Protein AF-0000000078880459 (afdb_homodimer)

Radius of gyration: 34.48 Å; Cα contacts (8 Å, |Δi|>4): 1157; chains: 2; bounding box: 78×96×58 Å

Sequence (588 aa):
GLKKITGKNYVERAILKAIKNDIAIYAIHTALDNHQQGVNKIFCNALGLMNTKILIPKENFIKKLITYTVPENASTLRNALFEAGAGKIGNYEECSFNSNGIGTYKGNEDSNPTVGTKFELTETKEVKIEVTFEKYLEPKILKSLFKNHIYEEVAYEIYSLNNKHQNIGLGMIGEFETPMNETEFLAFVKNKMQCGGIRHSALLNKNIKKVAVLGGSGSYAIKNALQAGADAFLTADLKYHQFYEAENRLLLADIGHFESERYTKNYIVDYLKEKITNFAVVLSEENTNPVQYFGLKKITGKNYVERAILKAIKNDIAIYAIHTALDNHQQGVNKIFCNALGLMNTKILIPKENFIKKLITYTVPENASTLRNALFEAGAGKIGNYEECSFNSNGIGTYKGNEDSNPTVGTKFELTETKEVKIEVTFEKYLEPKILKSLFKNHIYEEVAYEIYSLNNKHQNIGLGMIGEFETPMNETEFLAFVKNKMQCGGIRHSALLNKNIKKVAVLGGSGSYAIKNALQAGADAFLTADLKYHQFYEAENRLLLADIGHFESERYTKNYIVDYLKEKITNFAVVLSEENTNPVQYF

Foldseek 3Di:
DDPDQPPPDPVSVVVVVCVVVVHDDDDDDPVQQWFLCHQQVLLCVLLPFPPKWALFFDWLFKKKKKWKAAPVQVVVLLVLLQVLPWADDVPDGSHKDKDKDKDWDAAAPPDDFPDDDHRDIDIGIMMMIMIMGTPVSVVSSVVSNCVRGPGPDIDMDMGRDGDTDTRTDHWMKGFDPDWDAPVVVVVSLCVSLVFPDKDKADGLRDIFTMEIEGAEDDLVCLVSCLVVQGQEYEYADDDDCSNCVNVSSYMYMHRDRCSSRVCSQVVVQVVCCVVPVPDDDDDDPDDPPPDDDD/DDPDQPPPDPVSVVVVVCVVVVHDDDDDDPVQQWFLCHQQVLLCVLLPFPPKWALFFDWLFKKKKKWKAAPVQVVVLLVLLQVLAWADDVPDGSHKDKDKDKDWDAAAPPDDFPDDDHRDIDIGIMMMIMIMGTPVSVVSSVVSNCVRGPGPDIDMDMGRDGDTDTRTDHWMKGFDPDWDAPVVVVVSLCVSLVFPDKDKADGLRDIFTMEIEGAEDDLVCLVSCLVVQGQEYEYADDDDCSNCVNVSSYMYMHRDRCSSRVCSQVVVQVVCCVVPVPDDDDDDPDDPPPDDDD

Structure (mmCIF, N/CA/C/O backbone):
data_AF-0000000078880459-model_v1
#
loop_
_entity.id
_entity.type
_entity.pdbx_description
1 polymer 'Nif3-like dinuclear metal center hexameric protein'
#
loop_
_atom_site.group_PDB
_atom_site.id
_atom_site.type_symbol
_atom_site.label_atom_id
_atom_site.label_alt_id
_atom_site.label_comp_id
_atom_site.label_asym_id
_atom_site.label_entity_id
_atom_site.label_seq_id
_atom_site.pdbx_PDB_ins_code
_atom_site.Cartn_x
_atom_site.Cartn_y
_atom_site.Cartn_z
_atom_site.occupancy
_atom_site.B_iso_or_equiv
_atom_site.auth_seq_id
_atom_site.auth_comp_id
_atom_site.auth_asym_id
_atom_site.auth_atom_id
_atom_site.pdbx_PDB_model_num
ATOM 1 N N . GLY A 1 1 ? 12.617 -13.648 6.203 1 67.5 1 GLY A N 1
ATOM 2 C CA . GLY A 1 1 ? 12.688 -14.117 7.578 1 67.5 1 GLY A CA 1
ATOM 3 C C . GLY A 1 1 ? 12.961 -13 8.57 1 67.5 1 GLY A C 1
ATOM 4 O O . GLY A 1 1 ? 13.242 -11.867 8.172 1 67.5 1 GLY A O 1
ATOM 5 N N . LEU A 1 2 ? 12.625 -13.328 9.93 1 78.75 2 LEU A N 1
ATOM 6 C CA . LEU A 1 2 ? 12.922 -12.383 11 1 78.75 2 LEU A CA 1
ATOM 7 C C . LEU A 1 2 ? 14.422 -12.344 11.289 1 78.75 2 LEU A C 1
ATOM 9 O O . LEU A 1 2 ? 15.047 -13.383 11.5 1 78.75 2 LEU A O 1
ATOM 13 N N . LYS A 1 3 ? 15.086 -11.219 11.273 1 77.75 3 LYS A N 1
ATOM 14 C CA . LYS A 1 3 ? 16.516 -11.055 11.5 1 77.75 3 LYS A CA 1
ATOM 15 C C . LYS A 1 3 ? 16.828 -10.836 12.977 1 77.75 3 LYS A C 1
ATOM 17 O O . LYS A 1 3 ? 17.938 -11.109 13.438 1 77.75 3 LYS A O 1
ATOM 22 N N . LYS A 1 4 ? 15.898 -10.266 13.688 1 82.38 4 LYS A N 1
ATOM 23 C CA . LYS A 1 4 ? 16.031 -9.984 15.117 1 82.38 4 LYS A CA 1
ATOM 24 C C . LYS A 1 4 ? 14.766 -10.391 15.867 1 82.38 4 LYS A C 1
ATOM 26 O O . LYS A 1 4 ? 13.648 -10.25 15.352 1 82.38 4 LYS A O 1
ATOM 31 N N . ILE A 1 5 ? 14.961 -11.039 16.969 1 89.25 5 ILE A N 1
ATOM 32 C CA . ILE A 1 5 ? 13.859 -11.422 17.844 1 89.25 5 ILE A CA 1
ATOM 33 C C . ILE A 1 5 ? 14.047 -10.773 19.219 1 89.25 5 ILE A C 1
ATOM 35 O O . ILE A 1 5 ? 14.688 -11.352 20.094 1 89.25 5 ILE A O 1
ATOM 39 N N . THR A 1 6 ? 13.516 -9.609 19.484 1 89.69 6 THR A N 1
ATOM 40 C CA . THR A 1 6 ? 13.695 -8.836 20.703 1 89.69 6 THR A CA 1
ATOM 41 C C . THR A 1 6 ? 12.383 -8.727 21.469 1 89.69 6 THR A C 1
ATOM 43 O O . THR A 1 6 ? 12.367 -8.297 22.625 1 89.69 6 THR A O 1
ATOM 46 N N . GLY A 1 7 ? 11.406 -9.086 20.875 1 88.69 7 GLY A N 1
ATOM 47 C CA . GLY A 1 7 ? 10.086 -8.953 21.469 1 88.69 7 GLY A CA 1
ATOM 48 C C . GLY A 1 7 ? 9.453 -7.594 21.219 1 88.69 7 GLY A C 1
ATOM 49 O O . GLY A 1 7 ? 8.438 -7.254 21.828 1 88.69 7 GLY A O 1
ATOM 50 N N . LYS A 1 8 ? 9.945 -6.887 20.344 1 87 8 LYS A N 1
ATOM 51 C CA . LYS A 1 8 ? 9.531 -5.508 20.109 1 87 8 LYS A CA 1
ATOM 52 C C . LYS A 1 8 ? 8.117 -5.449 19.531 1 87 8 LYS A C 1
ATOM 54 O O . LYS A 1 8 ? 7.387 -4.48 19.766 1 87 8 LYS A O 1
ATOM 59 N N . ASN A 1 9 ? 7.758 -6.453 18.781 1 84.5 9 ASN A N 1
ATOM 60 C CA . ASN A 1 9 ? 6.418 -6.484 18.203 1 84.5 9 ASN A CA 1
ATOM 61 C C . ASN A 1 9 ? 5.73 -7.82 18.453 1 84.5 9 ASN A C 1
ATOM 63 O O . ASN A 1 9 ? 6.348 -8.75 18.984 1 84.5 9 ASN A O 1
ATOM 67 N N . TYR A 1 10 ? 4.465 -7.773 18.078 1 85.44 10 TYR A N 1
ATOM 68 C CA . TYR A 1 10 ? 3.631 -8.922 18.438 1 85.44 10 TYR A CA 1
ATOM 69 C C . TYR A 1 10 ? 4.137 -10.188 17.75 1 85.44 10 TYR A C 1
ATOM 71 O O . TYR A 1 10 ? 4.039 -11.281 18.328 1 85.44 10 TYR A O 1
ATOM 79 N N . VAL A 1 11 ? 4.707 -10.094 16.578 1 87.69 11 VAL A N 1
ATOM 80 C CA . VAL A 1 11 ? 5.199 -11.266 15.859 1 87.69 11 VAL A CA 1
ATOM 81 C C . VAL A 1 11 ? 6.395 -11.859 16.609 1 87.69 11 VAL A C 1
ATOM 83 O O . VAL A 1 11 ? 6.438 -13.062 16.875 1 87.69 11 VAL A O 1
ATOM 86 N N . GLU A 1 12 ? 7.301 -10.961 16.953 1 91.31 12 GLU A N 1
ATOM 87 C CA . GLU A 1 12 ? 8.477 -11.398 17.688 1 91.31 12 GLU A CA 1
ATOM 88 C C . GLU A 1 12 ? 8.086 -12.023 19.031 1 91.31 12 GLU A C 1
ATOM 90 O O . GLU A 1 12 ? 8.664 -13.039 19.438 1 91.31 12 GLU A O 1
ATOM 95 N N . ARG A 1 13 ? 7.184 -11.477 19.641 1 92.81 13 ARG A N 1
ATOM 96 C CA . ARG A 1 13 ? 6.75 -12.008 20.938 1 92.81 13 ARG A CA 1
ATOM 97 C C . ARG A 1 13 ? 6.117 -13.383 20.781 1 92.81 13 ARG A C 1
ATOM 99 O O . ARG A 1 13 ? 6.32 -14.266 21.625 1 92.81 13 ARG A O 1
ATOM 106 N N . ALA A 1 14 ? 5.355 -13.5 19.719 1 90.94 14 ALA A N 1
ATOM 107 C CA . ALA A 1 14 ? 4.777 -14.812 19.438 1 90.94 14 ALA A CA 1
ATOM 108 C C . ALA A 1 14 ? 5.871 -15.852 19.219 1 90.94 14 ALA A C 1
ATOM 110 O O . ALA A 1 14 ? 5.789 -16.969 19.719 1 90.94 14 ALA A O 1
ATOM 111 N N . ILE A 1 15 ? 6.875 -15.484 18.516 1 92.5 15 ILE A N 1
ATOM 112 C CA . ILE A 1 15 ? 7.973 -16.391 18.203 1 92.5 15 ILE A CA 1
ATOM 113 C C . ILE A 1 15 ? 8.758 -16.734 19.469 1 92.5 15 ILE A C 1
ATOM 115 O O . ILE A 1 15 ? 9.117 -17.891 19.688 1 92.5 15 ILE A O 1
ATOM 119 N N . LEU A 1 16 ? 8.953 -15.758 20.297 1 94.06 16 LEU A N 1
ATOM 120 C CA . LEU A 1 16 ? 9.633 -15.977 21.578 1 94.06 16 LEU A CA 1
ATOM 121 C C . LEU A 1 16 ? 8.867 -16.984 22.422 1 94.06 16 LEU A C 1
ATOM 123 O O . LEU A 1 16 ? 9.469 -17.891 23.016 1 94.06 16 LEU A O 1
ATOM 127 N N . LYS A 1 17 ? 7.574 -16.766 22.438 1 95.88 17 LYS A N 1
ATOM 128 C CA . LYS A 1 17 ? 6.742 -17.688 23.203 1 95.88 17 LYS A CA 1
ATOM 129 C C . LYS A 1 17 ? 6.863 -19.109 22.641 1 95.88 17 LYS A C 1
ATOM 131 O O . LYS A 1 17 ? 6.934 -20.078 23.422 1 95.88 17 LYS A O 1
ATOM 136 N N . ALA A 1 18 ? 6.875 -19.234 21.359 1 94.81 18 ALA A N 1
ATOM 137 C CA . ALA A 1 18 ? 7.008 -20.547 20.734 1 94.81 18 ALA A CA 1
ATOM 138 C C . ALA A 1 18 ? 8.344 -21.188 21.078 1 94.81 18 ALA A C 1
ATOM 140 O O . ALA A 1 18 ? 8.398 -22.359 21.453 1 94.81 18 ALA A O 1
ATOM 141 N N . ILE A 1 19 ? 9.359 -20.453 21.047 1 94 19 ILE A N 1
ATOM 142 C CA . ILE A 1 19 ? 10.703 -20.938 21.328 1 94 19 ILE A CA 1
ATOM 143 C C . ILE A 1 19 ? 10.781 -21.406 22.781 1 94 19 ILE A C 1
ATOM 145 O O . ILE A 1 19 ? 11.273 -22.5 23.062 1 94 19 ILE A O 1
ATOM 149 N N . LYS A 1 20 ? 10.234 -20.688 23.625 1 96.31 20 LYS A N 1
ATOM 150 C CA . LYS A 1 20 ? 10.273 -21 25.062 1 96.31 20 LYS A CA 1
ATOM 151 C C . LYS A 1 20 ? 9.508 -22.281 25.375 1 96.31 20 LYS A C 1
ATOM 153 O O . LYS A 1 20 ? 9.797 -22.953 26.359 1 96.31 20 LYS A O 1
ATOM 158 N N . ASN A 1 21 ? 8.617 -22.562 24.562 1 97.25 21 ASN A N 1
ATOM 159 C CA . ASN A 1 21 ? 7.777 -23.734 24.812 1 97.25 21 ASN A CA 1
ATOM 160 C C . ASN A 1 21 ? 8.109 -24.875 23.859 1 97.25 21 ASN A C 1
ATOM 162 O O . ASN A 1 21 ? 7.32 -25.812 23.703 1 97.25 21 ASN A O 1
ATOM 166 N N . ASP A 1 22 ? 9.148 -24.766 23.094 1 96.5 22 ASP A N 1
ATOM 167 C CA . ASP A 1 22 ? 9.648 -25.797 22.188 1 96.5 22 ASP A CA 1
ATOM 168 C C . ASP A 1 22 ? 8.625 -26.125 21.109 1 96.5 22 ASP A C 1
ATOM 170 O O . ASP A 1 22 ? 8.367 -27.281 20.828 1 96.5 22 ASP A O 1
ATOM 174 N N . ILE A 1 23 ? 8.055 -25.031 20.672 1 94.25 23 ILE A N 1
ATOM 175 C CA . ILE A 1 23 ? 7.082 -25.172 19.594 1 94.25 23 ILE A CA 1
ATOM 176 C C . ILE A 1 23 ? 7.711 -24.719 18.281 1 94.25 23 ILE A C 1
ATOM 178 O O . ILE A 1 23 ? 8.258 -23.625 18.172 1 94.25 23 ILE A O 1
ATOM 182 N N . ALA A 1 24 ? 7.652 -25.641 17.266 1 93.06 24 ALA A N 1
ATOM 183 C CA . ALA A 1 24 ? 8.117 -25.297 15.922 1 93.06 24 ALA A CA 1
ATOM 184 C C . ALA A 1 24 ? 7.004 -24.625 15.117 1 93.06 24 ALA A C 1
ATOM 186 O O . ALA A 1 24 ? 5.852 -25.062 15.156 1 93.06 24 ALA A O 1
ATOM 187 N N . ILE A 1 25 ? 7.383 -23.531 14.516 1 91.81 25 ILE A N 1
ATOM 188 C CA . ILE A 1 25 ? 6.422 -22.812 13.688 1 91.81 25 ILE A CA 1
ATOM 189 C C . ILE A 1 25 ? 6.844 -22.891 12.227 1 91.81 25 ILE A C 1
ATOM 191 O O . ILE A 1 25 ? 7.996 -22.609 11.883 1 91.81 25 ILE A O 1
ATOM 195 N N . TYR A 1 26 ? 5.922 -23.359 11.383 1 89.19 26 TYR A N 1
ATOM 196 C CA . TYR A 1 26 ? 6.113 -23.391 9.938 1 89.19 26 TYR A CA 1
ATOM 197 C C . TYR A 1 26 ? 5.152 -22.438 9.242 1 89.19 26 TYR A C 1
ATOM 199 O O . TYR A 1 26 ? 3.934 -22.594 9.328 1 89.19 26 TYR A O 1
ATOM 207 N N . ALA A 1 27 ? 5.75 -21.406 8.625 1 87.19 27 ALA A N 1
ATOM 208 C CA . ALA A 1 27 ? 4.945 -20.438 7.895 1 87.19 27 ALA A CA 1
ATOM 209 C C . ALA A 1 27 ? 5.004 -20.703 6.391 1 87.19 27 ALA A C 1
ATOM 211 O O . ALA A 1 27 ? 6.09 -20.766 5.809 1 87.19 27 ALA A O 1
ATOM 212 N N . ILE A 1 28 ? 3.898 -20.891 5.68 1 84.62 28 ILE A N 1
ATOM 213 C CA . ILE A 1 28 ? 3.84 -21.172 4.25 1 84.62 28 ILE A CA 1
ATOM 214 C C . ILE A 1 28 ? 2.916 -20.172 3.566 1 84.62 28 ILE A C 1
ATOM 216 O O . ILE A 1 28 ? 1.705 -20.375 3.486 1 84.62 28 ILE A O 1
ATOM 220 N N . HIS A 1 29 ? 3.328 -19.047 3.203 1 82.94 29 HIS A N 1
ATOM 221 C CA . HIS A 1 29 ? 2.443 -18.031 2.625 1 82.94 29 HIS A CA 1
ATOM 222 C C . HIS A 1 29 ? 2.684 -17.891 1.127 1 82.94 29 HIS A C 1
ATOM 224 O O . HIS A 1 29 ? 1.942 -18.438 0.316 1 82.94 29 HIS A O 1
ATOM 230 N N . THR A 1 30 ? 3.797 -17.391 0.832 1 79.88 30 THR A N 1
ATOM 231 C CA . THR A 1 30 ? 4.105 -17.109 -0.562 1 79.88 30 THR A CA 1
ATOM 232 C C . THR A 1 30 ? 4.164 -18.391 -1.386 1 79.88 30 THR A C 1
ATOM 234 O O . THR A 1 30 ? 3.674 -18.422 -2.516 1 79.88 30 THR A O 1
ATOM 237 N N . ALA A 1 31 ? 4.703 -19.438 -0.82 1 83.69 31 ALA A N 1
ATOM 238 C CA . ALA A 1 31 ? 4.82 -20.703 -1.521 1 83.69 31 ALA A CA 1
ATOM 239 C C . ALA A 1 31 ? 3.449 -21.297 -1.822 1 83.69 31 ALA A C 1
ATOM 241 O O . ALA A 1 31 ? 3.197 -21.766 -2.936 1 83.69 31 ALA A O 1
ATOM 242 N N . LEU A 1 32 ? 2.584 -21.234 -0.862 1 90.06 32 LEU A N 1
ATOM 243 C CA . LEU A 1 32 ? 1.245 -21.781 -1.027 1 90.06 32 LEU A CA 1
ATOM 244 C C . LEU A 1 32 ? 0.425 -20.938 -2 1 90.06 32 LEU A C 1
ATOM 246 O O . LEU A 1 32 ? -0.408 -21.469 -2.738 1 90.06 32 LEU A O 1
ATOM 250 N N . ASP A 1 33 ? 0.699 -19.672 -2.027 1 91.88 33 ASP A N 1
ATOM 251 C CA . ASP A 1 33 ? 0.008 -18.766 -2.93 1 91.88 33 ASP A CA 1
ATOM 252 C C . ASP A 1 33 ? 0.321 -19.078 -4.387 1 91.88 33 ASP A C 1
ATOM 254 O O . ASP A 1 33 ? -0.502 -18.844 -5.273 1 91.88 33 ASP A O 1
ATOM 258 N N . ASN A 1 34 ? 1.45 -19.672 -4.574 1 91.19 34 ASN A N 1
ATOM 259 C CA . ASN A 1 34 ? 1.925 -19.906 -5.938 1 91.19 34 ASN A CA 1
ATOM 260 C C . ASN A 1 34 ? 1.608 -21.312 -6.414 1 91.19 34 ASN A C 1
ATOM 262 O O . ASN A 1 34 ? 1.691 -21.609 -7.609 1 91.19 34 ASN A O 1
ATOM 266 N N . HIS A 1 35 ? 1.291 -22.141 -5.555 1 90 35 HIS A N 1
ATOM 267 C CA . HIS A 1 35 ? 1.087 -23.547 -5.879 1 90 35 HIS A CA 1
ATOM 268 C C . HIS A 1 35 ? -0.227 -23.75 -6.621 1 90 35 HIS A C 1
ATOM 270 O O . HIS A 1 35 ? -1.24 -23.125 -6.289 1 90 35 HIS A O 1
ATOM 276 N N . GLN A 1 36 ? -0.252 -24.703 -7.531 1 90.06 36 GLN A N 1
ATOM 277 C CA . GLN A 1 36 ? -1.414 -24.953 -8.383 1 90.06 36 GLN A CA 1
ATOM 278 C C . GLN A 1 36 ? -2.604 -25.438 -7.559 1 90.06 36 GLN A C 1
ATOM 280 O O . GLN A 1 36 ? -3.756 -25.219 -7.934 1 90.06 36 GLN A O 1
ATOM 285 N N . GLN A 1 37 ? -2.293 -26.062 -6.5 1 92.06 37 GLN A N 1
ATOM 286 C CA . GLN A 1 37 ? -3.354 -26.547 -5.621 1 92.06 37 GLN A CA 1
ATOM 287 C C . GLN A 1 37 ? -3.441 -25.703 -4.348 1 92.06 37 GLN A C 1
ATOM 289 O O . GLN A 1 37 ? -4.004 -26.156 -3.346 1 92.06 37 GLN A O 1
ATOM 294 N N . GLY A 1 38 ? -2.877 -24.531 -4.387 1 94.12 38 GLY A N 1
ATOM 295 C CA . GLY A 1 38 ? -2.748 -23.719 -3.191 1 94.12 38 GLY A CA 1
ATOM 296 C C . GLY A 1 38 ? -3.938 -22.812 -2.957 1 94.12 38 GLY A C 1
ATOM 297 O O . GLY A 1 38 ? -5.082 -23.188 -3.209 1 94.12 38 GLY A O 1
ATOM 298 N N . VAL A 1 39 ? -3.738 -21.672 -2.406 1 95.56 39 VAL A N 1
ATOM 299 C CA . VAL A 1 39 ? -4.727 -20.734 -1.888 1 95.56 39 VAL A CA 1
ATOM 300 C C . VAL A 1 39 ? -5.762 -20.422 -2.967 1 95.56 39 VAL A C 1
ATOM 302 O O . VAL A 1 39 ? -6.965 -20.484 -2.721 1 95.56 39 VAL A O 1
ATOM 305 N N . ASN A 1 40 ? -5.301 -20.172 -4.129 1 97.5 40 ASN A N 1
ATOM 306 C CA . ASN A 1 40 ? -6.203 -19.672 -5.16 1 97.5 40 ASN A CA 1
ATOM 307 C C . ASN A 1 40 ? -7.012 -20.797 -5.789 1 97.5 40 ASN A C 1
ATOM 309 O O . ASN A 1 40 ? -8.148 -20.594 -6.207 1 97.5 40 ASN A O 1
ATOM 313 N N . LYS A 1 41 ? -6.445 -22.016 -5.887 1 96.75 41 LYS A N 1
ATOM 314 C CA . LYS A 1 41 ? -7.25 -23.172 -6.301 1 96.75 41 LYS A CA 1
ATOM 315 C C . LYS A 1 41 ? -8.359 -23.453 -5.289 1 96.75 41 LYS A C 1
ATOM 317 O O . LYS A 1 41 ? -9.5 -23.703 -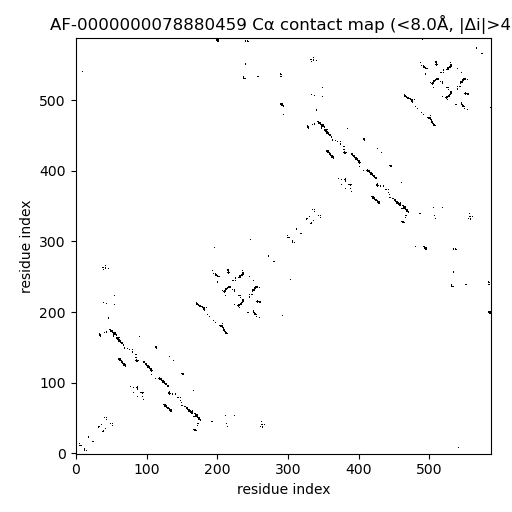5.672 1 96.75 41 LYS A O 1
ATOM 322 N N . ILE A 1 42 ? -8.008 -23.422 -4.055 1 96.88 42 ILE A N 1
ATOM 323 C CA . ILE A 1 42 ? -8.977 -23.609 -2.984 1 96.88 42 ILE A CA 1
ATOM 324 C C . ILE A 1 42 ? -10.086 -22.578 -3.094 1 96.88 42 ILE A C 1
ATOM 326 O O . ILE A 1 42 ? -11.266 -22.891 -2.947 1 96.88 42 ILE A O 1
ATOM 330 N N . PHE A 1 43 ? -9.719 -21.328 -3.328 1 97.81 43 PHE A N 1
ATOM 331 C CA . PHE A 1 43 ? -10.641 -20.219 -3.555 1 97.81 43 PHE A CA 1
ATOM 332 C C . PHE A 1 43 ? -11.586 -20.531 -4.707 1 97.81 43 PHE A C 1
ATOM 334 O O . PHE A 1 43 ? -12.812 -20.453 -4.555 1 97.81 43 PHE A O 1
ATOM 341 N N . CYS A 1 44 ? -11.086 -20.969 -5.809 1 98.31 44 CYS A N 1
ATOM 342 C CA . CYS A 1 44 ? -11.875 -21.312 -6.984 1 98.31 44 CYS A CA 1
ATOM 343 C C . CYS A 1 44 ? -12.828 -22.469 -6.68 1 98.31 44 CYS A C 1
ATOM 345 O O . CYS A 1 44 ? -14 -22.422 -7.055 1 98.31 44 CYS A O 1
ATOM 347 N N . ASN A 1 45 ? -12.273 -23.453 -6.02 1 97.31 45 ASN A N 1
ATOM 348 C CA . ASN A 1 45 ? -13.094 -24.609 -5.68 1 97.31 45 ASN A CA 1
ATOM 349 C C . ASN A 1 45 ? -14.273 -24.219 -4.801 1 97.31 45 ASN A C 1
ATOM 351 O O . ASN A 1 45 ? -15.391 -24.703 -5 1 97.31 45 ASN A O 1
ATOM 355 N N . ALA A 1 46 ? -14.016 -23.406 -3.857 1 97.19 46 ALA A N 1
ATOM 356 C CA . ALA A 1 46 ? -15.07 -22.953 -2.961 1 97.19 46 ALA A CA 1
ATOM 357 C C . ALA A 1 46 ? -16.203 -22.281 -3.742 1 97.19 46 ALA A C 1
ATOM 359 O O . ALA A 1 46 ? -17.375 -22.406 -3.385 1 97.19 46 ALA A O 1
ATOM 360 N N . LEU A 1 47 ? -15.867 -21.625 -4.789 1 98.12 47 LEU A N 1
ATOM 361 C CA . LEU A 1 47 ? -16.844 -20.906 -5.59 1 98.12 47 LEU A CA 1
ATOM 362 C C . LEU A 1 47 ? -17.453 -21.812 -6.656 1 98.12 47 LEU A C 1
ATOM 364 O O . LEU A 1 47 ? -18.422 -21.438 -7.316 1 98.12 47 LEU A O 1
ATOM 368 N N . GLY A 1 48 ? -16.859 -22.906 -6.875 1 97.88 48 GLY A N 1
ATOM 369 C CA . GLY A 1 48 ? -17.359 -23.828 -7.883 1 97.88 48 GLY A CA 1
ATOM 370 C C . GLY A 1 48 ? -16.906 -23.484 -9.289 1 97.88 48 GLY A C 1
ATOM 371 O O . GLY A 1 48 ? -17.594 -23.781 -10.258 1 97.88 48 GLY A O 1
ATOM 372 N N . LEU A 1 49 ? -15.828 -22.828 -9.367 1 98.44 49 LEU A N 1
ATOM 373 C CA . LEU A 1 49 ? -15.312 -22.469 -10.68 1 98.44 49 LEU A CA 1
ATOM 374 C C . LEU A 1 49 ? -14.688 -23.656 -11.383 1 98.44 49 LEU A C 1
ATOM 376 O O . LEU A 1 49 ? -14.016 -24.484 -10.742 1 98.44 49 LEU A O 1
ATOM 380 N N . MET A 1 50 ? -14.82 -23.688 -12.688 1 98.12 50 MET A N 1
ATOM 381 C CA . MET A 1 50 ? -14.289 -24.766 -13.516 1 98.12 50 MET A CA 1
ATOM 382 C C . MET A 1 50 ? -13.203 -24.25 -14.453 1 98.12 50 MET A C 1
ATOM 384 O O . MET A 1 50 ? -13.047 -23.047 -14.609 1 98.12 50 MET A O 1
ATOM 388 N N . ASN A 1 51 ? -12.398 -25.281 -15.016 1 97.12 51 ASN A N 1
ATOM 389 C CA . ASN A 1 51 ? -11.367 -24.953 -15.992 1 97.12 51 ASN A CA 1
ATOM 390 C C . ASN A 1 51 ? -10.414 -23.875 -15.477 1 97.12 51 ASN A C 1
ATOM 392 O O . ASN A 1 51 ? -10.172 -22.875 -16.156 1 97.12 51 ASN A O 1
ATOM 396 N N . THR A 1 52 ? -9.938 -24.125 -14.367 1 97.69 52 THR A N 1
ATOM 397 C CA . THR A 1 52 ? -9.133 -23.109 -13.711 1 97.69 52 THR A CA 1
ATOM 398 C C . THR A 1 52 ? -7.707 -23.109 -14.25 1 97.69 52 THR A C 1
ATOM 400 O O . THR A 1 52 ? -7.195 -24.156 -14.656 1 97.69 52 THR A O 1
ATOM 403 N N . LYS A 1 53 ? -7.129 -21.953 -14.32 1 96.12 53 LYS A N 1
ATOM 404 C CA . LYS A 1 53 ? -5.742 -21.75 -14.734 1 96.12 53 LYS A CA 1
ATOM 405 C C . LYS A 1 53 ? -5.07 -20.656 -13.914 1 96.12 53 LYS A C 1
ATOM 407 O O . LYS A 1 53 ? -5.742 -19.766 -13.383 1 96.12 53 LYS A O 1
ATOM 412 N N . ILE A 1 54 ? -3.799 -20.766 -13.883 1 96.56 54 ILE A N 1
ATOM 413 C CA . ILE A 1 54 ? -3.027 -19.75 -13.172 1 96.56 54 ILE A CA 1
ATOM 414 C C . ILE A 1 54 ? -3.207 -18.391 -13.859 1 96.56 54 ILE A C 1
ATOM 416 O O . ILE A 1 54 ? -3.182 -18.297 -15.094 1 96.56 54 ILE A O 1
ATOM 420 N N . LEU A 1 55 ? -3.379 -17.328 -13.102 1 97.56 55 LEU A N 1
ATOM 421 C CA . LEU A 1 55 ? -3.621 -15.992 -13.648 1 97.56 55 LEU A CA 1
ATOM 422 C C . LEU A 1 55 ? -2.309 -15.312 -14.023 1 97.56 55 LEU A C 1
ATOM 424 O O . LEU A 1 55 ? -2.209 -14.695 -15.086 1 97.56 55 LEU A O 1
ATOM 428 N N . ILE A 1 56 ? -1.362 -15.383 -13.102 1 96.06 56 ILE A N 1
ATOM 429 C CA . ILE A 1 56 ? -0.041 -14.805 -13.32 1 96.06 56 ILE A CA 1
ATOM 430 C C . ILE A 1 56 ? 1.025 -15.891 -13.203 1 96.06 56 ILE A C 1
ATOM 432 O O . ILE A 1 56 ? 1.577 -16.109 -12.117 1 96.06 56 ILE A O 1
ATOM 436 N N . PRO A 1 57 ? 1.354 -16.5 -14.281 1 93.06 57 PRO A N 1
ATOM 437 C CA . PRO A 1 57 ? 2.396 -17.516 -14.219 1 93.06 57 PRO A CA 1
ATOM 438 C C . PRO A 1 57 ? 3.748 -16.969 -13.781 1 93.06 57 PRO A C 1
ATOM 440 O O . PRO A 1 57 ? 4.105 -15.844 -14.148 1 93.06 57 PRO A O 1
ATOM 443 N N . LYS A 1 58 ? 4.402 -17.688 -12.992 1 89.75 58 LYS A N 1
ATOM 444 C CA . LYS A 1 58 ? 5.715 -17.266 -12.508 1 89.75 58 LYS A CA 1
ATOM 445 C C . LYS A 1 58 ? 6.738 -17.266 -13.641 1 89.75 58 LYS A C 1
ATOM 447 O O . LYS A 1 58 ? 6.758 -18.188 -14.469 1 89.75 58 LYS A O 1
ATOM 452 N N . GLU A 1 59 ? 7.582 -16.266 -13.602 1 87.25 59 GLU A N 1
ATOM 453 C CA . GLU A 1 59 ? 8.648 -16.156 -14.602 1 87.25 59 GLU A CA 1
ATOM 454 C C . GLU A 1 59 ? 10 -16.516 -13.992 1 87.25 59 GLU A C 1
ATOM 456 O O . GLU A 1 59 ? 10.172 -16.484 -12.773 1 87.25 59 GLU A O 1
ATOM 461 N N . ASN A 1 60 ? 10.906 -16.922 -14.875 1 86 60 ASN A N 1
ATOM 462 C CA . ASN A 1 60 ? 12.289 -17.188 -14.492 1 86 60 ASN A CA 1
ATOM 463 C C . ASN A 1 60 ? 12.375 -18.266 -13.422 1 86 60 ASN A C 1
ATOM 465 O O . ASN A 1 60 ? 13.164 -18.141 -12.477 1 86 60 ASN A O 1
ATOM 469 N N . PHE A 1 61 ? 11.531 -19.188 -13.625 1 87.88 61 PHE A N 1
ATOM 470 C CA . PHE A 1 61 ? 11.445 -20.25 -12.633 1 87.88 61 PHE A CA 1
ATOM 471 C C . PHE A 1 61 ? 12.148 -21.516 -13.133 1 87.88 61 PHE A C 1
ATOM 473 O O . PHE A 1 61 ? 12.484 -22.391 -12.336 1 87.88 61 PHE A O 1
ATOM 480 N N . ILE A 1 62 ? 12.414 -21.547 -14.406 1 88.19 62 ILE A N 1
ATOM 481 C CA . ILE A 1 62 ? 13.023 -22.719 -15.023 1 88.19 62 ILE A CA 1
ATOM 482 C C . ILE A 1 62 ? 14.422 -22.375 -15.523 1 88.19 62 ILE A C 1
ATOM 484 O O . ILE A 1 62 ? 14.633 -21.312 -16.109 1 88.19 62 ILE A O 1
ATOM 488 N N . LYS A 1 63 ? 15.32 -23.234 -15.211 1 93.38 63 LYS A N 1
ATOM 489 C CA . LYS A 1 63 ? 16.688 -23.094 -15.703 1 93.38 63 LYS A CA 1
ATOM 490 C C . LYS A 1 63 ? 17.078 -24.281 -16.578 1 93.38 63 LYS A C 1
ATOM 492 O O . LYS A 1 63 ? 16.391 -25.312 -16.578 1 93.38 63 LYS A O 1
ATOM 497 N N . LYS A 1 64 ? 18.094 -23.984 -17.406 1 95.69 64 LYS A N 1
ATOM 498 C CA . LYS A 1 64 ? 18.625 -25.016 -18.281 1 95.69 64 LYS A CA 1
ATOM 499 C C . LYS A 1 64 ? 20.109 -25.25 -18.016 1 95.69 64 LYS A C 1
ATOM 501 O O . LYS A 1 64 ? 20.875 -24.297 -17.891 1 95.69 64 LYS A O 1
ATOM 506 N N . LEU A 1 65 ? 20.469 -26.469 -17.844 1 97 65 LEU A N 1
ATOM 507 C CA . LEU A 1 65 ? 21.859 -26.906 -17.734 1 97 65 LEU A CA 1
ATOM 508 C C . LEU A 1 65 ? 22.344 -27.547 -19.016 1 97 65 LEU A C 1
ATOM 510 O O . LEU A 1 65 ? 21.656 -28.406 -19.578 1 97 65 LEU A O 1
ATOM 514 N N . ILE A 1 66 ? 23.5 -27.031 -19.484 1 97 66 ILE A N 1
ATOM 515 C CA . ILE A 1 66 ? 24.219 -27.672 -20.594 1 97 66 ILE A CA 1
ATOM 516 C C . ILE A 1 66 ? 25.594 -28.141 -20.109 1 97 66 ILE A C 1
ATOM 518 O O . ILE A 1 66 ? 26.297 -27.391 -19.438 1 97 66 ILE A O 1
ATOM 522 N N . THR A 1 67 ? 25.906 -29.359 -20.406 1 96.94 67 THR A N 1
ATOM 523 C CA . THR A 1 67 ? 27.219 -29.891 -20.078 1 96.94 67 THR A CA 1
ATOM 524 C C . THR A 1 67 ? 27.688 -30.891 -21.141 1 96.94 67 THR A C 1
ATOM 526 O O . THR A 1 67 ? 26.922 -31.219 -22.062 1 96.94 67 THR A O 1
ATOM 529 N N . TYR A 1 68 ? 28.984 -31.234 -21.047 1 95.38 68 TYR A N 1
ATOM 530 C CA . TYR A 1 68 ? 29.641 -32.094 -22.047 1 95.38 68 TYR A CA 1
ATOM 531 C C . TYR A 1 68 ? 30.406 -33.219 -21.375 1 95.38 68 TYR A C 1
ATOM 533 O O . TYR A 1 68 ? 31.094 -33 -20.375 1 95.38 68 TYR A O 1
ATOM 541 N N . THR A 1 69 ? 30.25 -34.375 -21.922 1 94.94 69 THR A N 1
ATOM 542 C CA . THR A 1 69 ? 31 -35.531 -21.375 1 94.94 69 THR A CA 1
ATOM 543 C C . THR A 1 69 ? 31.312 -36.531 -22.484 1 94.94 69 THR A C 1
ATOM 545 O O . THR A 1 69 ? 31 -36.281 -23.656 1 94.94 69 THR A O 1
ATOM 548 N N . VAL A 1 70 ? 32 -37.625 -22.125 1 93.12 70 VAL A N 1
ATOM 549 C CA . VAL A 1 70 ? 32.312 -38.688 -23.078 1 93.12 70 VAL A CA 1
ATOM 550 C C . VAL A 1 70 ? 31.141 -39.656 -23.188 1 93.12 70 VAL A C 1
ATOM 552 O O . VAL A 1 70 ? 30.359 -39.812 -22.234 1 93.12 70 VAL A O 1
ATOM 555 N N . PRO A 1 71 ? 31 -40.312 -24.328 1 94.88 71 PRO A N 1
ATOM 556 C CA . PRO A 1 71 ? 29.875 -41.25 -24.531 1 94.88 71 PRO A CA 1
ATOM 557 C C . PRO A 1 71 ? 29.75 -42.281 -23.422 1 94.88 71 PRO A C 1
ATOM 559 O O . PRO A 1 71 ? 28.641 -42.625 -23.016 1 94.88 71 PRO A O 1
ATOM 562 N N . GLU A 1 72 ? 30.859 -42.75 -22.844 1 93.75 72 GLU A N 1
ATOM 563 C CA . GLU A 1 72 ? 30.859 -43.812 -21.828 1 93.75 72 GLU A CA 1
ATOM 564 C C . GLU A 1 72 ? 30.266 -43.312 -20.516 1 93.75 72 GLU A C 1
ATOM 566 O O . GLU A 1 72 ? 29.781 -44.094 -19.719 1 93.75 72 GLU A O 1
ATOM 571 N N . ASN A 1 73 ? 30.25 -42.031 -20.375 1 94.88 73 ASN A N 1
ATOM 572 C CA . ASN A 1 73 ? 29.812 -41.438 -19.109 1 94.88 73 ASN A CA 1
ATOM 573 C C . ASN A 1 73 ? 28.438 -40.781 -19.266 1 94.88 73 ASN A C 1
ATOM 575 O O . ASN A 1 73 ? 27.844 -40.375 -18.266 1 94.88 73 ASN A O 1
ATOM 579 N N . ALA A 1 74 ? 27.938 -40.656 -20.359 1 96.25 74 ALA A N 1
ATOM 580 C CA . ALA A 1 74 ? 26.75 -39.844 -20.656 1 96.25 74 ALA A CA 1
ATOM 581 C C . ALA A 1 74 ? 25.531 -40.375 -19.922 1 96.25 74 ALA A C 1
ATOM 583 O O . ALA A 1 74 ? 24.812 -39.625 -19.266 1 96.25 74 ALA A O 1
ATOM 584 N N . SER A 1 75 ? 25.312 -41.656 -19.984 1 96.62 75 SER A N 1
ATOM 585 C CA . SER A 1 75 ? 24.141 -42.25 -19.359 1 96.62 75 SER A CA 1
ATOM 586 C C . SER A 1 75 ? 24.188 -42.125 -17.844 1 96.62 75 SER A C 1
ATOM 588 O O . SER A 1 75 ? 23.188 -41.75 -17.219 1 96.62 75 SER A O 1
ATOM 590 N N . THR A 1 76 ? 25.297 -42.406 -17.297 1 96.56 76 THR A N 1
ATOM 591 C CA . THR A 1 76 ? 25.484 -42.281 -15.844 1 96.56 76 THR A CA 1
ATOM 592 C C . THR A 1 76 ? 25.25 -40.844 -15.375 1 96.56 76 THR A C 1
ATOM 594 O O . THR A 1 76 ? 24.562 -40.625 -14.383 1 96.56 76 THR A O 1
ATOM 597 N N . LEU A 1 77 ? 25.766 -40 -16.094 1 96.94 77 LEU A N 1
ATOM 598 C CA . LEU A 1 77 ? 25.656 -38.594 -15.734 1 96.94 77 LEU A CA 1
ATOM 599 C C . LEU A 1 77 ? 24.219 -38.094 -15.859 1 96.94 77 LEU A C 1
ATOM 601 O O . LEU A 1 77 ? 23.688 -37.438 -14.953 1 96.94 77 LEU A O 1
ATOM 605 N N . ARG A 1 78 ? 23.609 -38.406 -16.922 1 96.69 78 ARG A N 1
ATOM 606 C CA . ARG A 1 78 ? 22.219 -38.031 -17.156 1 96.69 78 ARG A CA 1
ATOM 607 C C . ARG A 1 78 ? 21.312 -38.562 -16.047 1 96.69 78 ARG A C 1
ATOM 609 O O . ARG A 1 78 ? 20.469 -37.812 -15.523 1 96.69 78 ARG A O 1
ATOM 616 N N . ASN A 1 79 ? 21.484 -39.781 -15.711 1 96.94 79 ASN A N 1
ATOM 617 C CA . ASN A 1 79 ? 20.672 -40.406 -14.672 1 96.94 79 ASN A CA 1
ATOM 618 C C . ASN A 1 79 ? 20.891 -39.75 -13.32 1 96.94 79 ASN A C 1
ATOM 620 O O . ASN A 1 79 ? 19.953 -39.594 -12.539 1 96.94 79 ASN A O 1
ATOM 624 N N . ALA A 1 80 ? 22.047 -39.438 -13.094 1 97.19 80 ALA A N 1
ATOM 625 C CA . ALA A 1 80 ? 22.359 -38.75 -11.844 1 97.19 80 ALA A CA 1
ATOM 626 C C . ALA A 1 80 ? 21.672 -37.375 -11.773 1 97.19 80 ALA A C 1
ATOM 628 O O . ALA A 1 80 ? 21.172 -37 -10.711 1 97.19 80 ALA A O 1
ATOM 629 N N . LEU A 1 81 ? 21.625 -36.719 -12.852 1 97.44 81 LEU A N 1
ATOM 630 C CA . LEU A 1 81 ? 20.953 -35.406 -12.914 1 97.44 81 LEU A CA 1
ATOM 631 C C . LEU A 1 81 ? 19.453 -35.594 -12.719 1 97.44 81 LEU A C 1
ATOM 633 O O . LEU A 1 81 ? 18.828 -34.781 -12.031 1 97.44 81 LEU A O 1
ATOM 637 N N . PHE A 1 82 ? 18.906 -36.625 -13.289 1 96.75 82 PHE A N 1
ATOM 638 C CA . PHE A 1 82 ? 17.484 -36.906 -13.117 1 96.75 82 PHE A CA 1
ATOM 639 C C . PHE A 1 82 ? 17.172 -37.219 -11.656 1 96.75 82 PHE A C 1
ATOM 641 O O . PHE A 1 82 ? 16.172 -36.719 -1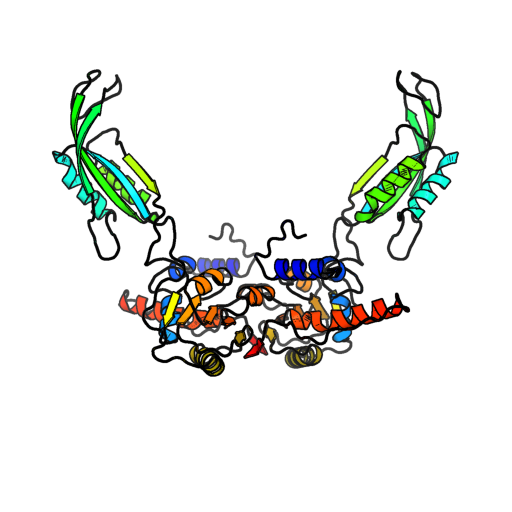1.117 1 96.75 82 PHE A O 1
ATOM 648 N N . GLU A 1 83 ? 18.031 -37.906 -11.047 1 95.75 83 GLU A N 1
ATOM 649 C CA . GLU A 1 83 ? 17.844 -38.25 -9.641 1 95.75 83 GLU A CA 1
ATOM 650 C C . GLU A 1 83 ? 17.906 -37.031 -8.758 1 95.75 83 GLU A C 1
ATOM 652 O O . GLU A 1 83 ? 17.219 -36.938 -7.738 1 95.75 83 GLU A O 1
ATOM 657 N N . ALA A 1 84 ? 18.641 -36.156 -9.273 1 95.75 84 ALA A N 1
ATOM 658 C CA . ALA A 1 84 ? 18.781 -34.906 -8.523 1 95.75 84 ALA A CA 1
ATOM 659 C C . ALA A 1 84 ? 17.578 -34 -8.758 1 95.75 84 ALA A C 1
ATOM 661 O O . ALA A 1 84 ? 17.438 -32.969 -8.086 1 95.75 84 ALA A O 1
ATOM 662 N N . GLY A 1 85 ? 16.75 -34.312 -9.703 1 94.69 85 GLY A N 1
ATOM 663 C CA . GLY A 1 85 ? 15.508 -33.594 -9.883 1 94.69 85 GLY A CA 1
ATOM 664 C C . GLY A 1 85 ? 15.414 -32.906 -11.234 1 94.69 85 GLY A C 1
ATOM 665 O O . GLY A 1 85 ? 14.406 -32.281 -11.547 1 94.69 85 GLY A O 1
ATOM 666 N N . ALA A 1 86 ? 16.391 -33 -12.055 1 95.62 86 ALA A N 1
ATOM 667 C CA . ALA A 1 86 ? 16.344 -32.375 -13.383 1 95.62 86 ALA A CA 1
ATOM 668 C C . ALA A 1 86 ? 15.477 -33.188 -14.328 1 95.62 86 ALA A C 1
ATOM 670 O O . ALA A 1 86 ? 15.242 -34.375 -14.109 1 95.62 86 ALA A O 1
ATOM 671 N N . GLY A 1 87 ? 15 -32.5 -15.305 1 93.88 87 GLY A N 1
ATOM 672 C CA . GLY A 1 87 ? 14.32 -33.188 -16.391 1 93.88 87 GLY A CA 1
ATOM 673 C C . GLY A 1 87 ? 12.828 -33.312 -16.172 1 93.88 87 GLY A C 1
ATOM 674 O O . GLY A 1 87 ? 12.164 -34.094 -16.891 1 93.88 87 GLY A O 1
ATOM 675 N N . LYS A 1 88 ? 12.344 -32.688 -15.148 1 86 88 LYS A N 1
ATOM 676 C CA . LYS A 1 88 ? 10.898 -32.719 -14.945 1 86 88 LYS A CA 1
ATOM 677 C C . LYS A 1 88 ? 10.227 -31.531 -15.648 1 86 88 LYS A C 1
ATOM 679 O O . LYS A 1 88 ? 10.57 -30.375 -15.391 1 86 88 LYS A O 1
ATOM 684 N N . ILE A 1 89 ? 9.328 -31.766 -16.594 1 76.38 89 ILE A N 1
ATOM 685 C CA . ILE A 1 89 ? 8.578 -30.75 -17.328 1 76.38 89 ILE A CA 1
ATOM 686 C C . ILE A 1 89 ? 7.094 -31.125 -17.359 1 76.38 89 ILE A C 1
ATOM 688 O O . ILE A 1 89 ? 6.703 -32.094 -18.016 1 76.38 89 ILE A O 1
ATOM 692 N N . GLY A 1 90 ? 6.273 -30.328 -16.641 1 71.69 90 GLY A N 1
ATOM 693 C CA . GLY A 1 90 ? 4.863 -30.672 -16.594 1 71.69 90 GLY A CA 1
ATOM 694 C C . GLY A 1 90 ? 4.605 -32.062 -16.047 1 71.69 90 GLY A C 1
ATOM 695 O O . GLY A 1 90 ? 5.023 -32.406 -14.938 1 71.69 90 GLY A O 1
ATOM 696 N N . ASN A 1 91 ? 4.059 -32.906 -17 1 73.94 91 ASN A N 1
ATOM 697 C CA . ASN A 1 91 ? 3.695 -34.281 -16.594 1 73.94 91 ASN A CA 1
ATOM 698 C C . ASN A 1 91 ? 4.762 -35.281 -17 1 73.94 91 ASN A C 1
ATOM 700 O O . ASN A 1 91 ? 4.559 -36.5 -16.875 1 73.94 91 ASN A O 1
ATOM 704 N N . TYR A 1 92 ? 5.836 -34.719 -17.453 1 82.25 92 TYR A N 1
ATOM 705 C CA . TYR A 1 92 ? 6.879 -35.625 -17.953 1 82.25 92 TYR A CA 1
ATOM 706 C C . TYR A 1 92 ? 8.109 -35.562 -17.062 1 82.25 92 TYR A C 1
ATOM 708 O O . TYR A 1 92 ? 8.383 -34.562 -16.422 1 82.25 92 TYR A O 1
ATOM 716 N N . GLU A 1 93 ? 8.727 -36.719 -16.984 1 90.06 93 GLU A N 1
ATOM 717 C CA . GLU A 1 93 ? 9.969 -36.812 -16.219 1 90.06 93 GLU A CA 1
ATOM 718 C C . GLU A 1 93 ? 11.109 -37.344 -17.094 1 90.06 93 GLU A C 1
ATOM 720 O O . GLU A 1 93 ? 10.875 -37.812 -18.203 1 90.06 93 GLU A O 1
ATOM 725 N N . GLU A 1 94 ? 12.273 -37.156 -16.609 1 93.44 94 GLU A N 1
ATOM 726 C CA . GLU A 1 94 ? 13.5 -37.625 -17.25 1 93.44 94 GLU A CA 1
ATOM 727 C C . GLU A 1 94 ? 13.617 -37.094 -18.672 1 93.44 94 GLU A C 1
ATOM 729 O O . GLU A 1 94 ? 13.93 -37.844 -19.609 1 93.44 94 GLU A O 1
ATOM 734 N N . CYS A 1 95 ? 13.305 -35.906 -18.812 1 92.5 95 CYS A N 1
ATOM 735 C CA . CYS A 1 95 ? 13.438 -35.219 -20.094 1 92.5 95 CYS A CA 1
ATOM 736 C C . CYS A 1 95 ? 14.82 -34.625 -20.25 1 92.5 95 CYS A C 1
ATOM 738 O O . CYS A 1 95 ? 15.289 -33.906 -19.375 1 92.5 95 CYS A O 1
ATOM 740 N N . SER A 1 96 ? 15.508 -35 -21.297 1 95.62 96 SER A N 1
ATOM 741 C CA . SER A 1 96 ? 16.797 -34.406 -21.672 1 95.62 96 SER A CA 1
ATOM 742 C C . SER A 1 96 ? 17 -34.438 -23.188 1 95.62 96 SER A C 1
ATOM 744 O O . SER A 1 96 ? 16.297 -35.188 -23.891 1 95.62 96 SER A O 1
ATOM 746 N N . PHE A 1 97 ? 17.812 -33.5 -23.656 1 96.06 97 PHE A N 1
ATOM 747 C CA . PHE A 1 97 ? 18.25 -33.531 -25.047 1 96.06 97 PHE A CA 1
ATOM 748 C C . PHE A 1 97 ? 19.75 -33.844 -25.125 1 96.06 97 PHE A C 1
ATOM 750 O O . PHE A 1 97 ? 20.547 -33.219 -24.422 1 96.06 97 PHE A O 1
ATOM 757 N N . ASN A 1 98 ? 20.047 -34.812 -25.922 1 96.06 98 ASN A N 1
ATOM 758 C CA . ASN A 1 98 ? 21.438 -35.25 -26.078 1 96.06 98 ASN A CA 1
ATOM 759 C C . ASN A 1 98 ? 21.891 -35.156 -27.516 1 96.06 98 ASN A C 1
ATOM 761 O O . ASN A 1 98 ? 21.188 -35.625 -28.438 1 96.06 98 ASN A O 1
ATOM 765 N N . SER A 1 99 ? 23.016 -34.562 -27.734 1 96.62 99 SER A N 1
ATOM 766 C CA . SER A 1 99 ? 23.594 -34.5 -29.062 1 96.62 99 SER A CA 1
ATOM 767 C C . SER A 1 99 ? 25.047 -34.969 -29.062 1 96.62 99 SER A C 1
ATOM 769 O O . SER A 1 99 ? 25.781 -34.688 -28.109 1 96.62 99 SER A O 1
ATOM 771 N N . ASN A 1 100 ? 25.391 -35.688 -30.188 1 96.06 100 ASN A N 1
ATOM 772 C CA . ASN A 1 100 ? 26.781 -36.094 -30.359 1 96.06 100 ASN A CA 1
ATOM 773 C C . ASN A 1 100 ? 27.609 -35 -31.031 1 96.06 100 ASN A C 1
ATOM 775 O O . ASN A 1 100 ? 27.109 -34.281 -31.891 1 96.06 100 ASN A O 1
ATOM 779 N N . GLY A 1 101 ? 28.812 -34.844 -30.5 1 94.44 101 GLY A N 1
ATOM 780 C CA . GLY A 1 101 ? 29.734 -33.875 -31.094 1 94.44 101 GLY A CA 1
ATOM 781 C C . GLY A 1 101 ? 31.188 -34.188 -30.781 1 94.44 101 GLY A C 1
ATOM 782 O O . GLY A 1 101 ? 31.516 -35.281 -30.281 1 94.44 101 GLY A O 1
ATOM 783 N N . ILE A 1 102 ? 32.094 -33.312 -31.312 1 93.06 102 ILE A N 1
ATOM 784 C CA . ILE A 1 102 ? 33.531 -33.406 -31.078 1 93.06 102 ILE A CA 1
ATOM 785 C C . ILE A 1 102 ? 34 -32.25 -30.234 1 93.06 102 ILE A C 1
ATOM 787 O O . ILE A 1 102 ? 33.75 -31.078 -30.578 1 93.06 102 ILE A O 1
ATOM 791 N N . GLY A 1 103 ? 34.5 -32.5 -29.109 1 89.69 103 GLY A N 1
ATOM 792 C CA . GLY A 1 103 ? 35.125 -31.5 -28.281 1 89.69 103 GLY A CA 1
ATOM 793 C C . GLY A 1 103 ? 36.625 -31.391 -28.516 1 89.69 103 GLY A C 1
ATOM 794 O O . GLY A 1 103 ? 37.281 -32.375 -28.891 1 89.69 103 GLY A O 1
ATOM 795 N N . THR A 1 104 ? 37.188 -30.156 -28.406 1 86.81 104 THR A N 1
ATOM 796 C CA . THR A 1 104 ? 38.594 -29.938 -28.547 1 86.81 104 THR A CA 1
ATOM 797 C C . THR A 1 104 ? 39.156 -29.25 -27.297 1 86.81 104 THR A C 1
ATOM 799 O O . THR A 1 104 ? 38.5 -28.438 -26.672 1 86.81 104 THR A O 1
ATOM 802 N N . TYR A 1 105 ? 40.25 -29.75 -26.953 1 82.69 105 TYR A N 1
ATOM 803 C CA . TYR A 1 105 ? 40.938 -29.062 -25.859 1 82.69 105 TYR A CA 1
ATOM 804 C C . TYR A 1 105 ? 42.469 -29.234 -25.984 1 82.69 105 TYR A C 1
ATOM 806 O O . TYR A 1 105 ? 42.938 -30.125 -26.688 1 82.69 105 TYR A O 1
ATOM 814 N N . LYS A 1 106 ? 43.156 -28.25 -25.406 1 83 106 LYS A N 1
ATOM 815 C CA . LYS A 1 106 ? 44.594 -28.312 -25.219 1 83 106 LYS A CA 1
ATOM 816 C C . LYS A 1 106 ? 44.969 -28.062 -23.766 1 83 106 LYS A C 1
ATOM 818 O O . LYS A 1 106 ? 44.812 -26.953 -23.25 1 83 106 LYS A O 1
ATOM 823 N N . GLY A 1 107 ? 45.406 -29.125 -23.125 1 76.12 107 GLY A N 1
ATOM 824 C CA . GLY A 1 107 ? 45.781 -29 -21.719 1 76.12 107 GLY A CA 1
ATOM 825 C C . GLY A 1 107 ? 47.062 -28.25 -21.516 1 76.12 107 GLY A C 1
ATOM 826 O O . GLY A 1 107 ? 47.906 -28.141 -22.438 1 76.12 107 GLY A O 1
ATOM 827 N N . ASN A 1 108 ? 47.094 -27.641 -20.438 1 81.94 108 ASN A N 1
ATOM 828 C CA . ASN A 1 108 ? 48.344 -26.984 -20.062 1 81.94 108 ASN A CA 1
ATOM 829 C C . ASN A 1 108 ? 49.125 -27.797 -19.031 1 81.94 108 ASN A C 1
ATOM 831 O O . ASN A 1 108 ? 48.875 -28.984 -18.859 1 81.94 108 ASN A O 1
ATOM 835 N N . GLU A 1 109 ? 50.188 -27.172 -18.406 1 80.69 109 GLU A N 1
ATOM 836 C CA . GLU A 1 109 ? 51.062 -27.859 -17.469 1 80.69 109 GLU A CA 1
ATOM 837 C C . GLU A 1 109 ? 50.312 -28.359 -16.25 1 80.69 109 GLU A C 1
ATOM 839 O O . GLU A 1 109 ? 50.688 -29.375 -15.648 1 80.69 109 GLU A O 1
ATOM 844 N N . ASP A 1 110 ? 49.188 -27.797 -15.922 1 81.94 110 ASP A N 1
ATOM 845 C CA . ASP A 1 110 ? 48.438 -28.125 -14.703 1 81.94 110 ASP A CA 1
ATOM 846 C C . ASP A 1 110 ? 47.281 -29.062 -15.008 1 81.94 110 ASP A C 1
ATOM 848 O O . ASP A 1 110 ? 46.562 -29.469 -14.094 1 81.94 110 ASP A O 1
ATOM 852 N N . SER A 1 111 ? 47.281 -29.344 -16.312 1 75.88 111 SER A N 1
ATOM 853 C CA . SER A 1 111 ? 46.125 -30.141 -16.703 1 75.88 111 SER A CA 1
ATOM 854 C C . SER A 1 111 ? 46.375 -31.625 -16.5 1 75.88 111 SER A C 1
ATOM 856 O O . SER A 1 111 ? 47.5 -32.094 -16.609 1 75.88 111 SER A O 1
ATOM 858 N N . ASN A 1 112 ? 45.438 -32.406 -16.078 1 77.31 112 ASN A N 1
ATOM 859 C CA . ASN A 1 112 ? 45.438 -33.875 -16.047 1 77.31 112 ASN A CA 1
ATOM 860 C C . ASN A 1 112 ? 44.25 -34.438 -16.844 1 77.31 112 ASN A C 1
ATOM 862 O O . ASN A 1 112 ? 43.281 -34.875 -16.25 1 77.31 112 ASN A O 1
ATOM 866 N N . PRO A 1 113 ? 44.438 -34.344 -18.156 1 75.75 113 PRO A N 1
ATOM 867 C CA . PRO A 1 113 ? 43.281 -34.688 -19 1 75.75 113 PRO A CA 1
ATOM 868 C C . PRO A 1 113 ? 42.906 -36.188 -18.891 1 75.75 113 PRO A C 1
ATOM 870 O O . PRO A 1 113 ? 43.781 -37.031 -18.797 1 75.75 113 PRO A O 1
ATOM 873 N N . THR A 1 114 ? 41.688 -36.469 -18.828 1 73.38 114 THR A N 1
ATOM 874 C CA . THR A 1 114 ? 41.156 -37.812 -18.812 1 73.38 114 THR A CA 1
ATOM 875 C C . THR A 1 114 ? 41.344 -38.5 -20.172 1 73.38 114 THR A C 1
ATOM 877 O O . THR A 1 114 ? 41.625 -39.688 -20.25 1 73.38 114 THR A O 1
ATOM 880 N N . VAL A 1 115 ? 41.156 -37.719 -21.188 1 72.88 115 VAL A N 1
ATOM 881 C CA . VAL A 1 115 ? 41.375 -38.188 -22.547 1 72.88 115 VAL A CA 1
ATOM 882 C C . VAL A 1 115 ? 42.438 -37.312 -23.219 1 72.88 115 VAL A C 1
ATOM 884 O O . VAL A 1 115 ? 42.344 -36.062 -23.156 1 72.88 115 VAL A O 1
ATOM 887 N N . GLY A 1 116 ? 43.438 -37.875 -23.797 1 72.81 116 GLY A N 1
ATOM 888 C CA . GLY A 1 116 ? 44.469 -37.156 -24.516 1 72.81 116 GLY A CA 1
ATOM 889 C C . GLY A 1 116 ? 45.688 -36.875 -23.656 1 72.81 116 GLY A C 1
ATOM 890 O O . GLY A 1 116 ? 45.875 -37.469 -22.594 1 72.81 116 GLY A O 1
ATOM 891 N N . THR A 1 117 ? 46.656 -36.125 -24.297 1 77.38 117 THR A N 1
ATOM 892 C CA . THR A 1 117 ? 47.906 -35.844 -23.641 1 77.38 117 THR A CA 1
ATOM 893 C C . THR A 1 117 ? 48.094 -34.344 -23.406 1 77.38 117 THR A C 1
ATOM 895 O O . THR A 1 117 ? 47.625 -33.531 -24.203 1 77.38 117 THR A O 1
ATOM 898 N N . LYS A 1 118 ? 48.844 -34 -22.344 1 78.19 118 LYS A N 1
ATOM 899 C CA . LYS A 1 118 ? 49.156 -32.625 -22.062 1 78.19 118 LYS A CA 1
ATOM 900 C C . LYS A 1 118 ? 49.844 -31.953 -23.25 1 78.19 118 LYS A C 1
ATOM 902 O O . LYS A 1 118 ? 50.656 -32.562 -23.938 1 78.19 118 LYS A O 1
ATOM 907 N N . PHE A 1 119 ? 49.438 -30.641 -23.469 1 79.88 119 PHE A N 1
ATOM 908 C CA . PHE A 1 119 ? 50.062 -29.734 -24.422 1 79.88 119 PHE A CA 1
ATOM 909 C C . PHE A 1 119 ? 49.719 -30.141 -25.859 1 79.88 119 PHE A C 1
ATOM 911 O O . PHE A 1 119 ? 50.344 -29.656 -26.797 1 79.88 119 PHE A O 1
ATOM 918 N N . GLU A 1 120 ? 48.906 -31.078 -26.094 1 81.94 120 GLU A N 1
ATOM 919 C CA . GLU A 1 120 ? 48.5 -31.484 -27.438 1 81.94 120 GLU A CA 1
ATOM 920 C C . GLU A 1 120 ? 47 -31.203 -27.641 1 81.94 120 GLU A C 1
ATOM 922 O O . GLU A 1 120 ? 46.188 -31.438 -26.75 1 81.94 120 GLU A O 1
ATOM 927 N N . LEU A 1 121 ? 46.781 -30.703 -28.859 1 85.75 121 LEU A N 1
ATOM 928 C CA . LEU A 1 121 ? 45.375 -30.531 -29.219 1 85.75 121 LEU A CA 1
ATOM 929 C C . LEU A 1 121 ? 44.688 -31.875 -29.375 1 85.75 121 LEU A C 1
ATOM 931 O O . LEU A 1 121 ? 45.125 -32.75 -30.125 1 85.75 121 LEU A O 1
ATOM 935 N N . THR A 1 122 ? 43.719 -32.062 -28.547 1 84.94 122 THR A N 1
ATOM 936 C CA . THR A 1 122 ? 43 -33.344 -28.547 1 84.94 122 THR A CA 1
ATOM 937 C C . THR A 1 122 ? 41.562 -33.156 -29 1 84.94 122 THR A C 1
ATOM 939 O O . THR A 1 122 ? 40.906 -32.219 -28.609 1 84.94 122 THR A O 1
ATOM 942 N N . GLU A 1 123 ? 41.219 -34.031 -30 1 89.44 123 GLU A N 1
ATOM 943 C CA . GLU A 1 123 ? 39.812 -34.125 -30.391 1 89.44 123 GLU A CA 1
ATOM 944 C C . GLU A 1 123 ? 39.188 -35.375 -29.797 1 89.44 123 GLU A C 1
ATOM 946 O O . GLU A 1 123 ? 39.75 -36.469 -29.828 1 89.44 123 GLU A O 1
ATOM 951 N N . THR A 1 124 ? 38.094 -35.125 -29.156 1 88.06 124 THR A N 1
ATOM 952 C CA . THR A 1 124 ? 37.406 -36.25 -28.516 1 88.06 124 THR A CA 1
ATOM 953 C C . THR A 1 124 ? 35.906 -36.25 -28.797 1 88.06 124 THR A C 1
ATOM 955 O O . THR A 1 124 ? 35.312 -35.156 -28.859 1 88.06 124 THR A O 1
ATOM 958 N N . LYS A 1 125 ? 35.344 -37.438 -29.047 1 92.69 125 LYS A N 1
ATOM 959 C CA . LYS A 1 125 ? 33.875 -37.562 -29.156 1 92.69 125 LYS A CA 1
ATOM 960 C C . LYS A 1 125 ? 33.219 -37.25 -27.828 1 92.69 125 LYS A C 1
ATOM 962 O O . LYS A 1 125 ? 33.594 -37.75 -26.781 1 92.69 125 LYS A O 1
ATOM 967 N N . GLU A 1 126 ? 32.25 -36.344 -27.922 1 94.56 126 GLU A N 1
ATOM 968 C CA . GLU A 1 126 ? 31.516 -35.969 -26.703 1 94.56 126 GLU A CA 1
ATOM 969 C C . GLU A 1 126 ? 30.016 -35.969 -26.922 1 94.56 126 GLU A C 1
ATOM 971 O O . GLU A 1 126 ? 29.547 -36 -28.062 1 94.56 126 GLU A O 1
ATOM 976 N N . VAL A 1 127 ? 29.375 -36.125 -25.812 1 96.5 127 VAL A N 1
ATOM 977 C CA . VAL A 1 127 ? 27.938 -35.969 -25.766 1 96.5 127 VAL A CA 1
ATOM 978 C C . VAL A 1 127 ? 27.562 -34.688 -25.031 1 96.5 127 VAL A C 1
ATOM 980 O O . VAL A 1 127 ? 28.031 -34.438 -23.922 1 96.5 127 VAL A O 1
ATOM 983 N N . LYS A 1 128 ? 26.797 -33.844 -25.719 1 96.62 128 LYS A N 1
ATOM 984 C CA . LYS A 1 128 ? 26.203 -32.656 -25.078 1 96.62 128 LYS A CA 1
ATOM 985 C C . LYS A 1 128 ? 24.875 -32.969 -24.422 1 96.62 128 LYS A C 1
ATOM 987 O O . LYS A 1 128 ? 23.953 -33.438 -25.094 1 96.62 128 LYS A O 1
ATOM 992 N N . ILE A 1 129 ? 24.797 -32.781 -23.188 1 97.31 129 ILE A N 1
ATOM 993 C CA . ILE A 1 129 ? 23.578 -33.062 -22.438 1 97.31 129 ILE A CA 1
ATOM 994 C C . ILE A 1 129 ? 22.906 -31.734 -22.047 1 97.31 129 ILE A C 1
ATOM 996 O O . ILE A 1 129 ? 23.547 -30.844 -21.5 1 97.31 129 ILE A O 1
ATOM 1000 N N . GLU A 1 130 ? 21.609 -31.641 -22.406 1 97.44 130 GLU A N 1
ATOM 1001 C CA . GLU A 1 130 ? 20.797 -30.484 -22.062 1 97.44 130 GLU A CA 1
ATOM 1002 C C . GLU A 1 130 ? 19.594 -30.906 -21.219 1 97.44 130 GLU A C 1
ATOM 1004 O O . GLU A 1 130 ? 18.812 -31.766 -21.609 1 97.44 130 GLU A O 1
ATOM 1009 N N . VAL A 1 131 ? 19.453 -30.312 -20.062 1 96.56 131 VAL A N 1
ATOM 1010 C CA . VAL A 1 131 ? 18.344 -30.641 -19.188 1 96.56 131 VAL A CA 1
ATOM 1011 C C . VAL A 1 131 ? 17.797 -29.359 -18.547 1 96.56 131 VAL A C 1
ATOM 1013 O O . VAL A 1 131 ? 18.547 -28.406 -18.344 1 96.56 131 VAL A O 1
ATOM 1016 N N . THR A 1 132 ? 16.453 -29.406 -18.234 1 94.06 132 THR A N 1
ATOM 1017 C CA . THR A 1 132 ? 15.828 -28.281 -17.531 1 94.06 132 THR A CA 1
ATOM 1018 C C . THR A 1 132 ? 15.469 -28.672 -16.109 1 94.06 132 THR A C 1
ATOM 1020 O O . THR A 1 132 ? 15.352 -29.859 -15.789 1 94.06 132 THR A O 1
ATOM 1023 N N . PHE A 1 133 ? 15.461 -27.672 -15.273 1 92.5 133 PHE A N 1
ATOM 1024 C CA . PHE A 1 133 ? 15.094 -27.906 -13.883 1 92.5 133 PHE A CA 1
ATOM 1025 C C . PHE A 1 133 ? 14.547 -26.641 -13.242 1 92.5 133 PHE A C 1
ATOM 1027 O O . PHE A 1 133 ? 14.703 -25.547 -13.789 1 92.5 133 PHE A O 1
ATOM 1034 N N . GLU A 1 134 ? 13.844 -26.812 -12.164 1 89.06 134 GLU A N 1
ATOM 1035 C CA . GLU A 1 134 ? 13.367 -25.672 -11.398 1 89.06 134 GLU A CA 1
ATOM 1036 C C . GLU A 1 134 ? 14.516 -25 -10.648 1 89.06 134 GLU A C 1
ATOM 1038 O O . GLU A 1 134 ? 15.391 -25.672 -10.102 1 89.06 134 GLU A O 1
ATOM 1043 N N . LYS A 1 135 ? 14.445 -23.734 -10.562 1 90.62 135 LYS A N 1
ATOM 1044 C CA . LYS A 1 135 ? 15.555 -22.891 -10.109 1 90.62 135 LYS A CA 1
ATOM 1045 C C . LYS A 1 135 ? 16.047 -23.312 -8.727 1 90.62 135 LYS A C 1
ATOM 1047 O O . LYS A 1 135 ? 17.25 -23.312 -8.461 1 90.62 135 LYS A O 1
ATOM 1052 N N . TYR A 1 136 ? 15.164 -23.688 -7.879 1 88.25 136 TYR A N 1
ATOM 1053 C CA . TYR A 1 136 ? 15.547 -23.969 -6.5 1 88.25 136 TYR A CA 1
ATOM 1054 C C . TYR A 1 136 ? 16.391 -25.234 -6.422 1 88.25 136 TYR A C 1
ATOM 1056 O O . TYR A 1 136 ? 17.062 -25.469 -5.418 1 88.25 136 TYR A O 1
ATOM 1064 N N . LEU A 1 137 ? 16.516 -26.031 -7.43 1 93.75 137 LEU A N 1
ATOM 1065 C CA . LEU A 1 137 ? 17.219 -27.312 -7.438 1 93.75 137 LEU A CA 1
ATOM 1066 C C . LEU A 1 137 ? 18.672 -27.141 -7.879 1 93.75 137 LEU A C 1
ATOM 1068 O O . LEU A 1 137 ? 19.453 -28.094 -7.848 1 93.75 137 LEU A O 1
ATOM 1072 N N . GLU A 1 138 ? 19.031 -25.969 -8.25 1 94.56 138 GLU A N 1
ATOM 1073 C CA . GLU A 1 138 ? 20.312 -25.719 -8.891 1 94.56 138 GLU A CA 1
ATOM 1074 C C . GLU A 1 138 ? 21.469 -26.219 -8.023 1 94.56 138 GLU A C 1
ATOM 1076 O O . GLU A 1 138 ? 22.344 -26.938 -8.508 1 94.56 138 GLU A O 1
ATOM 1081 N N . PRO A 1 139 ? 21.469 -25.922 -6.785 1 96.06 139 PRO A N 1
ATOM 1082 C CA . PRO A 1 139 ? 22.594 -26.406 -5.984 1 96.06 139 PRO A CA 1
ATOM 1083 C C . PRO A 1 139 ? 22.688 -27.938 -5.977 1 96.06 139 PRO A C 1
ATOM 1085 O O . PRO A 1 139 ? 23.781 -28.5 -6.105 1 96.06 139 PRO A O 1
ATOM 1088 N N . LYS A 1 140 ? 21.578 -28.547 -5.785 1 96.44 140 LYS A N 1
ATOM 1089 C CA . LYS A 1 140 ? 21.531 -30 -5.766 1 96.44 140 LYS A CA 1
ATOM 1090 C C . LYS A 1 140 ? 21.969 -30.578 -7.109 1 96.44 140 LYS A C 1
ATOM 1092 O O . LYS A 1 140 ? 22.703 -31.562 -7.152 1 96.44 140 LYS A O 1
ATOM 1097 N N . ILE A 1 141 ? 21.562 -30 -8.148 1 96.62 141 ILE A N 1
ATOM 1098 C CA . ILE A 1 141 ? 21.859 -30.469 -9.5 1 96.62 141 ILE A CA 1
ATOM 1099 C C . ILE A 1 141 ? 23.344 -30.281 -9.789 1 96.62 141 ILE A C 1
ATOM 1101 O O . ILE A 1 141 ? 24 -31.188 -10.328 1 96.62 141 ILE A O 1
ATOM 1105 N N . LEU A 1 142 ? 23.859 -29.156 -9.383 1 96.88 142 LEU A N 1
ATOM 1106 C CA . LEU A 1 142 ? 25.281 -28.891 -9.609 1 96.88 142 LEU A CA 1
ATOM 1107 C C . LEU A 1 142 ? 26.141 -29.844 -8.781 1 96.88 142 LEU A C 1
ATOM 1109 O O . LEU A 1 142 ? 27.172 -30.344 -9.266 1 96.88 142 LEU A O 1
ATOM 1113 N N . LYS A 1 143 ? 25.766 -30.016 -7.598 1 97.25 143 LYS A N 1
ATOM 1114 C CA . LYS A 1 143 ? 26.484 -30.984 -6.773 1 97.25 143 LYS A CA 1
ATOM 1115 C C . LYS A 1 143 ? 26.516 -32.344 -7.449 1 97.25 143 LYS A C 1
ATOM 1117 O O . LYS A 1 143 ? 27.562 -33 -7.488 1 97.25 143 LYS A O 1
ATOM 1122 N N . SER A 1 144 ? 25.391 -32.812 -7.926 1 97.44 144 SER A N 1
ATOM 1123 C CA . SER A 1 144 ? 25.312 -34.094 -8.625 1 97.44 144 SER A CA 1
ATOM 1124 C C . SER A 1 144 ? 26.172 -34.094 -9.883 1 97.44 144 SER A C 1
ATOM 1126 O O . SER A 1 144 ? 26.828 -35.094 -10.188 1 97.44 144 SER A O 1
ATOM 1128 N N . LEU A 1 145 ? 26.156 -33 -10.602 1 97.12 145 LEU A N 1
ATOM 1129 C CA . LEU A 1 145 ? 26.969 -32.875 -11.812 1 97.12 145 LEU A CA 1
ATOM 1130 C C . LEU A 1 145 ? 28.438 -33.094 -11.516 1 97.12 145 LEU A C 1
ATOM 1132 O O . LEU A 1 145 ? 29.094 -33.906 -12.172 1 97.12 145 LEU A O 1
ATOM 1136 N N . PHE A 1 146 ? 28.891 -32.438 -10.547 1 95.94 146 PHE A N 1
ATOM 1137 C CA . PHE A 1 146 ? 30.328 -32.469 -10.25 1 95.94 146 PHE A CA 1
ATOM 1138 C C . PHE A 1 146 ? 30.734 -33.812 -9.672 1 95.94 146 PHE A C 1
ATOM 1140 O O . PHE A 1 146 ? 31.844 -34.281 -9.914 1 95.94 146 PHE A O 1
ATOM 1147 N N . LYS A 1 147 ? 29.938 -34.344 -8.945 1 96.25 147 LYS A N 1
ATOM 1148 C CA . LYS A 1 147 ? 30.219 -35.625 -8.32 1 96.25 147 LYS A CA 1
ATOM 1149 C C . LYS A 1 147 ? 30.281 -36.719 -9.359 1 96.25 147 LYS A C 1
ATOM 1151 O O . LYS A 1 147 ? 31.062 -37.688 -9.219 1 96.25 147 LYS A O 1
ATOM 1156 N N . ASN A 1 148 ? 29.516 -36.656 -10.398 1 95.94 148 ASN A N 1
ATOM 1157 C CA . ASN A 1 148 ? 29.344 -37.812 -11.289 1 95.94 148 ASN A CA 1
ATOM 1158 C C . ASN A 1 148 ? 30 -37.562 -12.648 1 95.94 148 ASN A C 1
ATOM 1160 O O . ASN A 1 148 ? 29.984 -38.438 -13.508 1 95.94 148 ASN A O 1
ATOM 1164 N N . HIS A 1 149 ? 30.516 -36.375 -12.781 1 94.06 149 HIS A N 1
ATOM 1165 C CA . HIS A 1 149 ? 31.188 -36.062 -14.039 1 94.06 149 HIS A CA 1
ATOM 1166 C C . HIS A 1 149 ? 32.594 -36.656 -14.094 1 94.06 149 HIS A C 1
ATOM 1168 O O . HIS A 1 149 ? 33.312 -36.656 -13.102 1 94.06 149 HIS A O 1
ATOM 1174 N N . ILE A 1 150 ? 33.062 -37.062 -15.219 1 89.75 150 ILE A N 1
ATOM 1175 C CA . ILE A 1 150 ? 34.312 -37.781 -15.352 1 89.75 150 ILE A CA 1
ATOM 1176 C C . ILE A 1 150 ? 35.469 -36.812 -15.469 1 89.75 150 ILE A C 1
ATOM 1178 O O . ILE A 1 150 ? 36.594 -37.125 -15.125 1 89.75 150 ILE A O 1
ATOM 1182 N N . TYR A 1 151 ? 35.125 -35.625 -16.031 1 85.75 151 TYR A N 1
ATOM 1183 C CA . TYR A 1 151 ? 36.188 -34.625 -16.219 1 85.75 151 TYR A CA 1
ATOM 1184 C C . TYR A 1 151 ? 36.594 -34 -14.898 1 85.75 151 TYR A C 1
ATOM 1186 O O . TYR A 1 151 ? 35.75 -33.781 -14.016 1 85.75 151 TYR A O 1
ATOM 1194 N N . GLU A 1 152 ? 37.781 -33.625 -14.805 1 81.62 152 GLU A N 1
ATOM 1195 C CA . GLU A 1 152 ? 38.312 -32.875 -13.656 1 81.62 152 GLU A CA 1
ATOM 1196 C C . GLU A 1 152 ? 37.75 -31.469 -13.625 1 81.62 152 GLU A C 1
ATOM 1198 O O . GLU A 1 152 ? 37.25 -31.016 -12.594 1 81.62 152 GLU A O 1
ATOM 1203 N N . GLU A 1 153 ? 37.969 -30.781 -14.664 1 84.31 153 GLU A N 1
ATOM 1204 C CA . GLU A 1 153 ? 37.344 -29.484 -14.852 1 84.31 153 GLU A CA 1
ATOM 1205 C C . GLU A 1 153 ? 36.094 -29.578 -15.711 1 84.31 153 GLU A C 1
ATOM 1207 O O . GLU A 1 153 ? 36.188 -29.781 -16.922 1 84.31 153 GLU A O 1
ATOM 1212 N N . VAL A 1 154 ? 35.031 -29.406 -15.086 1 89.94 154 VAL A N 1
ATOM 1213 C CA . VAL A 1 154 ? 33.75 -29.625 -15.742 1 89.94 154 VAL A CA 1
ATOM 1214 C C . VAL A 1 154 ? 33.312 -28.359 -16.453 1 89.94 154 VAL A C 1
ATOM 1216 O O . VAL A 1 154 ? 33.188 -27.297 -15.828 1 89.94 154 VAL A O 1
ATOM 1219 N N . ALA A 1 155 ? 33.156 -28.5 -17.719 1 90.31 155 ALA A N 1
ATOM 1220 C CA . ALA A 1 155 ? 32.531 -27.422 -18.484 1 90.31 155 ALA A CA 1
ATOM 1221 C C . ALA A 1 155 ? 31.016 -27.516 -18.406 1 90.31 155 ALA A C 1
ATOM 1223 O O . ALA A 1 155 ? 30.438 -28.547 -18.719 1 90.31 155 ALA A O 1
ATOM 1224 N N . TYR A 1 156 ? 30.359 -26.453 -17.984 1 95.38 156 TYR A N 1
ATOM 1225 C CA . TYR A 1 156 ? 28.906 -26.422 -17.938 1 95.38 156 TYR A CA 1
ATOM 1226 C C . TYR A 1 156 ? 28.391 -25 -18.078 1 95.38 156 TYR A C 1
ATOM 1228 O O . TYR A 1 156 ? 29.141 -24.031 -17.875 1 95.38 156 TYR A O 1
ATOM 1236 N N . GLU A 1 157 ? 27.156 -24.891 -18.531 1 95.62 157 GLU A N 1
ATOM 1237 C CA . GLU A 1 157 ? 26.438 -23.641 -18.703 1 95.62 157 GLU A CA 1
ATOM 1238 C C . GLU A 1 157 ? 25.062 -23.688 -18.031 1 95.62 157 GLU A C 1
ATOM 1240 O O . GLU A 1 157 ? 24.344 -24.688 -18.141 1 95.62 157 GLU A O 1
ATOM 1245 N N . ILE A 1 158 ? 24.797 -22.641 -17.297 1 95.56 158 ILE A N 1
ATOM 1246 C CA . ILE A 1 158 ? 23.469 -22.5 -16.734 1 95.56 158 ILE A CA 1
ATOM 1247 C C . ILE A 1 158 ? 22.766 -21.297 -17.344 1 95.56 158 ILE A C 1
ATOM 1249 O O . ILE A 1 158 ? 23.297 -20.172 -17.297 1 95.56 158 ILE A O 1
ATOM 1253 N N . TYR A 1 159 ? 21.594 -21.594 -17.922 1 93.5 159 TYR A N 1
ATOM 1254 C CA . TYR A 1 159 ? 20.781 -20.547 -18.516 1 93.5 159 TYR A CA 1
ATOM 1255 C C . TYR A 1 159 ? 19.5 -20.328 -17.703 1 93.5 159 TYR A C 1
ATOM 1257 O O . TYR A 1 159 ? 18.859 -21.297 -17.281 1 93.5 159 TYR A O 1
ATOM 1265 N N . SER A 1 160 ? 19.172 -19.141 -17.453 1 91.38 160 SER A N 1
ATOM 1266 C CA . SER A 1 160 ? 17.828 -18.812 -16.984 1 91.38 160 SER A CA 1
ATOM 1267 C C . SER A 1 160 ? 16.844 -18.672 -18.141 1 91.38 160 SER A C 1
ATOM 1269 O O . SER A 1 160 ? 17.047 -17.828 -19.031 1 91.38 160 SER A O 1
ATOM 1271 N N . LEU A 1 161 ? 15.844 -19.516 -18.109 1 88.94 161 LEU A N 1
ATOM 1272 C CA . LEU A 1 161 ? 14.867 -19.438 -19.188 1 88.94 161 LEU A CA 1
ATOM 1273 C C . LEU A 1 161 ? 13.773 -18.422 -18.875 1 88.94 161 LEU A C 1
ATOM 1275 O O . LEU A 1 161 ? 13.352 -18.297 -17.719 1 88.94 161 LEU A O 1
ATOM 1279 N N . ASN A 1 162 ? 13.297 -17.734 -19.875 1 81.38 162 ASN A N 1
ATOM 1280 C CA . ASN A 1 162 ? 12.266 -16.719 -19.719 1 81.38 162 ASN A CA 1
ATOM 1281 C C . ASN A 1 162 ? 10.867 -17.312 -19.875 1 81.38 162 ASN A C 1
ATOM 1283 O O . ASN A 1 162 ? 9.883 -16.578 -19.938 1 81.38 162 ASN A O 1
ATOM 1287 N N . ASN A 1 163 ? 10.852 -18.609 -19.891 1 81.06 163 ASN A N 1
ATOM 1288 C CA . ASN A 1 163 ? 9.562 -19.266 -20.047 1 81.06 163 ASN A CA 1
ATOM 1289 C C . ASN A 1 163 ? 8.664 -19.031 -18.828 1 81.06 163 ASN A C 1
ATOM 1291 O O . ASN A 1 163 ? 9.156 -18.828 -17.719 1 81.06 163 ASN A O 1
ATOM 1295 N N . LYS A 1 164 ? 7.355 -18.984 -19.141 1 81.75 164 LYS A N 1
ATOM 1296 C CA . LYS A 1 164 ? 6.367 -18.953 -18.062 1 81.75 164 LYS A CA 1
ATOM 1297 C C . LYS A 1 164 ? 6.023 -20.359 -17.578 1 81.75 164 LYS A C 1
ATOM 1299 O O . LYS A 1 164 ? 5.941 -21.297 -18.391 1 81.75 164 LYS A O 1
ATOM 1304 N N . HIS A 1 165 ? 6.016 -20.453 -16.266 1 80.44 165 HIS A N 1
ATOM 1305 C CA . HIS A 1 165 ? 5.602 -21.734 -15.703 1 80.44 165 HIS A CA 1
ATOM 1306 C C . HIS A 1 165 ? 4.082 -21.844 -15.617 1 80.44 165 HIS A C 1
ATOM 1308 O O . HIS A 1 165 ? 3.436 -21.047 -14.938 1 80.44 165 HIS A O 1
ATOM 1314 N N . GLN A 1 166 ? 3.461 -22.797 -16.188 1 79.62 166 GLN A N 1
ATOM 1315 C CA . GLN A 1 166 ? 2.01 -22.875 -16.312 1 79.62 166 GLN A CA 1
ATOM 1316 C C . GLN A 1 166 ? 1.366 -23.328 -15.008 1 79.62 166 GLN A C 1
ATOM 1318 O O . GLN A 1 166 ? 0.184 -23.062 -14.773 1 79.62 166 GLN A O 1
ATOM 1323 N N . ASN A 1 167 ? 2.113 -23.953 -14.203 1 84.94 167 ASN A N 1
ATOM 1324 C CA . ASN A 1 167 ? 1.507 -24.562 -13.023 1 84.94 167 ASN A CA 1
ATOM 1325 C C . ASN A 1 167 ? 1.936 -23.844 -11.742 1 84.94 167 ASN A C 1
ATOM 1327 O O . ASN A 1 167 ? 1.562 -24.25 -10.641 1 84.94 167 ASN A O 1
ATOM 1331 N N . ILE A 1 168 ? 2.658 -22.875 -11.891 1 88.75 168 ILE A N 1
ATOM 1332 C CA . ILE A 1 168 ? 3.133 -22.109 -10.742 1 88.75 168 ILE A CA 1
ATOM 1333 C C . ILE A 1 168 ? 2.91 -20.625 -10.984 1 88.75 168 ILE A C 1
ATOM 1335 O O . ILE A 1 168 ? 3.252 -20.094 -12.047 1 88.75 168 ILE A O 1
ATOM 1339 N N . GLY A 1 169 ? 2.291 -20 -10.086 1 93.62 169 GLY A N 1
ATOM 1340 C CA . GLY A 1 169 ? 2.059 -18.562 -10.219 1 93.62 169 GLY A CA 1
ATOM 1341 C C . GLY A 1 169 ? 0.999 -18.047 -9.266 1 93.62 169 GLY A C 1
ATOM 1342 O O . GLY A 1 169 ? 0.558 -18.766 -8.367 1 93.62 169 GLY A O 1
ATOM 1343 N N . LEU A 1 170 ? 0.64 -16.828 -9.5 1 95.88 170 LEU A N 1
ATOM 1344 C CA . LEU A 1 170 ? -0.264 -16.156 -8.578 1 95.88 170 LEU A CA 1
ATOM 1345 C C . LEU A 1 170 ? -1.659 -16.031 -9.18 1 95.88 170 LEU A C 1
ATOM 1347 O O . LEU A 1 170 ? -1.804 -15.852 -10.391 1 95.88 170 LEU A O 1
ATOM 1351 N N . GLY A 1 171 ? -2.607 -16.094 -8.25 1 97.56 171 GLY A N 1
ATOM 1352 C CA . GLY A 1 171 ? -3.982 -15.945 -8.695 1 97.56 171 GLY A CA 1
ATOM 1353 C C . GLY A 1 171 ? -4.449 -17.078 -9.594 1 97.56 171 GLY A C 1
ATOM 1354 O O . GLY A 1 171 ? -3.668 -17.969 -9.93 1 97.56 171 GLY A O 1
ATOM 1355 N N . MET A 1 172 ? -5.715 -17.047 -9.883 1 98.25 172 MET A N 1
ATOM 1356 C CA . MET A 1 172 ? -6.332 -18.047 -10.742 1 98.25 172 MET A CA 1
ATOM 1357 C C . MET A 1 172 ? -7.582 -17.484 -11.422 1 98.25 172 MET A C 1
ATOM 1359 O O . MET A 1 172 ? -8.172 -16.516 -10.938 1 98.25 172 MET A O 1
ATOM 1363 N N . ILE A 1 173 ? -7.859 -18.031 -12.523 1 98.56 173 ILE A N 1
ATOM 1364 C CA . ILE A 1 173 ? -9.078 -17.672 -13.242 1 98.56 173 ILE A CA 1
ATOM 1365 C C . ILE A 1 173 ? -9.859 -18.922 -13.602 1 98.56 173 ILE A C 1
ATOM 1367 O O . ILE A 1 173 ? -9.266 -19.953 -13.922 1 98.56 173 ILE A O 1
ATOM 1371 N N . GLY A 1 174 ? -11.117 -18.875 -13.484 1 98.62 174 GLY A N 1
ATOM 1372 C CA . GLY A 1 174 ? -12.031 -19.953 -13.836 1 98.62 174 GLY A CA 1
ATOM 1373 C C . GLY A 1 174 ? -13.383 -19.453 -14.312 1 98.62 174 GLY A C 1
ATOM 1374 O O . GLY A 1 174 ? -13.594 -18.25 -14.469 1 98.62 174 GLY A O 1
ATOM 1375 N N . GLU A 1 175 ? -14.227 -20.469 -14.586 1 98.62 175 GLU A N 1
ATOM 1376 C CA . GLU A 1 175 ? -15.523 -20.078 -15.125 1 98.62 175 GLU A CA 1
ATOM 1377 C C . GLU A 1 175 ? -16.656 -20.828 -14.445 1 98.62 175 GLU A C 1
ATOM 1379 O O . GLU A 1 175 ? -16.5 -22 -14.086 1 98.62 175 GLU A O 1
ATOM 1384 N N . PHE A 1 176 ? -17.766 -20.109 -14.305 1 98.31 176 PHE A N 1
ATOM 1385 C CA . PHE A 1 176 ? -19 -20.766 -13.898 1 98.31 176 PHE A CA 1
ATOM 1386 C C . PHE A 1 176 ? -19.609 -21.547 -15.055 1 98.31 176 PHE A C 1
ATOM 1388 O O . PHE A 1 176 ? -19.453 -21.156 -16.219 1 98.31 176 PHE A O 1
ATOM 1395 N N . GLU A 1 177 ? -20.312 -22.594 -14.68 1 97 177 GLU A N 1
ATOM 1396 C CA . GLU A 1 177 ? -21.047 -23.328 -15.703 1 97 177 GLU A CA 1
ATOM 1397 C C . GLU A 1 177 ? -22.125 -22.453 -16.328 1 97 177 GLU A C 1
ATOM 1399 O O . GLU A 1 177 ? -22.297 -22.438 -17.547 1 97 177 GLU A O 1
ATOM 1404 N N . THR A 1 178 ? -22.891 -21.781 -15.508 1 97.44 178 THR A N 1
ATOM 1405 C CA . THR A 1 178 ? -23.938 -20.859 -15.922 1 97.44 178 THR A CA 1
ATOM 1406 C C . THR A 1 178 ? -23.641 -19.453 -15.422 1 97.44 178 THR A C 1
ATOM 1408 O O . THR A 1 178 ? -23.375 -19.25 -14.234 1 97.44 178 THR A O 1
ATOM 1411 N N . PRO A 1 179 ? -23.75 -18.531 -16.328 1 97.75 179 PRO A N 1
ATOM 1412 C CA . PRO A 1 179 ? -23.5 -17.141 -15.914 1 97.75 179 PRO A CA 1
ATOM 1413 C C . PRO A 1 179 ? -24.531 -16.641 -14.898 1 97.75 179 PRO A C 1
ATOM 1415 O O . PRO A 1 179 ? -25.641 -17.156 -14.836 1 97.75 179 PRO A O 1
ATOM 1418 N N . MET A 1 180 ? -24.094 -15.641 -14.109 1 97.06 180 MET A N 1
ATOM 1419 C CA . MET A 1 180 ? -24.938 -14.945 -13.141 1 97.06 180 MET A CA 1
ATOM 1420 C C . MET A 1 180 ? -24.906 -13.438 -13.375 1 97.06 180 MET A C 1
ATOM 1422 O O . MET A 1 180 ? -23.922 -12.906 -13.891 1 97.06 180 MET A O 1
ATOM 1426 N N . ASN A 1 181 ? -26 -12.812 -13.008 1 97.31 181 ASN A N 1
ATOM 1427 C CA . ASN A 1 181 ? -25.891 -11.359 -13.008 1 97.31 181 ASN A CA 1
ATOM 1428 C C . ASN A 1 181 ? -25.031 -10.867 -11.844 1 97.31 181 ASN A C 1
ATOM 1430 O O . ASN A 1 181 ? -24.781 -11.602 -10.891 1 97.31 181 ASN A O 1
ATOM 1434 N N . GLU A 1 182 ? -24.641 -9.648 -11.867 1 97.75 182 GLU A N 1
ATOM 1435 C CA . GLU A 1 182 ? -23.609 -9.117 -10.961 1 97.75 182 GLU A CA 1
ATOM 1436 C C .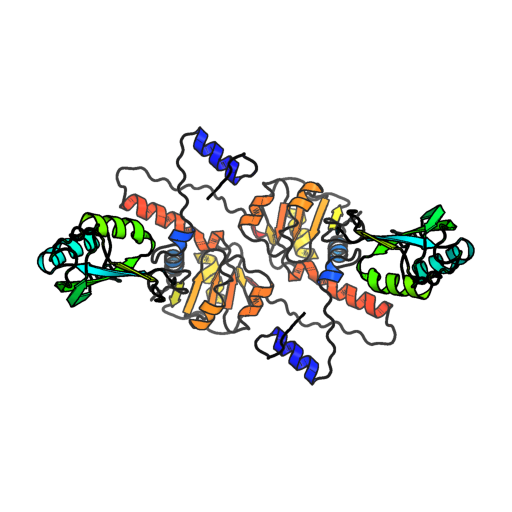 GLU A 1 182 ? -24.109 -9.102 -9.516 1 97.75 182 GLU A C 1
ATOM 1438 O O . GLU A 1 182 ? -23.359 -9.43 -8.594 1 97.75 182 GLU A O 1
ATOM 1443 N N . THR A 1 183 ? -25.359 -8.727 -9.312 1 97.69 183 THR A N 1
ATOM 1444 C CA . THR A 1 183 ? -25.922 -8.664 -7.965 1 97.69 183 THR A CA 1
ATOM 1445 C C . THR A 1 183 ? -26.016 -10.062 -7.352 1 97.69 183 THR A C 1
ATOM 1447 O O . THR A 1 183 ? -25.656 -10.266 -6.195 1 97.69 183 THR A O 1
ATOM 1450 N N . GLU A 1 184 ? -26.516 -10.945 -8.156 1 97.75 184 GLU A N 1
ATOM 1451 C CA . GLU A 1 184 ? -26.578 -12.336 -7.715 1 97.75 184 GLU A CA 1
ATOM 1452 C C . GLU A 1 184 ? -25.188 -12.891 -7.426 1 97.75 184 GLU A C 1
ATOM 1454 O O . GLU A 1 184 ? -25 -13.633 -6.457 1 97.75 184 GLU A O 1
ATOM 1459 N N . PHE A 1 185 ? -24.312 -12.555 -8.266 1 98.25 185 PHE A N 1
ATOM 1460 C CA . PHE A 1 185 ? -22.938 -12.992 -8.117 1 98.25 185 PHE A CA 1
ATOM 1461 C C . PHE A 1 185 ? -22.344 -12.492 -6.797 1 98.25 185 PHE A C 1
ATOM 1463 O O . PHE A 1 185 ? -21.75 -13.273 -6.043 1 98.25 185 PHE A O 1
ATOM 1470 N N . LEU A 1 186 ? -22.453 -11.211 -6.539 1 98.5 186 LEU A N 1
ATOM 1471 C CA . LEU A 1 186 ? -21.938 -10.633 -5.305 1 98.5 186 LEU A CA 1
ATOM 1472 C C . LEU A 1 186 ? -22.594 -11.273 -4.082 1 98.5 186 LEU A C 1
ATOM 1474 O O . LEU A 1 186 ? -21.922 -11.523 -3.078 1 98.5 186 LEU A O 1
ATOM 1478 N N . ALA A 1 187 ? -23.906 -11.523 -4.172 1 98.38 187 ALA A N 1
ATOM 1479 C CA . ALA A 1 187 ? -24.609 -12.195 -3.086 1 98.38 187 ALA A CA 1
ATOM 1480 C C . ALA A 1 187 ? -24.062 -13.609 -2.881 1 98.38 187 ALA A C 1
ATOM 1482 O O . ALA A 1 187 ? -23.859 -14.047 -1.744 1 98.38 187 ALA A O 1
ATOM 1483 N N . PHE A 1 188 ? -23.922 -14.305 -3.965 1 98.38 188 PHE A N 1
ATOM 1484 C CA . PHE A 1 188 ? -23.375 -15.656 -3.938 1 98.38 188 PHE A CA 1
ATOM 1485 C C . PHE A 1 188 ? -22 -15.68 -3.275 1 98.38 188 PHE A C 1
ATOM 1487 O O . PHE A 1 188 ? -21.75 -16.5 -2.387 1 98.38 188 PHE A O 1
ATOM 1494 N N . VAL A 1 189 ? -21.078 -14.781 -3.68 1 98.5 189 VAL A N 1
ATOM 1495 C CA . VAL A 1 189 ? -19.719 -14.695 -3.148 1 98.5 189 VAL A CA 1
ATOM 1496 C C . VAL A 1 189 ? -19.781 -14.367 -1.657 1 98.5 189 VAL A C 1
ATOM 1498 O O . VAL A 1 189 ? -19.062 -14.977 -0.857 1 98.5 189 VAL A O 1
ATOM 1501 N N . LYS A 1 190 ? -20.578 -13.398 -1.315 1 98.25 190 LYS A N 1
ATOM 1502 C CA . LYS A 1 190 ? -20.719 -12.984 0.08 1 98.25 190 LYS A CA 1
ATOM 1503 C C . LYS A 1 190 ? -21.109 -14.164 0.965 1 98.25 190 LYS A C 1
ATOM 1505 O O . LYS A 1 190 ? -20.547 -14.359 2.041 1 98.25 190 LYS A O 1
ATOM 1510 N N . ASN A 1 191 ? -22.031 -14.922 0.521 1 98.06 191 ASN A N 1
ATOM 1511 C CA . ASN A 1 191 ? -22.531 -16.062 1.281 1 98.06 191 ASN A CA 1
ATOM 1512 C C . ASN A 1 191 ? -21.5 -17.188 1.343 1 98.06 191 ASN A C 1
ATOM 1514 O O . ASN A 1 191 ? -21.172 -17.672 2.424 1 98.06 191 ASN A O 1
ATOM 1518 N N . LYS A 1 192 ? -20.984 -17.578 0.234 1 98 192 LYS A N 1
ATOM 1519 C CA . LYS A 1 192 ? -20.062 -18.703 0.146 1 98 192 LYS A CA 1
ATOM 1520 C C . LYS A 1 192 ? -18.781 -18.438 0.926 1 98 192 LYS A C 1
ATOM 1522 O O . LYS A 1 192 ? -18.234 -19.328 1.576 1 98 192 LYS A O 1
ATOM 1527 N N . MET A 1 193 ? -18.328 -17.156 0.812 1 97.56 193 MET A N 1
ATOM 1528 C CA . MET A 1 193 ? -17.062 -16.812 1.447 1 97.56 193 MET A CA 1
ATOM 1529 C C . MET A 1 193 ? -17.297 -16.188 2.816 1 97.56 193 MET A C 1
ATOM 1531 O O . MET A 1 193 ? -16.344 -15.797 3.496 1 97.56 193 MET A O 1
ATOM 1535 N N . GLN A 1 194 ? -18.531 -16.031 3.193 1 95.88 194 GLN A N 1
ATOM 1536 C CA . GLN A 1 194 ? -18.922 -15.508 4.496 1 95.88 194 GLN A CA 1
ATOM 1537 C C . GLN A 1 194 ? -18.312 -14.141 4.742 1 95.88 194 GLN A C 1
ATOM 1539 O O . GLN A 1 194 ? -17.688 -13.914 5.781 1 95.88 194 GLN A O 1
ATOM 1544 N N . CYS A 1 195 ? -18.5 -13.297 3.828 1 95.81 195 CYS A N 1
ATOM 1545 C CA . CYS A 1 195 ? -17.984 -11.945 3.912 1 95.81 195 CYS A CA 1
ATOM 1546 C C . CYS A 1 195 ? -18.859 -11.07 4.805 1 95.81 195 CYS A C 1
ATOM 1548 O O . CYS A 1 195 ? -20.078 -11.125 4.719 1 95.81 195 CYS A O 1
ATOM 1550 N N . GLY A 1 196 ? -18.234 -10.297 5.695 1 92.19 196 GLY A N 1
ATOM 1551 C CA . GLY A 1 196 ? -18.969 -9.305 6.453 1 92.19 196 GLY A CA 1
ATOM 1552 C C . GLY A 1 196 ? -19.469 -8.141 5.605 1 92.19 196 GLY A C 1
ATOM 1553 O O . GLY A 1 196 ? -20.453 -7.5 5.938 1 92.19 196 GLY A O 1
ATOM 1554 N N . GLY A 1 197 ? -18.844 -7.875 4.57 1 94.12 197 GLY A N 1
ATOM 1555 C CA . GLY A 1 197 ? -19.109 -6.84 3.584 1 94.12 197 GLY A CA 1
ATOM 1556 C C . GLY A 1 197 ? -18.203 -6.926 2.367 1 94.12 197 GLY A C 1
ATOM 1557 O O . GLY A 1 197 ? -17.094 -7.449 2.449 1 94.12 197 GLY A O 1
ATOM 1558 N N . ILE A 1 198 ? -18.734 -6.48 1.234 1 97.56 198 ILE A N 1
ATOM 1559 C CA . ILE A 1 198 ? -17.953 -6.457 0.001 1 97.56 198 ILE A CA 1
ATOM 1560 C C . ILE A 1 198 ? -17.891 -5.031 -0.538 1 97.56 198 ILE A C 1
ATOM 1562 O O . ILE A 1 198 ? -18.906 -4.34 -0.616 1 97.56 198 ILE A O 1
ATOM 1566 N N . ARG A 1 199 ? -16.719 -4.539 -0.755 1 97.75 199 ARG A N 1
ATOM 1567 C CA . ARG A 1 199 ? -16.531 -3.332 -1.558 1 97.75 199 ARG A CA 1
ATOM 1568 C C . ARG A 1 199 ? -16.344 -3.678 -3.029 1 97.75 199 ARG A C 1
ATOM 1570 O O . ARG A 1 199 ? -15.57 -4.582 -3.359 1 97.75 199 ARG A O 1
ATOM 1577 N N . HIS A 1 200 ? -17.031 -3.025 -3.879 1 98.12 200 HIS A N 1
ATOM 1578 C CA . HIS A 1 200 ? -16.891 -3.363 -5.293 1 98.12 200 HIS A CA 1
ATOM 1579 C C . HIS A 1 200 ? -16.984 -2.117 -6.168 1 98.12 200 HIS A C 1
ATOM 1581 O O . HIS A 1 200 ? -17.469 -1.072 -5.719 1 98.12 200 HIS A O 1
ATOM 1587 N N . SER A 1 201 ? -16.406 -2.217 -7.359 1 97.56 201 SER A N 1
ATOM 1588 C CA . SER A 1 201 ? -16.516 -1.138 -8.336 1 97.56 201 SER A CA 1
ATOM 1589 C C . SER A 1 201 ? -17.938 -1.043 -8.891 1 97.56 201 SER A C 1
ATOM 1591 O O . SER A 1 201 ? -18.812 -1.842 -8.539 1 97.56 201 SER A O 1
ATOM 1593 N N . ALA A 1 202 ? -18.156 -0.053 -9.719 1 95.56 202 ALA A N 1
ATOM 1594 C CA . ALA A 1 202 ? -19.469 0.144 -10.32 1 95.56 202 ALA A CA 1
ATOM 1595 C C . ALA A 1 202 ? -19.922 -1.1 -11.078 1 95.56 202 ALA A C 1
ATOM 1597 O O . ALA A 1 202 ? -19.125 -1.748 -11.75 1 95.56 202 ALA A O 1
ATOM 1598 N N . LEU A 1 203 ? -21.234 -1.396 -10.93 1 96.44 203 LEU A N 1
ATOM 1599 C CA . LEU A 1 203 ? -21.812 -2.494 -11.703 1 96.44 203 LEU A CA 1
ATOM 1600 C C . LEU A 1 203 ? -21.797 -2.17 -13.195 1 96.44 203 LEU A C 1
ATOM 1602 O O . LEU A 1 203 ? -21.984 -1.017 -13.586 1 96.44 203 LEU A O 1
ATOM 1606 N N . LEU A 1 204 ? -21.594 -3.18 -13.945 1 96.25 204 LEU A N 1
ATOM 1607 C CA . LEU A 1 204 ? -21.422 -3 -15.383 1 96.25 204 LEU A CA 1
ATOM 1608 C C . LEU A 1 204 ? -22.672 -3.461 -16.141 1 96.25 204 LEU A C 1
ATOM 1610 O O . LEU A 1 204 ? -22.781 -3.25 -17.344 1 96.25 204 LEU A O 1
ATOM 1614 N N . ASN A 1 205 ? -23.578 -4.012 -15.469 1 95.31 205 ASN A N 1
ATOM 1615 C CA . ASN A 1 205 ? -24.781 -4.559 -16.062 1 95.31 205 ASN A CA 1
ATOM 1616 C C . ASN A 1 205 ? -24.469 -5.664 -17.078 1 95.31 205 ASN A C 1
ATOM 1618 O O . ASN A 1 205 ? -25.016 -5.688 -18.172 1 95.31 205 ASN A O 1
ATOM 1622 N N . LYS A 1 206 ? -23.484 -6.48 -16.812 1 94.88 206 LYS A N 1
ATOM 1623 C CA . LYS A 1 206 ? -23.078 -7.648 -17.594 1 94.88 206 LYS A CA 1
ATOM 1624 C C . LYS A 1 206 ? -23.141 -8.922 -16.75 1 94.88 206 LYS A C 1
ATOM 1626 O O . LYS A 1 206 ? -23.031 -8.859 -15.523 1 94.88 206 LYS A O 1
ATOM 1631 N N . ASN A 1 207 ? -23.266 -9.961 -17.484 1 97.19 207 ASN A N 1
ATOM 1632 C CA . ASN A 1 207 ? -23.234 -11.242 -16.797 1 97.19 207 ASN A CA 1
ATOM 1633 C C . ASN A 1 207 ? -21.812 -11.633 -16.406 1 97.19 207 ASN A C 1
ATOM 1635 O O . ASN A 1 207 ? -20.859 -11.289 -17.109 1 97.19 207 ASN A O 1
ATOM 1639 N N . ILE A 1 208 ? -21.734 -12.375 -15.312 1 98.5 208 ILE A N 1
ATOM 1640 C CA . ILE A 1 208 ? -20.453 -12.859 -14.805 1 98.5 208 ILE A CA 1
ATOM 1641 C C . ILE A 1 208 ? -20.312 -14.344 -15.109 1 98.5 208 ILE A C 1
ATOM 1643 O O . ILE A 1 208 ? -21.109 -15.164 -14.656 1 98.5 208 ILE A O 1
ATOM 1647 N N . LYS A 1 209 ? -19.359 -14.688 -15.867 1 98.56 209 LYS A N 1
ATOM 1648 C CA . LYS A 1 209 ? -19.062 -16.078 -16.156 1 98.56 209 LYS A CA 1
ATOM 1649 C C . LYS A 1 209 ? -17.609 -16.406 -15.812 1 98.56 209 LYS A C 1
ATOM 1651 O O . LYS A 1 209 ? -17.328 -17.375 -15.086 1 98.56 209 LYS A O 1
ATOM 1656 N N . LYS A 1 210 ? -16.734 -15.633 -16.312 1 98.62 210 LYS A N 1
ATOM 1657 C CA . LYS A 1 210 ? -15.297 -15.797 -16.062 1 98.62 210 LYS A CA 1
ATOM 1658 C C . LYS A 1 210 ? -14.859 -14.961 -14.859 1 98.62 210 LYS A C 1
ATOM 1660 O O . LYS A 1 210 ? -15.023 -13.734 -14.852 1 98.62 210 LYS A O 1
ATOM 1665 N N . VAL A 1 211 ? -14.25 -15.633 -13.891 1 98.88 211 VAL A N 1
ATOM 1666 C CA . VAL A 1 211 ? -13.914 -14.945 -12.656 1 98.88 211 VAL A CA 1
ATOM 1667 C C . VAL A 1 211 ? -12.445 -15.188 -12.312 1 98.88 211 VAL A C 1
ATOM 1669 O O . VAL A 1 211 ? -11.992 -16.328 -12.273 1 98.88 211 VAL A O 1
ATOM 1672 N N . ALA A 1 212 ? -11.711 -14.102 -12.125 1 98.88 212 ALA A N 1
ATOM 1673 C CA . ALA A 1 212 ? -10.352 -14.18 -11.594 1 98.88 212 ALA A CA 1
ATOM 1674 C C . ALA A 1 212 ? -10.336 -13.977 -10.078 1 98.88 212 ALA A C 1
ATOM 1676 O O . ALA A 1 212 ? -11.133 -13.195 -9.547 1 98.88 212 ALA A O 1
ATOM 1677 N N . VAL A 1 213 ? -9.453 -14.719 -9.438 1 98.81 213 VAL A N 1
ATOM 1678 C CA . VAL A 1 213 ? -9.352 -14.586 -7.988 1 98.81 213 VAL A CA 1
ATOM 1679 C C . VAL A 1 213 ? -7.887 -14.477 -7.582 1 98.81 213 VAL A C 1
ATOM 1681 O O . VAL A 1 213 ? -7.004 -15.016 -8.25 1 98.81 213 VAL A O 1
ATOM 1684 N N . LEU A 1 214 ? -7.594 -13.766 -6.598 1 98.44 214 LEU A N 1
ATOM 1685 C CA . LEU A 1 214 ? -6.312 -13.734 -5.902 1 98.44 214 LEU A CA 1
ATOM 1686 C C . LEU A 1 214 ? -6.512 -13.5 -4.41 1 98.44 214 LEU A C 1
ATOM 1688 O O . LEU A 1 214 ? -6.887 -12.398 -3.996 1 98.44 214 LEU A O 1
ATOM 1692 N N . GLY A 1 215 ? -6.285 -14.57 -3.639 1 97.31 215 GLY A N 1
ATOM 1693 C CA . GLY A 1 215 ? -6.422 -14.461 -2.195 1 97.31 215 GLY A CA 1
ATOM 1694 C C . GLY A 1 215 ? -5.445 -13.484 -1.572 1 97.31 215 GLY A C 1
ATOM 1695 O O . GLY A 1 215 ? -4.262 -13.477 -1.912 1 97.31 215 GLY A O 1
ATOM 1696 N N . GLY A 1 216 ? -5.961 -12.68 -0.605 1 95.94 216 GLY A N 1
ATOM 1697 C CA . GLY A 1 216 ? -5.125 -11.672 0.023 1 95.94 216 GLY A CA 1
ATOM 1698 C C . GLY A 1 216 ? -5.031 -10.391 -0.784 1 95.94 216 GLY A C 1
ATOM 1699 O O . GLY A 1 216 ? -5.992 -9.992 -1.446 1 95.94 216 GLY A O 1
ATOM 1700 N N . SER A 1 217 ? -3.949 -9.695 -0.637 1 96.56 217 SER A N 1
ATOM 1701 C CA . SER A 1 217 ? -3.748 -8.414 -1.306 1 96.56 217 SER A CA 1
ATOM 1702 C C . SER A 1 217 ? -3.361 -8.609 -2.768 1 96.56 217 SER A C 1
ATOM 1704 O O . SER A 1 217 ? -2.191 -8.852 -3.078 1 96.56 217 SER A O 1
ATOM 1706 N N . GLY A 1 218 ? -4.301 -8.391 -3.643 1 97.06 218 GLY A N 1
ATOM 1707 C CA . GLY A 1 218 ? -4.031 -8.742 -5.027 1 97.06 218 GLY A CA 1
ATOM 1708 C C . GLY A 1 218 ? -4.25 -7.594 -5.992 1 97.06 218 GLY A C 1
ATOM 1709 O O . GLY A 1 218 ? -4.523 -7.812 -7.172 1 97.06 218 GLY A O 1
ATOM 1710 N N . SER A 1 219 ? -4.074 -6.34 -5.555 1 97.25 219 SER A N 1
ATOM 1711 C CA . SER A 1 219 ? -4.367 -5.199 -6.414 1 97.25 219 SER A CA 1
ATOM 1712 C C . SER A 1 219 ? -3.473 -5.195 -7.652 1 97.25 219 SER A C 1
ATOM 1714 O O . SER A 1 219 ? -3.877 -4.715 -8.711 1 97.25 219 SER A O 1
ATOM 1716 N N . TYR A 1 220 ? -2.295 -5.699 -7.555 1 95.62 220 TYR A N 1
ATOM 1717 C CA . TYR A 1 220 ? -1.328 -5.68 -8.648 1 95.62 220 TYR A CA 1
ATOM 1718 C C . TYR A 1 220 ? -1.776 -6.582 -9.789 1 95.62 220 TYR A C 1
ATOM 1720 O O . TYR A 1 220 ? -1.233 -6.512 -10.898 1 95.62 220 TYR A O 1
ATOM 1728 N N . ALA A 1 221 ? -2.768 -7.445 -9.578 1 97.81 221 ALA A N 1
ATOM 1729 C CA . ALA A 1 221 ? -3.191 -8.422 -10.578 1 97.81 221 ALA A CA 1
ATOM 1730 C C . ALA A 1 221 ? -4.398 -7.922 -11.359 1 97.81 221 ALA A C 1
ATOM 1732 O O . ALA A 1 221 ? -4.969 -8.656 -12.172 1 97.81 221 ALA A O 1
ATOM 1733 N N . ILE A 1 222 ? -4.809 -6.715 -11.188 1 98 222 ILE A N 1
ATOM 1734 C CA . ILE A 1 222 ? -5.98 -6.172 -11.859 1 98 222 ILE A CA 1
ATOM 1735 C C . ILE A 1 222 ? -5.773 -6.211 -13.375 1 98 222 ILE A C 1
ATOM 1737 O O . ILE A 1 222 ? -6.648 -6.672 -14.109 1 98 222 ILE A O 1
ATOM 1741 N N . LYS A 1 223 ? -4.633 -5.766 -13.781 1 96.62 223 LYS A N 1
ATOM 1742 C CA . LYS A 1 223 ? -4.34 -5.766 -15.211 1 96.62 223 LYS A CA 1
ATOM 1743 C C . LYS A 1 223 ? -4.34 -7.184 -15.773 1 96.62 223 LYS A C 1
ATOM 1745 O O . LYS A 1 223 ? -4.82 -7.414 -16.891 1 96.62 223 LYS A O 1
ATOM 1750 N N . ASN A 1 224 ? -3.77 -8.102 -15.039 1 97.5 224 ASN A N 1
ATOM 1751 C CA . ASN A 1 224 ? -3.746 -9.5 -15.461 1 97.5 224 ASN A CA 1
ATOM 1752 C C . ASN A 1 224 ? -5.156 -10.062 -15.617 1 97.5 224 ASN A C 1
ATOM 1754 O O . ASN A 1 224 ? -5.438 -10.797 -16.562 1 97.5 224 ASN A O 1
ATOM 1758 N N . ALA A 1 225 ? -6.023 -9.727 -14.672 1 98.5 225 ALA A N 1
ATOM 1759 C CA . ALA A 1 225 ? -7.414 -10.164 -14.742 1 98.5 225 ALA A CA 1
ATOM 1760 C C . ALA A 1 225 ? -8.102 -9.617 -15.992 1 98.5 225 ALA A C 1
ATOM 1762 O O . ALA A 1 225 ? -8.828 -10.336 -16.672 1 98.5 225 ALA A O 1
ATOM 1763 N N . LEU A 1 226 ? -7.832 -8.383 -16.281 1 97.38 226 LEU A N 1
ATOM 1764 C CA . LEU A 1 226 ? -8.375 -7.742 -17.469 1 97.38 226 LEU A CA 1
ATOM 1765 C C . LEU A 1 226 ? -7.891 -8.445 -18.734 1 97.38 226 LEU A C 1
ATOM 1767 O O . LEU A 1 226 ? -8.695 -8.773 -19.609 1 97.38 226 LEU A O 1
ATOM 1771 N N . GLN A 1 227 ? -6.633 -8.625 -18.797 1 96.94 227 GLN A N 1
ATOM 1772 C CA . GLN A 1 227 ? -6.012 -9.242 -19.969 1 96.94 227 GLN A CA 1
ATOM 1773 C C . GLN A 1 227 ? -6.516 -10.664 -20.172 1 96.94 227 GLN A C 1
ATOM 1775 O O . GLN A 1 227 ? -6.609 -11.133 -21.312 1 96.94 227 GLN A O 1
ATOM 1780 N N . ALA A 1 228 ? -6.867 -11.328 -19.141 1 97.25 228 ALA A N 1
ATOM 1781 C CA . ALA A 1 228 ? -7.336 -12.711 -19.203 1 97.25 228 ALA A CA 1
ATOM 1782 C C . ALA A 1 228 ? -8.812 -12.773 -19.578 1 97.25 228 ALA A C 1
ATOM 1784 O O . ALA A 1 228 ? -9.367 -13.859 -19.75 1 97.25 228 ALA A O 1
ATOM 1785 N N . GLY A 1 229 ? -9.438 -11.625 -19.672 1 97.38 229 GLY A N 1
ATOM 1786 C CA . GLY A 1 229 ? -10.82 -11.555 -20.109 1 97.38 229 GLY A CA 1
ATOM 1787 C C . GLY A 1 229 ? -11.812 -11.859 -19 1 97.38 229 GLY A C 1
ATOM 1788 O O . GLY A 1 229 ? -12.922 -12.32 -19.266 1 97.38 229 GLY A O 1
ATOM 1789 N N . ALA A 1 230 ? -11.445 -11.648 -17.781 1 98.5 230 ALA A N 1
ATOM 1790 C CA . ALA A 1 230 ? -12.344 -11.906 -16.656 1 98.5 230 ALA A CA 1
ATOM 1791 C C . ALA A 1 230 ? -13.5 -10.914 -16.641 1 98.5 230 ALA A C 1
ATOM 1793 O O . ALA A 1 230 ? -13.344 -9.758 -17.047 1 98.5 230 ALA A O 1
ATOM 1794 N N . ASP A 1 231 ? -14.648 -11.391 -16.125 1 98.69 231 ASP A N 1
ATOM 1795 C CA . ASP A 1 231 ? -15.805 -10.523 -15.898 1 98.69 231 ASP A CA 1
ATOM 1796 C C . ASP A 1 231 ? -15.734 -9.875 -14.523 1 98.69 231 ASP A C 1
ATOM 1798 O O . ASP A 1 231 ? -16.266 -8.781 -14.32 1 98.69 231 ASP A O 1
ATOM 1802 N N . ALA A 1 232 ? -15.141 -10.547 -13.641 1 98.75 232 ALA A N 1
ATOM 1803 C CA . ALA A 1 232 ? -14.969 -10.062 -12.273 1 98.75 232 ALA A CA 1
ATOM 1804 C C . ALA A 1 232 ? -13.625 -10.5 -11.695 1 98.75 232 ALA A C 1
ATOM 1806 O O . ALA A 1 232 ? -13.078 -11.531 -12.094 1 98.75 232 ALA A O 1
ATOM 1807 N N . PHE A 1 233 ? -13.117 -9.695 -10.82 1 98.88 233 PHE A N 1
ATOM 1808 C CA . PHE A 1 233 ? -11.898 -10 -10.086 1 98.88 233 PHE A CA 1
ATOM 1809 C C . PHE A 1 233 ? -12.125 -9.883 -8.578 1 98.88 233 PHE A C 1
ATOM 1811 O O . PHE A 1 233 ? -12.484 -8.812 -8.086 1 98.88 233 PHE A O 1
ATOM 1818 N N . LEU A 1 234 ? -11.961 -11.055 -7.879 1 98.88 234 LEU A N 1
ATOM 1819 C CA . LEU A 1 234 ? -12.125 -11.109 -6.43 1 98.88 234 LEU A CA 1
ATOM 1820 C C . LEU A 1 234 ? -10.773 -11.086 -5.73 1 98.88 234 LEU A C 1
ATOM 1822 O O . LEU A 1 234 ? -9.906 -11.914 -6.008 1 98.88 234 LEU A O 1
ATOM 1826 N N . THR A 1 235 ? -10.547 -10.188 -4.84 1 98.69 235 THR A N 1
ATOM 1827 C CA . THR A 1 235 ? -9.328 -10.055 -4.047 1 98.69 235 THR A CA 1
ATOM 1828 C C . THR A 1 235 ? -9.586 -9.25 -2.779 1 98.69 235 THR A C 1
ATOM 1830 O O . THR A 1 235 ? -10.719 -9.211 -2.281 1 98.69 235 THR A O 1
ATOM 1833 N N . ALA A 1 236 ? -8.539 -8.812 -2.125 1 98 236 ALA A N 1
ATOM 1834 C CA . ALA A 1 236 ? -8.68 -8.008 -0.912 1 98 236 ALA A CA 1
ATOM 1835 C C . ALA A 1 236 ? -7.652 -6.887 -0.869 1 98 236 ALA A C 1
ATOM 1837 O O . ALA A 1 236 ? -6.762 -6.82 -1.719 1 98 236 ALA A O 1
ATOM 1838 N N . ASP A 1 237 ? -7.852 -5.977 0.057 1 97.75 237 ASP A N 1
ATOM 1839 C CA . ASP A 1 237 ? -6.934 -4.887 0.374 1 97.75 237 ASP A CA 1
ATOM 1840 C C . ASP A 1 237 ? -6.828 -3.902 -0.788 1 97.75 237 ASP A C 1
ATOM 1842 O O . ASP A 1 237 ? -5.75 -3.377 -1.068 1 97.75 237 ASP A O 1
ATOM 1846 N N . LEU A 1 238 ? -7.887 -3.727 -1.491 1 97.69 238 LEU A N 1
ATOM 1847 C CA . LEU A 1 238 ? -7.898 -2.703 -2.529 1 97.69 238 LEU A CA 1
ATOM 1848 C C . LEU A 1 238 ? -7.965 -1.309 -1.917 1 97.69 238 LEU A C 1
ATOM 1850 O O . LEU A 1 238 ? -8.773 -1.057 -1.021 1 97.69 238 LEU A O 1
ATOM 1854 N N . LYS A 1 239 ? -7.102 -0.515 -2.402 1 96.56 239 LYS A N 1
ATOM 1855 C CA . LYS A 1 239 ? -7.18 0.892 -2.02 1 96.56 239 LYS A CA 1
ATOM 1856 C C . LYS A 1 239 ? -8.156 1.65 -2.914 1 96.56 239 LYS A C 1
ATOM 1858 O O . LYS A 1 239 ? -8.523 1.168 -3.988 1 96.56 239 LYS A O 1
ATOM 1863 N N . TYR A 1 240 ? -8.469 2.818 -2.449 1 95.44 240 TYR A N 1
ATOM 1864 C CA . TYR A 1 240 ? -9.492 3.658 -3.064 1 95.44 240 TYR A CA 1
ATOM 1865 C C . TYR A 1 240 ? -9.227 3.836 -4.555 1 95.44 240 TYR A C 1
ATOM 1867 O O . TYR A 1 240 ? -10.094 3.559 -5.383 1 95.44 240 TYR A O 1
ATOM 1875 N N . HIS A 1 241 ? -8.078 4.273 -4.977 1 92.56 241 HIS A N 1
ATOM 1876 C CA . HIS A 1 241 ? -7.758 4.621 -6.355 1 92.56 241 HIS A CA 1
ATOM 1877 C C . HIS A 1 241 ? -7.715 3.377 -7.238 1 92.56 241 HIS A C 1
ATOM 1879 O O . HIS A 1 241 ? -7.906 3.467 -8.453 1 92.56 241 HIS A O 1
ATOM 1885 N N . GLN A 1 242 ? -7.52 2.273 -6.652 1 95.69 242 GLN A N 1
ATOM 1886 C CA . GLN A 1 242 ? -7.383 1.037 -7.418 1 95.69 242 GLN A CA 1
ATOM 1887 C C . GLN A 1 242 ? -8.727 0.6 -7.996 1 95.69 242 GLN A C 1
ATOM 1889 O O . GLN A 1 242 ? -8.773 -0.135 -8.984 1 95.69 242 GLN A O 1
ATOM 1894 N N . PHE A 1 243 ? -9.789 1.082 -7.461 1 96.19 243 PHE A N 1
ATOM 1895 C CA . PHE A 1 243 ? -11.117 0.755 -7.965 1 96.19 243 PHE A CA 1
ATOM 1896 C C . PHE A 1 243 ? -11.367 1.425 -9.312 1 96.19 243 PHE A C 1
ATOM 1898 O O . PHE A 1 243 ? -12.297 1.059 -10.031 1 96.19 243 PHE A O 1
ATOM 1905 N N . TYR A 1 244 ? -10.492 2.396 -9.711 1 92.94 244 TYR A N 1
ATOM 1906 C CA . TYR A 1 244 ? -10.609 3.07 -11 1 92.94 244 TYR A CA 1
ATOM 1907 C C . TYR A 1 244 ? -9.812 2.332 -12.078 1 92.94 244 TYR A C 1
ATOM 1909 O O . TYR A 1 244 ? -10.008 2.564 -13.273 1 92.94 244 TYR A O 1
ATOM 1917 N N . GLU A 1 245 ? -9.031 1.479 -11.695 1 92.62 245 GLU A N 1
ATOM 1918 C CA . GLU A 1 245 ? -8.008 0.967 -12.594 1 92.62 245 GLU A CA 1
ATOM 1919 C C . GLU A 1 245 ? -8.617 0.113 -13.703 1 92.62 245 GLU A C 1
ATOM 1921 O O . GLU A 1 245 ? -8.086 0.045 -14.812 1 92.62 245 GLU A O 1
ATOM 1926 N N . ALA A 1 246 ? -9.719 -0.505 -13.367 1 93.38 246 ALA A N 1
ATOM 1927 C CA . ALA A 1 246 ? -10.32 -1.391 -14.359 1 93.38 246 ALA A CA 1
ATOM 1928 C C . ALA A 1 246 ? -11.078 -0.593 -15.414 1 93.38 246 ALA A C 1
ATOM 1930 O O . ALA A 1 246 ? -11.445 -1.132 -16.469 1 93.38 246 ALA A O 1
ATOM 1931 N N . GLU A 1 247 ? -11.359 0.632 -15.156 1 92.19 247 GLU A N 1
ATOM 1932 C CA . GLU A 1 247 ? -12.016 1.528 -16.094 1 92.19 247 GLU A CA 1
ATOM 1933 C C . GLU A 1 247 ? -13.297 0.906 -16.641 1 92.19 247 GLU A C 1
ATOM 1935 O O . GLU A 1 247 ? -13.516 0.881 -17.859 1 92.19 247 GLU A O 1
ATOM 1940 N N . ASN A 1 248 ? -14.055 0.337 -15.766 1 92.44 248 ASN A N 1
ATOM 1941 C CA . ASN A 1 248 ? -15.375 -0.21 -16.047 1 92.44 248 ASN A CA 1
ATOM 1942 C C . ASN A 1 248 ? -15.305 -1.362 -17.047 1 92.44 248 ASN A C 1
ATOM 1944 O O . ASN A 1 248 ? -16.203 -1.523 -17.875 1 92.44 248 ASN A O 1
ATOM 1948 N N . ARG A 1 249 ? -14.289 -2.127 -17.125 1 96.06 249 ARG A N 1
ATOM 1949 C CA . ARG A 1 249 ? -14.141 -3.283 -18.016 1 96.06 249 ARG A CA 1
ATOM 1950 C C . ARG A 1 249 ? -14.188 -4.582 -17.219 1 96.06 249 ARG A C 1
ATOM 1952 O O . ARG A 1 249 ? -14.312 -5.664 -17.797 1 96.06 249 ARG A O 1
ATOM 1959 N N . LEU A 1 250 ? -14.109 -4.457 -15.961 1 95.5 250 LEU A N 1
ATOM 1960 C CA . LEU A 1 250 ? -14.008 -5.562 -15.008 1 95.5 250 LEU A CA 1
ATOM 1961 C C . LEU A 1 250 ? -14.664 -5.195 -13.68 1 95.5 250 LEU A C 1
ATOM 1963 O O . LEU A 1 250 ? -14.477 -4.086 -13.18 1 95.5 250 LEU A O 1
ATOM 1967 N N . LEU A 1 251 ? -15.539 -6.059 -13.188 1 98.38 251 LEU A N 1
ATOM 1968 C CA . LEU A 1 251 ? -16.047 -5.836 -11.844 1 98.38 251 LEU A CA 1
ATOM 1969 C C . LEU A 1 251 ? -14.984 -6.156 -10.797 1 98.38 251 LEU A C 1
ATOM 1971 O O . LEU A 1 251 ? -14.562 -7.309 -10.672 1 98.38 251 LEU A O 1
ATOM 1975 N N . LEU A 1 252 ? -14.531 -5.172 -10.109 1 98.62 252 LEU A N 1
ATOM 1976 C CA . LEU A 1 252 ? -13.594 -5.371 -9.016 1 98.62 252 LEU A CA 1
ATOM 1977 C C . LEU A 1 252 ? -14.328 -5.562 -7.695 1 98.62 252 LEU A C 1
ATOM 1979 O O . LEU A 1 252 ? -15.266 -4.816 -7.387 1 98.62 252 LEU A 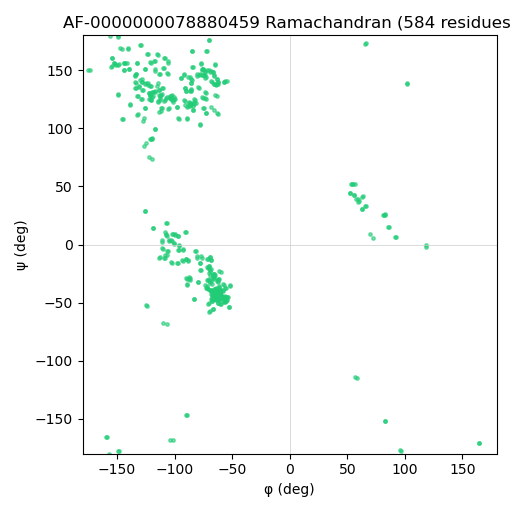O 1
ATOM 1983 N N . ALA A 1 253 ? -13.93 -6.539 -6.91 1 98.75 253 ALA A N 1
ATOM 1984 C CA . ALA A 1 253 ? -14.57 -6.77 -5.613 1 98.75 253 ALA A CA 1
ATOM 1985 C C . ALA A 1 253 ? -13.531 -7.105 -4.547 1 98.75 253 ALA A C 1
ATOM 1987 O O . ALA A 1 253 ? -12.758 -8.055 -4.699 1 98.75 253 ALA A O 1
ATOM 1988 N N . ASP A 1 254 ? -13.469 -6.316 -3.525 1 98.62 254 ASP A N 1
ATOM 1989 C CA . ASP A 1 254 ? -12.719 -6.59 -2.301 1 98.62 254 ASP A CA 1
ATOM 1990 C C . ASP A 1 254 ? -13.586 -7.344 -1.289 1 98.62 254 ASP A C 1
ATOM 1992 O O . ASP A 1 254 ? -14.484 -6.762 -0.678 1 98.62 254 ASP A O 1
ATOM 1996 N N . ILE A 1 255 ? -13.289 -8.594 -1.095 1 98.19 255 ILE A N 1
ATOM 1997 C CA . ILE A 1 255 ? -14.203 -9.414 -0.303 1 98.19 255 ILE A CA 1
ATOM 1998 C C . ILE A 1 255 ? -13.602 -9.656 1.081 1 98.19 255 ILE A C 1
ATOM 2000 O O . ILE A 1 255 ? -14.156 -10.422 1.876 1 98.19 255 ILE A O 1
ATOM 2004 N N . GLY A 1 256 ? -12.438 -9.055 1.347 1 97.38 256 GLY A N 1
ATOM 2005 C CA . GLY A 1 256 ? -11.758 -9.25 2.615 1 97.38 256 GLY A CA 1
ATOM 2006 C C . GLY A 1 256 ? -10.594 -10.219 2.525 1 97.38 256 GLY A C 1
ATOM 2007 O O . GLY A 1 256 ? -10.688 -11.242 1.848 1 97.38 256 GLY A O 1
ATOM 2008 N N . HIS A 1 257 ? -9.539 -9.836 3.201 1 97.38 257 HIS A N 1
ATOM 2009 C CA . HIS A 1 257 ? -8.312 -10.625 3.18 1 97.38 257 HIS A CA 1
ATOM 2010 C C . HIS A 1 257 ? -8.516 -11.977 3.859 1 97.38 257 HIS A C 1
ATOM 2012 O O . HIS A 1 257 ? -8.25 -13.023 3.264 1 97.38 257 HIS A O 1
ATOM 2018 N N . PHE A 1 258 ? -8.938 -11.961 5.039 1 95.88 258 PHE A N 1
ATOM 2019 C CA . PHE A 1 258 ? -9.227 -13.18 5.793 1 95.88 258 PHE A CA 1
ATOM 2020 C C . PHE A 1 258 ? -10.242 -14.047 5.055 1 95.88 258 PHE A C 1
ATOM 2022 O O . PHE A 1 258 ? -10.031 -15.25 4.891 1 95.88 258 PHE A O 1
ATOM 2029 N N . GLU A 1 259 ? -11.305 -13.477 4.559 1 96.56 259 GLU A N 1
ATOM 2030 C CA . GLU A 1 259 ? -12.398 -14.164 3.885 1 96.56 259 GLU A CA 1
ATOM 2031 C C . GLU A 1 259 ? -11.914 -14.859 2.615 1 96.56 259 GLU A C 1
ATOM 2033 O O . GLU A 1 259 ? -12.328 -15.984 2.316 1 96.56 259 GLU A O 1
ATOM 2038 N N . SER A 1 260 ? -11.016 -14.234 1.903 1 97.12 260 SER A N 1
ATOM 2039 C CA . SER A 1 260 ? -10.531 -14.766 0.636 1 97.12 260 SER A CA 1
ATOM 2040 C C . SER A 1 260 ? -9.664 -16 0.853 1 97.12 260 SER A C 1
ATOM 2042 O O . SER A 1 260 ? -9.422 -16.766 -0.081 1 97.12 260 SER A O 1
ATOM 2044 N N . GLU A 1 261 ? -9.164 -16.156 2.115 1 94.75 261 GLU A N 1
ATOM 2045 C CA . GLU A 1 261 ? -8.258 -17.266 2.398 1 94.75 261 GLU A CA 1
ATOM 2046 C C . GLU A 1 261 ? -8.844 -18.203 3.451 1 94.75 261 GLU A C 1
ATOM 2048 O O . GLU A 1 261 ? -8.133 -19.047 4.004 1 94.75 261 GLU A O 1
ATOM 2053 N N . ARG A 1 262 ? -10.094 -18.094 3.732 1 92.88 262 ARG A N 1
ATOM 2054 C CA . ARG A 1 262 ? -10.695 -18.719 4.91 1 92.88 262 ARG A CA 1
ATOM 2055 C C . ARG A 1 262 ? -10.672 -20.234 4.805 1 92.88 262 ARG A C 1
ATOM 2057 O O . ARG A 1 262 ? -10.594 -20.938 5.816 1 92.88 262 ARG A O 1
ATOM 2064 N N . TYR A 1 263 ? -10.68 -20.812 3.621 1 93.88 263 TYR A N 1
ATOM 2065 C CA . TYR A 1 263 ? -10.797 -22.266 3.492 1 93.88 263 TYR A CA 1
ATOM 2066 C C . TYR A 1 263 ? -9.422 -22.906 3.328 1 93.88 263 TYR A C 1
ATOM 2068 O O . TYR A 1 263 ? -9.312 -24.141 3.268 1 93.88 263 TYR A O 1
ATOM 2076 N N . THR A 1 264 ? -8.344 -22.078 3.217 1 92.94 264 THR A N 1
ATOM 2077 C CA . THR A 1 264 ? -6.984 -22.578 3.049 1 92.94 264 THR A CA 1
ATOM 2078 C C . THR A 1 264 ? -6.602 -23.5 4.215 1 92.94 264 THR A C 1
ATOM 2080 O O . THR A 1 264 ? -6.008 -24.547 4.012 1 92.94 264 THR A O 1
ATOM 2083 N N . LYS A 1 265 ? -7.004 -23.125 5.395 1 90.88 265 LYS A N 1
ATOM 2084 C CA . LYS A 1 265 ? -6.637 -23.906 6.574 1 90.88 265 LYS A CA 1
ATOM 2085 C C . LYS A 1 265 ? -7.25 -25.297 6.527 1 90.88 265 LYS A C 1
ATOM 2087 O O . LYS A 1 265 ? -6.613 -26.281 6.934 1 90.88 265 LYS A O 1
ATOM 2092 N N . ASN A 1 266 ? -8.477 -25.406 6.109 1 91.06 266 ASN A N 1
ATOM 2093 C CA . ASN A 1 266 ? -9.141 -26.688 6.012 1 91.06 266 ASN A CA 1
ATOM 2094 C C . ASN A 1 266 ? -8.406 -27.625 5.047 1 91.06 266 ASN A C 1
ATOM 2096 O O . ASN A 1 266 ? -8.234 -28.812 5.336 1 91.06 266 ASN A O 1
ATOM 2100 N N . TYR A 1 267 ? -7.93 -27.078 3.992 1 89.69 267 TYR A N 1
ATOM 2101 C CA . TYR A 1 267 ? -7.238 -27.875 2.98 1 89.69 267 TYR A CA 1
ATOM 2102 C C . TYR A 1 267 ? -5.879 -28.344 3.484 1 89.69 267 TYR A C 1
ATOM 2104 O O . TYR A 1 267 ? -5.449 -29.453 3.193 1 89.69 267 TYR A O 1
ATOM 2112 N N . ILE A 1 268 ? -5.25 -27.453 4.215 1 90.38 268 ILE A N 1
ATOM 2113 C CA . ILE A 1 268 ? -3.957 -27.828 4.781 1 90.38 268 ILE A CA 1
ATOM 2114 C C . ILE A 1 268 ? -4.133 -29 5.734 1 90.38 268 ILE A C 1
ATOM 2116 O O . ILE A 1 268 ? -3.365 -29.969 5.68 1 90.38 268 ILE A O 1
ATOM 2120 N N . VAL A 1 269 ? -5.133 -28.938 6.559 1 92.31 269 VAL A N 1
ATOM 2121 C CA . VAL A 1 269 ? -5.395 -30 7.52 1 92.31 269 VAL A CA 1
ATOM 2122 C C . VAL A 1 269 ? -5.668 -31.312 6.777 1 92.31 269 VAL A C 1
ATOM 2124 O O . VAL A 1 269 ? -5.102 -32.344 7.117 1 92.31 269 VAL A O 1
ATOM 2127 N N . ASP A 1 270 ? -6.5 -31.25 5.785 1 91.25 270 ASP A N 1
ATOM 2128 C CA . ASP A 1 270 ? -6.844 -32.438 5.016 1 91.25 270 ASP A CA 1
ATOM 2129 C C . ASP A 1 270 ? -5.605 -33.031 4.348 1 91.25 270 ASP A C 1
ATOM 2131 O O . ASP A 1 270 ? -5.418 -34.25 4.359 1 91.25 270 ASP A O 1
ATOM 2135 N N . TYR A 1 271 ? -4.812 -32.188 3.83 1 89.88 271 TYR A N 1
ATOM 2136 C CA . TYR A 1 271 ? -3.588 -32.625 3.17 1 89.88 271 TYR A CA 1
ATOM 2137 C C . TYR A 1 271 ? -2.654 -33.312 4.156 1 89.88 271 TYR A C 1
ATOM 2139 O O . TYR A 1 271 ? -2.119 -34.406 3.865 1 89.88 271 TYR A O 1
ATOM 2147 N N . LEU A 1 272 ? -2.461 -32.75 5.273 1 91.06 272 LEU A N 1
ATOM 2148 C CA . LEU A 1 272 ? -1.558 -33.281 6.285 1 91.06 272 LEU A CA 1
ATOM 2149 C C . LEU A 1 272 ? -2.086 -34.594 6.836 1 91.06 272 LEU A C 1
ATOM 2151 O O . LEU A 1 272 ? -1.315 -35.531 7.07 1 91.06 272 LEU A O 1
ATOM 2155 N N . LYS A 1 273 ? -3.379 -34.625 7.047 1 91.94 273 LYS A N 1
ATOM 2156 C CA . LYS A 1 273 ? -3.984 -35.875 7.547 1 91.94 273 LYS A CA 1
ATOM 2157 C C . LYS A 1 273 ? -3.779 -37.031 6.566 1 91.94 273 LYS A C 1
ATOM 2159 O O . LYS A 1 273 ? -3.598 -38.156 6.977 1 91.94 273 LYS A O 1
ATOM 2164 N N . GLU A 1 274 ? -3.828 -36.688 5.352 1 91.62 274 GLU A N 1
ATOM 2165 C CA . GLU A 1 274 ? -3.627 -37.688 4.312 1 91.62 274 GLU A CA 1
ATOM 2166 C C . GLU A 1 274 ? -2.168 -38.125 4.246 1 91.62 274 GLU A C 1
ATOM 2168 O O . GLU A 1 274 ? -1.882 -39.312 4.055 1 91.62 274 GLU A O 1
ATOM 2173 N N . LYS A 1 275 ? -1.298 -37.219 4.445 1 90.88 275 LYS A N 1
ATOM 2174 C CA . LYS A 1 275 ? 0.12 -37.5 4.246 1 90.88 275 LYS A CA 1
ATOM 2175 C C . LYS A 1 275 ? 0.753 -38.031 5.523 1 90.88 275 LYS A C 1
ATOM 2177 O O . LYS A 1 275 ? 1.692 -38.844 5.469 1 90.88 275 LYS A O 1
ATOM 2182 N N . ILE A 1 276 ? 0.258 -37.5 6.633 1 91.38 276 ILE A N 1
ATOM 2183 C CA . ILE A 1 276 ? 0.807 -37.938 7.918 1 91.38 276 ILE A CA 1
ATOM 2184 C C . ILE A 1 276 ? -0.275 -38.625 8.742 1 91.38 276 ILE A C 1
ATOM 2186 O O . ILE A 1 276 ? -0.981 -37.969 9.523 1 91.38 276 ILE A O 1
ATOM 2190 N N . THR A 1 277 ? -0.313 -39.875 8.758 1 89.31 277 THR A N 1
ATOM 2191 C CA . THR A 1 277 ? -1.435 -40.625 9.312 1 89.31 277 THR A CA 1
ATOM 2192 C C . THR A 1 277 ? -1.192 -40.969 10.781 1 89.31 277 THR A C 1
ATOM 2194 O O . THR A 1 277 ? -2.131 -41.281 11.508 1 89.31 277 THR A O 1
ATOM 2197 N N . ASN A 1 278 ? -0.028 -40.844 11.289 1 90.81 278 ASN A N 1
ATOM 2198 C CA . ASN A 1 278 ? 0.291 -41.25 12.648 1 90.81 278 ASN A CA 1
ATOM 2199 C C . ASN A 1 278 ? 0.352 -40.094 13.609 1 90.81 278 ASN A C 1
ATOM 2201 O O . ASN A 1 278 ? 0.863 -40.219 14.727 1 90.81 278 ASN A O 1
ATOM 2205 N N . PHE A 1 279 ? -0.073 -39 13.102 1 88.12 279 PHE A N 1
ATOM 2206 C CA . PHE A 1 279 ? 0.002 -37.812 13.922 1 88.12 279 PHE A CA 1
ATOM 2207 C C . PHE A 1 279 ? -1.36 -37.125 14.031 1 88.12 279 PHE A C 1
ATOM 2209 O O . PHE A 1 279 ? -2.127 -37.125 13.062 1 88.12 279 PHE A O 1
ATOM 2216 N N . ALA A 1 280 ? -1.638 -36.688 15.234 1 90.06 280 ALA A N 1
ATOM 2217 C CA . ALA A 1 280 ? -2.883 -35.938 15.43 1 90.06 280 ALA A CA 1
ATOM 2218 C C . ALA A 1 280 ? -2.768 -34.531 14.875 1 90.06 280 ALA A C 1
ATOM 2220 O O . ALA A 1 280 ? -1.88 -33.75 15.273 1 90.06 280 ALA A O 1
ATOM 2221 N N . VAL A 1 281 ? -3.559 -34.188 13.898 1 92.12 281 VAL A N 1
ATOM 2222 C CA . VAL A 1 281 ? -3.635 -32.844 13.352 1 92.12 281 VAL A CA 1
ATOM 2223 C C . VAL A 1 281 ? -4.887 -32.156 13.867 1 92.12 281 VAL A C 1
ATOM 2225 O O . VAL A 1 281 ? -5.996 -32.688 13.758 1 92.12 281 VAL A O 1
ATOM 2228 N N . VAL A 1 282 ? -4.734 -30.938 14.508 1 90.5 282 VAL A N 1
ATOM 2229 C CA . VAL A 1 282 ? -5.855 -30.203 15.094 1 90.5 282 VAL A CA 1
ATOM 2230 C C . VAL A 1 282 ? -5.984 -28.844 14.422 1 90.5 282 VAL A C 1
ATOM 2232 O O . VAL A 1 282 ? -4.996 -28.125 14.258 1 90.5 282 VAL A O 1
ATOM 2235 N N . LEU A 1 283 ? -7.129 -28.594 13.977 1 90.62 283 LEU A N 1
ATOM 2236 C CA . LEU A 1 283 ? -7.449 -27.281 13.422 1 90.62 283 LEU A CA 1
ATOM 2237 C C . LEU A 1 283 ? -7.879 -26.328 14.523 1 90.62 283 LEU A C 1
ATOM 2239 O O . LEU A 1 283 ? -8.797 -26.625 15.289 1 90.62 283 LEU A O 1
ATOM 2243 N N . SER A 1 284 ? -7.125 -25.203 14.625 1 88.38 284 SER A N 1
ATOM 2244 C CA . SER A 1 284 ? -7.504 -24.203 15.625 1 88.38 284 SER A CA 1
ATOM 2245 C C . SER A 1 284 ? -8.875 -23.625 15.328 1 88.38 284 SER A C 1
ATOM 2247 O O . SER A 1 284 ? -9.203 -23.344 14.172 1 88.38 284 SER A O 1
ATOM 2249 N N . GLU A 1 285 ? -9.672 -23.359 16.344 1 86.62 285 GLU A N 1
ATOM 2250 C CA . GLU A 1 285 ? -11 -22.766 16.203 1 86.62 285 GLU A CA 1
ATOM 2251 C C . GLU A 1 285 ? -10.977 -21.281 16.562 1 86.62 285 GLU A C 1
ATOM 2253 O O . GLU A 1 285 ? -12 -20.594 16.484 1 86.62 285 GLU A O 1
ATOM 2258 N N . GLU A 1 286 ? -9.852 -20.875 16.844 1 84.06 286 GLU A N 1
ATOM 2259 C CA . GLU A 1 286 ? -9.719 -19.484 17.234 1 84.06 286 GLU A CA 1
ATOM 2260 C C . GLU A 1 286 ? -9.82 -18.562 16.031 1 84.06 286 GLU A C 1
ATOM 2262 O O . GLU A 1 286 ? -9.188 -18.797 14.992 1 84.06 286 GLU A O 1
ATOM 2267 N N . ASN A 1 287 ? -10.734 -17.594 16.141 1 83.44 287 ASN A N 1
ATOM 2268 C CA . ASN A 1 287 ? -10.82 -16.578 15.094 1 83.44 287 ASN A CA 1
ATOM 2269 C C . ASN A 1 287 ? -9.812 -15.453 15.312 1 83.44 287 ASN A C 1
ATOM 2271 O O . ASN A 1 287 ? -9.906 -14.711 16.281 1 83.44 287 ASN A O 1
ATOM 2275 N N . THR A 1 288 ? -8.914 -15.336 14.422 1 82.94 288 THR A N 1
ATOM 2276 C CA . THR A 1 288 ? -7.848 -14.352 14.57 1 82.94 288 THR A CA 1
ATOM 2277 C C . THR A 1 288 ? -8.039 -13.188 13.594 1 82.94 288 THR A C 1
ATOM 2279 O O . THR A 1 288 ? -7.137 -12.375 13.406 1 82.94 288 THR A O 1
ATOM 2282 N N . ASN A 1 289 ? -9.258 -13.18 12.914 1 91.12 289 ASN A N 1
ATOM 2283 C CA . ASN A 1 289 ? -9.516 -12.062 12.016 1 91.12 289 ASN A CA 1
ATOM 2284 C C . ASN A 1 289 ? -9.555 -10.734 12.766 1 91.12 289 ASN A C 1
ATOM 2286 O O . ASN A 1 289 ? -10.445 -10.5 13.586 1 91.12 289 ASN A O 1
ATOM 2290 N N . PRO A 1 290 ? -8.602 -9.898 12.523 1 92.81 290 PRO A N 1
ATOM 2291 C CA . PRO A 1 290 ? -8.578 -8.617 13.227 1 92.81 290 PRO A CA 1
ATOM 2292 C C . PRO A 1 290 ? -9.594 -7.621 12.68 1 92.81 290 PRO A C 1
ATOM 2294 O O . PRO A 1 290 ? -9.797 -6.559 13.273 1 92.81 290 PRO A O 1
ATOM 2297 N N . VAL A 1 291 ? -10.172 -7.887 11.594 1 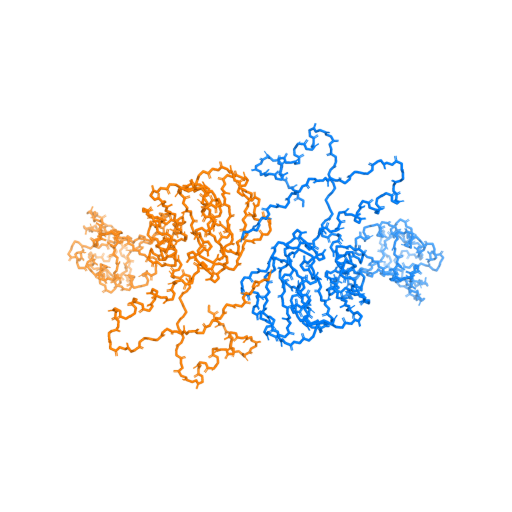95.69 291 VAL A N 1
ATOM 2298 C CA . VAL A 1 291 ? -11.078 -6.953 10.93 1 95.69 291 VAL A CA 1
ATOM 2299 C C . VAL A 1 291 ? -12.523 -7.309 11.266 1 95.69 291 VAL A C 1
ATOM 2301 O O . VAL A 1 291 ? -12.977 -8.43 11.016 1 95.69 291 VAL A O 1
ATOM 2304 N N . GLN A 1 292 ? -13.172 -6.43 11.875 1 95.06 292 GLN A N 1
ATOM 2305 C CA . GLN A 1 292 ? -14.602 -6.512 12.133 1 95.06 292 GLN A CA 1
ATOM 2306 C C . GLN A 1 292 ? -15.383 -5.52 11.273 1 95.06 292 GLN A C 1
ATOM 2308 O O . GLN A 1 292 ? -14.797 -4.598 10.703 1 95.06 292 GLN A O 1
ATOM 2313 N N . TYR A 1 293 ? -16.672 -5.809 11.156 1 94.06 293 TYR A N 1
ATOM 2314 C CA . TYR A 1 293 ? -17.5 -5 10.266 1 94.06 293 TYR A CA 1
ATOM 2315 C C . TYR A 1 293 ? -18.656 -4.352 11.023 1 94.06 293 TYR A C 1
ATOM 2317 O O . TYR A 1 293 ? -19.25 -4.973 11.906 1 94.06 293 TYR A O 1
ATOM 2325 N N . PHE A 1 294 ? -18.844 -3.092 10.703 1 93.56 294 PHE A N 1
ATOM 2326 C CA . PHE A 1 294 ? -19.938 -2.342 11.305 1 93.56 294 PHE A CA 1
ATOM 2327 C C . PHE A 1 294 ? -20.797 -1.683 10.234 1 93.56 294 PHE A C 1
ATOM 2329 O O . PHE A 1 294 ? -20.266 -1.058 9.312 1 93.56 294 PHE A O 1
ATOM 2336 N N . GLY B 1 1 ? 3.65 15.836 -10.406 1 67.44 1 GLY B N 1
ATOM 2337 C CA . GLY B 1 1 ? 2.949 16.203 -11.625 1 67.44 1 GLY B CA 1
ATOM 2338 C C . GLY B 1 1 ? 3.062 15.164 -12.719 1 67.44 1 GLY B C 1
ATOM 2339 O O . GLY B 1 1 ? 3.814 14.195 -12.586 1 67.44 1 GLY B O 1
ATOM 2340 N N . LEU B 1 2 ? 2.07 15.273 -13.758 1 78.75 2 LEU B N 1
ATOM 2341 C CA . LEU B 1 2 ? 2.113 14.391 -14.914 1 78.75 2 LEU B CA 1
ATOM 2342 C C . LEU B 1 2 ? 3.254 14.773 -15.852 1 78.75 2 LEU B C 1
ATOM 2344 O O . LEU B 1 2 ? 3.383 15.945 -16.234 1 78.75 2 LEU B O 1
ATOM 2348 N N . LYS B 1 3 ? 4.148 13.906 -16.219 1 77.75 3 LYS B N 1
ATOM 2349 C CA . LYS B 1 3 ? 5.297 14.156 -17.094 1 77.75 3 LYS B CA 1
ATOM 2350 C C . LYS B 1 3 ? 4.941 13.93 -18.562 1 77.75 3 LYS B C 1
ATOM 2352 O O . LYS B 1 3 ? 5.578 14.492 -19.453 1 77.75 3 LYS B O 1
ATOM 2357 N N . LYS B 1 4 ? 4.016 13.055 -18.828 1 82.38 4 LYS B N 1
ATOM 2358 C CA . LYS B 1 4 ? 3.545 12.719 -20.156 1 82.38 4 LYS B CA 1
ATOM 2359 C C . LYS B 1 4 ? 2.021 12.688 -20.219 1 82.38 4 LYS B C 1
ATOM 2361 O O . LYS B 1 4 ? 1.369 12.25 -19.266 1 82.38 4 LYS B O 1
ATOM 2366 N N . ILE B 1 5 ? 1.492 13.273 -21.234 1 89.19 5 ILE B N 1
ATOM 2367 C CA . ILE B 1 5 ? 0.054 13.25 -21.484 1 89.19 5 ILE B CA 1
ATOM 2368 C C . ILE B 1 5 ? -0.229 12.586 -22.828 1 89.19 5 ILE B C 1
ATOM 2370 O O . ILE B 1 5 ? -0.275 13.25 -23.859 1 89.19 5 ILE B O 1
ATOM 2374 N N . THR B 1 6 ? -0.435 11.289 -22.891 1 89.88 6 THR B N 1
ATOM 2375 C CA . THR B 1 6 ? -0.613 10.5 -24.109 1 89.88 6 THR B CA 1
ATOM 2376 C C . THR B 1 6 ? -2.033 9.953 -24.188 1 89.88 6 THR B C 1
ATOM 2378 O O . THR B 1 6 ? -2.449 9.453 -25.234 1 89.88 6 THR B O 1
ATOM 2381 N N . GLY B 1 7 ? -2.682 10.07 -23.188 1 88.62 7 GLY B N 1
ATOM 2382 C CA . GLY B 1 7 ? -4.023 9.516 -23.109 1 88.62 7 GLY B CA 1
ATOM 2383 C C . GLY B 1 7 ? -4.039 8.055 -22.703 1 88.62 7 GLY B C 1
ATOM 2384 O O . GLY B 1 7 ? -5.074 7.391 -22.797 1 88.62 7 GLY B O 1
ATOM 2385 N N . LYS B 1 8 ? -3.018 7.59 -22.219 1 87.06 8 LYS B N 1
ATOM 2386 C CA . LYS B 1 8 ? -2.855 6.168 -21.922 1 87.06 8 LYS B CA 1
ATOM 2387 C C . LYS B 1 8 ? -3.762 5.742 -20.766 1 87.06 8 LYS B C 1
ATOM 2389 O O . LYS B 1 8 ? -4.18 4.586 -20.688 1 87.06 8 LYS B O 1
ATOM 2394 N N . ASN B 1 9 ? -4.008 6.656 -19.859 1 84.69 9 ASN B N 1
ATOM 2395 C CA . ASN B 1 9 ? -4.879 6.336 -18.734 1 84.69 9 ASN B CA 1
ATOM 2396 C C . ASN B 1 9 ? -5.973 7.387 -18.547 1 84.69 9 ASN B C 1
ATOM 2398 O O . ASN B 1 9 ? -5.973 8.406 -19.234 1 84.69 9 ASN B O 1
ATOM 2402 N N . TYR B 1 10 ? -6.844 6.988 -17.641 1 85.5 10 TYR B N 1
ATOM 2403 C CA . TYR B 1 10 ? -8.047 7.805 -17.484 1 85.5 10 TYR B CA 1
ATOM 2404 C C . TYR B 1 10 ? -7.688 9.219 -17.031 1 85.5 10 TYR B C 1
ATOM 2406 O O . TYR B 1 10 ? -8.352 10.18 -17.422 1 85.5 10 TYR B O 1
ATOM 2414 N N . VAL B 1 11 ? -6.637 9.383 -16.25 1 87.88 11 VAL B N 1
ATOM 2415 C CA . VAL B 1 11 ? -6.246 10.703 -15.766 1 87.88 11 VAL B CA 1
ATOM 2416 C C . VAL B 1 11 ? -5.754 11.562 -16.922 1 87.88 11 VAL B C 1
ATOM 2418 O O . VAL B 1 11 ? -6.195 12.703 -17.094 1 87.88 11 VAL B O 1
ATOM 2421 N N . GLU B 1 12 ? -4.902 10.938 -17.719 1 91.44 12 GLU B N 1
ATOM 2422 C CA . GLU B 1 12 ? -4.383 11.648 -18.875 1 91.44 12 GLU B CA 1
ATOM 2423 C C . GLU B 1 12 ? -5.504 12.031 -19.844 1 91.44 12 GLU B C 1
ATOM 2425 O O . GLU B 1 12 ? -5.508 13.133 -20.406 1 91.44 12 GLU B O 1
ATOM 2430 N N . ARG B 1 13 ? -6.375 11.203 -20.016 1 92.88 13 ARG B N 1
ATOM 2431 C CA . ARG B 1 13 ? -7.484 11.484 -20.922 1 92.88 13 ARG B CA 1
ATOM 2432 C C . ARG B 1 13 ? -8.352 12.625 -20.391 1 92.88 13 ARG B C 1
ATOM 2434 O O . ARG B 1 13 ? -8.82 13.453 -21.172 1 92.88 13 ARG B O 1
ATOM 2441 N N . ALA B 1 14 ? -8.531 12.586 -19.109 1 90.94 14 ALA B N 1
ATOM 2442 C CA . ALA B 1 14 ? -9.273 13.688 -18.5 1 90.94 14 ALA B CA 1
ATOM 2443 C C . ALA B 1 14 ? -8.562 15.016 -18.719 1 90.94 14 ALA B C 1
ATOM 2445 O O . ALA B 1 14 ? -9.195 16.016 -19.047 1 90.94 14 ALA B O 1
ATOM 2446 N N . ILE B 1 15 ? -7.293 15.016 -18.594 1 92.5 15 ILE B N 1
ATOM 2447 C CA . ILE B 1 15 ? -6.496 16.234 -18.734 1 92.5 15 ILE B CA 1
ATOM 2448 C C . ILE B 1 15 ? -6.52 16.688 -20.203 1 92.5 15 ILE B C 1
ATOM 2450 O O . ILE B 1 15 ? -6.652 17.875 -20.484 1 92.5 15 ILE B O 1
ATOM 2454 N N . LEU B 1 16 ? -6.453 15.758 -21.094 1 94.12 16 LEU B N 1
ATOM 2455 C CA . LEU B 1 16 ? -6.535 16.078 -22.516 1 94.12 16 LEU B CA 1
ATOM 2456 C C . LEU B 1 16 ? -7.863 16.75 -22.844 1 94.12 16 LEU B C 1
ATOM 2458 O O . LEU B 1 16 ? -7.895 17.734 -23.578 1 94.12 16 LEU B O 1
ATOM 2462 N N . LYS B 1 17 ? -8.875 16.156 -22.281 1 95.94 17 LYS B N 1
ATOM 2463 C CA . LYS B 1 17 ? -10.195 16.75 -22.5 1 95.94 17 LYS B CA 1
ATOM 2464 C C . LYS B 1 17 ? -10.25 18.172 -21.969 1 95.94 17 LYS B C 1
ATOM 2466 O O . LYS B 1 17 ? -10.828 19.062 -22.594 1 95.94 17 LYS B O 1
ATOM 2471 N N . ALA B 1 18 ? -9.695 18.391 -20.828 1 94.88 18 ALA B N 1
ATOM 2472 C CA . ALA B 1 18 ? -9.672 19.719 -20.234 1 94.88 18 ALA B CA 1
ATOM 2473 C C . ALA B 1 18 ? -8.891 20.703 -21.094 1 94.88 18 ALA B C 1
ATOM 2475 O O . ALA B 1 18 ? -9.359 21.812 -21.359 1 94.88 18 ALA B O 1
ATOM 2476 N N . ILE B 1 19 ? -7.824 20.297 -21.594 1 94.06 19 ILE B N 1
ATOM 2477 C CA . ILE B 1 19 ? -6.973 21.141 -22.438 1 94.06 19 ILE B CA 1
ATOM 2478 C C . ILE B 1 19 ? -7.711 21.516 -23.719 1 94.06 19 ILE B C 1
ATOM 2480 O O . ILE B 1 19 ? -7.746 22.672 -24.109 1 94.06 19 ILE B O 1
ATOM 2484 N N . LYS B 1 20 ? -8.344 20.609 -24.266 1 96.25 20 LYS B N 1
ATOM 2485 C CA . LYS B 1 20 ? -9.047 20.812 -25.531 1 96.25 20 LYS B CA 1
ATOM 2486 C C . LYS B 1 20 ? -10.211 21.781 -25.344 1 96.25 20 LYS B C 1
ATOM 2488 O O . LYS B 1 20 ? -10.625 22.438 -26.312 1 96.25 20 LYS B O 1
ATOM 2493 N N . ASN B 1 21 ? -10.68 21.844 -24.203 1 97.25 21 ASN B N 1
ATOM 2494 C CA . ASN B 1 21 ? -11.844 22.688 -23.953 1 97.25 21 ASN B CA 1
ATOM 2495 C C . ASN B 1 21 ? -11.461 23.953 -23.188 1 97.25 21 ASN B C 1
ATOM 2497 O O . ASN B 1 21 ? -12.328 24.625 -22.609 1 97.25 21 ASN B O 1
ATOM 2501 N N . ASP B 1 22 ? -10.203 24.203 -22.984 1 96.5 22 ASP B N 1
ATOM 2502 C CA . ASP B 1 22 ? -9.672 25.391 -22.344 1 96.5 22 ASP B CA 1
ATOM 2503 C C . ASP B 1 22 ? -10.133 25.484 -20.891 1 96.5 22 ASP B C 1
ATOM 2505 O O . ASP B 1 22 ? -10.562 26.547 -20.438 1 96.5 22 ASP B O 1
ATOM 2509 N N . ILE B 1 23 ? -10.078 24.312 -20.312 1 94.25 23 ILE B N 1
ATOM 2510 C CA . ILE B 1 23 ? -10.438 24.234 -18.906 1 94.25 23 ILE B CA 1
ATOM 2511 C C . ILE B 1 23 ? -9.172 24.094 -18.062 1 94.25 23 ILE B C 1
ATOM 2513 O O . ILE B 1 23 ? -8.336 23.219 -18.312 1 94.25 23 ILE B O 1
ATOM 2517 N N . ALA B 1 24 ? -9.039 25.031 -17.062 1 93 24 ALA B N 1
ATOM 2518 C CA . ALA B 1 24 ? -7.934 24.922 -16.109 1 93 24 ALA B CA 1
ATOM 2519 C C . ALA B 1 24 ? -8.305 24.031 -14.945 1 93 24 ALA B C 1
ATOM 2521 O O . ALA B 1 24 ? -9.414 24.109 -14.406 1 93 24 ALA B O 1
ATOM 2522 N N . ILE B 1 25 ? -7.387 23.141 -14.664 1 91.88 25 ILE B N 1
ATOM 2523 C CA . ILE B 1 25 ? -7.602 22.234 -13.539 1 91.88 25 ILE B CA 1
ATOM 2524 C C . ILE B 1 25 ? -6.598 22.531 -12.43 1 91.88 25 ILE B C 1
ATOM 2526 O O . ILE B 1 25 ? -5.391 22.594 -12.68 1 91.88 25 ILE B O 1
ATOM 2530 N N . TYR B 1 26 ? -7.125 22.797 -11.227 1 89.06 26 TYR B N 1
ATOM 2531 C CA . TYR B 1 26 ? -6.309 22.969 -10.031 1 89.06 26 TYR B CA 1
ATOM 2532 C C . TYR B 1 26 ? -6.516 21.828 -9.047 1 89.06 26 TYR B C 1
ATOM 2534 O O . TYR B 1 26 ? -7.629 21.609 -8.562 1 89.06 26 TYR B O 1
ATOM 2542 N N . ALA B 1 27 ? -5.438 21.078 -8.852 1 87.12 27 ALA B N 1
ATOM 2543 C CA . ALA B 1 27 ? -5.492 19.969 -7.906 1 87.12 27 ALA B CA 1
ATOM 2544 C C . ALA B 1 27 ? -4.832 20.344 -6.582 1 87.12 27 ALA B C 1
ATOM 2546 O O . ALA B 1 27 ? -3.67 20.75 -6.559 1 87.12 27 ALA B O 1
ATOM 2547 N N . ILE B 1 28 ? -5.508 20.266 -5.449 1 84.5 28 ILE B N 1
ATOM 2548 C CA . ILE B 1 28 ? -4.984 20.609 -4.129 1 84.5 28 ILE B CA 1
ATOM 2549 C C . ILE B 1 28 ? -5.152 19.422 -3.184 1 84.5 28 ILE B C 1
ATOM 2551 O O . ILE B 1 28 ? -6.215 19.25 -2.588 1 84.5 28 ILE B O 1
ATOM 2555 N N . HIS B 1 29 ? -4.273 18.531 -3.109 1 82.81 29 HIS B N 1
ATOM 2556 C CA . HIS B 1 29 ? -4.453 17.359 -2.27 1 82.81 29 HIS B CA 1
ATOM 2557 C C . HIS B 1 29 ? -3.518 17.391 -1.066 1 82.81 29 HIS B C 1
ATOM 2559 O O . HIS B 1 29 ? -3.934 17.734 0.04 1 82.81 29 HIS B O 1
ATOM 2565 N N . THR B 1 30 ? -2.311 17.266 -1.355 1 79.94 30 THR B N 1
ATOM 2566 C CA . THR B 1 30 ? -1.324 17.172 -0.285 1 79.94 30 THR B CA 1
ATOM 2567 C C . THR B 1 30 ? -1.275 18.469 0.515 1 79.94 30 THR B C 1
ATOM 2569 O O . THR B 1 30 ? -1.179 18.453 1.744 1 79.94 30 THR B O 1
ATOM 2572 N N . ALA B 1 31 ? -1.393 19.594 -0.144 1 83.56 31 ALA B N 1
ATOM 2573 C CA . ALA B 1 31 ? -1.347 20.891 0.518 1 83.56 31 ALA B CA 1
ATOM 2574 C C . ALA B 1 31 ? -2.535 21.078 1.459 1 83.56 31 ALA B C 1
ATOM 2576 O O . ALA B 1 31 ? -2.373 21.531 2.594 1 83.56 31 ALA B O 1
ATOM 2577 N N . LEU B 1 32 ? -3.686 20.672 1 1 90 32 LEU B N 1
ATOM 2578 C CA . LEU B 1 32 ? -4.895 20.828 1.805 1 90 32 LEU B CA 1
ATOM 2579 C C . LEU B 1 32 ? -4.883 19.844 2.98 1 90 32 LEU B C 1
ATOM 2581 O O . LEU B 1 32 ? -5.395 20.172 4.059 1 90 32 LEU B O 1
ATOM 2585 N N . ASP B 1 33 ? -4.262 18.734 2.779 1 91.88 33 ASP B N 1
ATOM 2586 C CA . ASP B 1 33 ? -4.152 17.719 3.824 1 91.88 33 ASP B CA 1
ATOM 2587 C C . ASP B 1 33 ? -3.316 18.234 4.996 1 91.88 33 ASP B C 1
ATOM 2589 O O . ASP B 1 33 ? -3.527 17.812 6.141 1 91.88 33 ASP B O 1
ATOM 2593 N N . ASN B 1 34 ? -2.459 19.141 4.688 1 91.25 34 ASN B N 1
ATOM 2594 C CA . ASN B 1 34 ? -1.502 19.594 5.691 1 91.25 34 ASN B CA 1
ATOM 2595 C C . ASN B 1 34 ? -1.965 20.875 6.363 1 91.25 34 ASN B C 1
ATOM 2597 O O . ASN B 1 34 ? -1.433 21.266 7.406 1 91.25 34 ASN B O 1
ATOM 2601 N N . HIS B 1 35 ? -2.865 21.5 5.801 1 89.94 35 HIS B N 1
ATOM 2602 C CA . HIS B 1 35 ? -3.303 22.812 6.285 1 89.94 35 HIS B CA 1
ATOM 2603 C C . HIS B 1 35 ? -4.121 22.672 7.562 1 89.94 35 HIS B C 1
ATOM 2605 O O . HIS B 1 35 ? -4.945 21.766 7.688 1 89.94 35 HIS B O 1
ATOM 2611 N N . GLN B 1 36 ? -4.004 23.641 8.461 1 90 36 GLN B N 1
ATOM 2612 C CA . GLN B 1 36 ? -4.656 23.594 9.766 1 90 36 GLN B CA 1
ATOM 2613 C C . GLN B 1 36 ? -6.176 23.656 9.617 1 90 36 GLN B C 1
ATOM 2615 O O . GLN B 1 36 ? -6.902 23.125 10.469 1 90 36 GLN B O 1
ATOM 2620 N N . GLN B 1 37 ? -6.586 24.25 8.578 1 91.94 37 G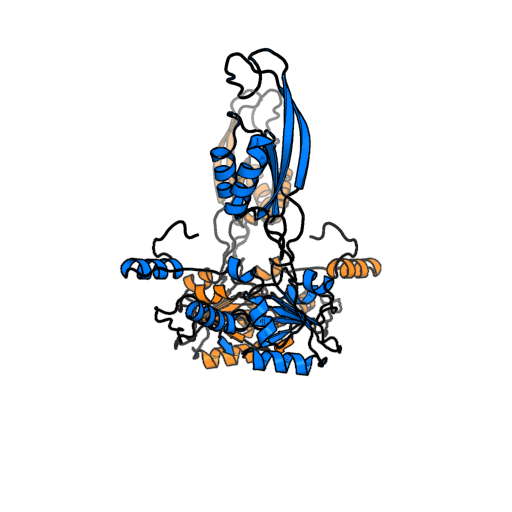LN B N 1
ATOM 2621 C CA . GLN B 1 37 ? -8.023 24.344 8.328 1 91.94 37 GLN B CA 1
ATOM 2622 C C . GLN B 1 37 ? -8.43 23.422 7.176 1 91.94 37 GLN B C 1
ATOM 2624 O O . GLN B 1 37 ? -9.5 23.609 6.582 1 91.94 37 GLN B O 1
ATOM 2629 N N . GLY B 1 38 ? -7.594 22.469 6.875 1 94.12 38 GLY B N 1
ATOM 2630 C CA . GLY B 1 38 ? -7.797 21.656 5.695 1 94.12 38 GLY B CA 1
ATOM 2631 C C . GLY B 1 38 ? -8.633 20.422 5.965 1 94.12 38 GLY B C 1
ATOM 2632 O O . GLY B 1 38 ? -9.594 20.469 6.738 1 94.12 38 GLY B O 1
ATOM 2633 N N . VAL B 1 39 ? -8.383 19.359 5.305 1 95.56 39 VAL B N 1
ATOM 2634 C CA . VAL B 1 39 ? -9.18 18.141 5.227 1 95.56 39 VAL B CA 1
ATOM 2635 C C . VAL B 1 39 ? -9.453 17.609 6.633 1 95.56 39 VAL B C 1
ATOM 2637 O O . VAL B 1 39 ? -10.602 17.297 6.973 1 95.56 39 VAL B O 1
ATOM 2640 N N . ASN B 1 40 ? -8.469 17.578 7.426 1 97.5 40 ASN B N 1
ATOM 2641 C CA . ASN B 1 40 ? -8.609 16.922 8.719 1 97.5 40 ASN B CA 1
ATOM 2642 C C . ASN B 1 40 ? -9.32 17.812 9.734 1 97.5 40 ASN B C 1
ATOM 2644 O O . ASN B 1 40 ? -10.023 17.312 10.609 1 97.5 40 ASN B O 1
ATOM 2648 N N . LYS B 1 41 ? -9.156 19.141 9.656 1 96.69 41 LYS B N 1
ATOM 2649 C CA . LYS B 1 41 ? -9.977 20.031 10.477 1 96.69 41 LYS B CA 1
ATOM 2650 C C . LYS B 1 41 ? -11.453 19.906 10.117 1 96.69 41 LYS B C 1
ATOM 2652 O O . LYS B 1 41 ? -12.312 19.828 11 1 96.69 41 LYS B O 1
ATOM 2657 N N . ILE B 1 42 ? -11.727 19.875 8.852 1 96.88 42 ILE B N 1
ATOM 2658 C CA . ILE B 1 42 ? -13.094 19.688 8.367 1 96.88 42 ILE B CA 1
ATOM 2659 C C . ILE B 1 42 ? -13.656 18.375 8.891 1 96.88 42 ILE B C 1
ATOM 2661 O O . ILE B 1 42 ? -14.812 18.328 9.328 1 96.88 42 ILE B O 1
ATOM 2665 N N . PHE B 1 43 ? -12.883 17.328 8.844 1 97.81 43 PHE B N 1
ATOM 2666 C CA . PHE B 1 43 ? -13.227 16.016 9.391 1 97.81 43 PHE B CA 1
ATOM 2667 C C . PHE B 1 43 ? -13.578 16.109 10.867 1 97.81 43 PHE B C 1
ATOM 2669 O O . PHE B 1 43 ? -14.641 15.664 11.289 1 97.81 43 PHE B O 1
ATOM 2676 N N . CYS B 1 44 ? -12.773 16.766 11.641 1 98.25 44 CYS B N 1
ATOM 2677 C CA . CYS B 1 44 ? -13 16.953 13.07 1 98.25 44 CYS B CA 1
ATOM 2678 C C . CYS B 1 44 ? -14.273 17.734 13.32 1 98.25 44 CYS B C 1
ATOM 2680 O O . CYS B 1 44 ? -15.07 17.375 14.195 1 98.25 44 CYS B O 1
ATOM 2682 N N . ASN B 1 45 ? -14.406 18.797 12.555 1 97.25 45 ASN B N 1
ATOM 2683 C CA . ASN B 1 45 ? -15.594 19.625 12.719 1 97.25 45 ASN B CA 1
ATOM 2684 C C . ASN B 1 45 ? -16.875 18.844 12.453 1 97.25 45 ASN B C 1
ATOM 2686 O O . ASN B 1 45 ? -17.859 18.984 13.18 1 97.25 45 ASN B O 1
ATOM 2690 N N . ALA B 1 46 ? -16.844 18.078 11.438 1 97.12 46 ALA B N 1
ATOM 2691 C CA . ALA B 1 46 ? -18 17.25 11.094 1 97.12 46 ALA B CA 1
ATOM 2692 C C . ALA B 1 46 ? -18.391 16.344 12.258 1 97.12 46 ALA B C 1
ATOM 2694 O O . ALA B 1 46 ? -19.578 16.094 12.484 1 97.12 46 ALA B O 1
ATOM 2695 N N . LEU B 1 47 ? -17.438 15.898 12.984 1 98.06 47 LEU B N 1
ATOM 2696 C CA . LEU B 1 47 ? -17.672 14.977 14.094 1 98.06 47 LEU B CA 1
ATOM 2697 C C . LEU B 1 47 ? -17.953 15.742 15.383 1 98.06 47 LEU B C 1
ATOM 2699 O O . LEU B 1 47 ? -18.359 15.141 16.391 1 98.06 47 LEU B O 1
ATOM 2703 N N . GLY B 1 48 ? -17.688 16.969 15.375 1 97.81 48 GLY B N 1
ATOM 2704 C CA . GLY B 1 48 ? -17.922 17.781 16.562 1 97.81 48 GLY B CA 1
ATOM 2705 C C . GLY B 1 48 ? -16.781 17.688 17.578 1 97.81 48 GLY B C 1
ATOM 2706 O O . GLY B 1 48 ? -17.016 17.844 18.781 1 97.81 48 GLY B O 1
ATOM 2707 N N . LEU B 1 49 ? -15.648 17.406 17.109 1 98.38 49 LEU B N 1
ATOM 2708 C CA . LEU B 1 49 ? -14.508 17.297 18 1 98.38 49 LEU B CA 1
ATOM 2709 C C . LEU B 1 49 ? -14.016 18.672 18.422 1 98.38 49 LEU B C 1
ATOM 2711 O O . LEU B 1 49 ? -13.992 19.609 17.609 1 98.38 49 LEU B O 1
ATOM 2715 N N . MET B 1 50 ? -13.547 18.75 19.641 1 98.12 50 MET B N 1
ATOM 2716 C CA . MET B 1 50 ? -13.047 20 20.219 1 98.12 50 MET B CA 1
ATOM 2717 C C . MET B 1 50 ? -11.555 19.906 20.5 1 98.12 50 MET B C 1
ATOM 2719 O O . MET B 1 50 ? -10.984 18.812 20.484 1 98.12 50 MET B O 1
ATOM 2723 N N . ASN B 1 51 ? -10.922 21.141 20.703 1 97.12 51 ASN B N 1
ATOM 2724 C CA . ASN B 1 51 ? -9.508 21.219 21.078 1 97.12 51 ASN B CA 1
ATOM 2725 C C . ASN B 1 51 ? -8.633 20.438 20.094 1 97.12 51 ASN B C 1
ATOM 2727 O O . ASN B 1 51 ? -7.82 19.609 20.516 1 97.12 51 ASN B O 1
ATOM 2731 N N . THR B 1 52 ? -8.812 20.734 18.922 1 97.69 52 THR B N 1
ATOM 2732 C CA . THR B 1 52 ? -8.141 19.953 17.891 1 97.69 52 THR B CA 1
ATOM 2733 C C . THR B 1 52 ? -6.699 20.406 17.719 1 97.69 52 THR B C 1
ATOM 2735 O O . THR B 1 52 ? -6.391 21.594 17.922 1 97.69 52 THR B O 1
ATOM 2738 N N . LYS B 1 53 ? -5.836 19.484 17.406 1 96.12 53 LYS B N 1
ATOM 2739 C CA . LYS B 1 53 ? -4.426 19.734 17.125 1 96.12 53 LYS B CA 1
ATOM 2740 C C . LYS B 1 53 ? -3.916 18.828 16.016 1 96.12 53 LYS B C 1
ATOM 2742 O O . LYS B 1 53 ? -4.465 17.75 15.789 1 96.12 53 LYS B O 1
ATOM 2747 N N . ILE B 1 54 ? -2.895 19.297 15.414 1 96.56 54 ILE B N 1
ATOM 2748 C CA . ILE B 1 54 ? -2.273 18.5 14.359 1 96.56 54 ILE B CA 1
ATOM 2749 C C . ILE B 1 54 ? -1.712 17.203 14.945 1 96.56 54 ILE B C 1
ATOM 2751 O O . ILE B 1 54 ? -1.102 17.219 16.016 1 96.56 54 ILE B O 1
ATOM 2755 N N . LEU B 1 55 ? -1.889 16.078 14.273 1 97.56 55 LEU B N 1
ATOM 2756 C CA . LEU B 1 55 ? -1.447 14.781 14.766 1 97.56 55 LEU B CA 1
ATOM 2757 C C . LEU B 1 55 ? 0.027 14.555 14.445 1 97.56 55 LEU B C 1
ATOM 2759 O O . LEU B 1 55 ? 0.781 14.07 15.289 1 97.56 55 LEU B O 1
ATOM 2763 N N . ILE B 1 56 ? 0.367 14.836 13.195 1 96.06 56 ILE B N 1
ATOM 2764 C CA . ILE B 1 56 ? 1.744 14.688 12.734 1 96.06 56 ILE B CA 1
ATOM 2765 C C . ILE B 1 56 ? 2.264 16.031 12.227 1 96.06 56 ILE B C 1
ATOM 2767 O O . ILE B 1 56 ? 2.16 16.328 11.031 1 96.06 56 ILE B O 1
ATOM 2771 N N . PRO B 1 57 ? 2.859 16.781 13.07 1 93.06 57 PRO B N 1
ATOM 2772 C CA . PRO B 1 57 ? 3.402 18.062 12.625 1 93.06 57 PRO B CA 1
ATOM 2773 C C . PRO B 1 57 ? 4.496 17.891 11.57 1 93.06 57 PRO B C 1
ATOM 2775 O O . PRO B 1 57 ? 5.297 16.969 11.648 1 93.06 57 PRO B O 1
ATOM 2778 N N . LYS B 1 58 ? 4.465 18.719 10.625 1 89.81 58 LYS B N 1
ATOM 2779 C CA . LYS B 1 58 ? 5.465 18.688 9.562 1 89.81 58 LYS B CA 1
ATOM 2780 C C . LYS B 1 58 ? 6.844 19.062 10.094 1 89.81 58 LYS B C 1
ATOM 2782 O O . LYS B 1 58 ? 6.973 20 10.883 1 89.81 58 LYS B O 1
ATOM 2787 N N . GLU B 1 59 ? 7.82 18.359 9.602 1 87.12 59 GLU B N 1
ATOM 2788 C CA . GLU B 1 59 ? 9.203 18.656 9.977 1 87.12 59 GLU B CA 1
ATOM 2789 C C . GLU B 1 59 ? 9.953 19.359 8.852 1 87.12 59 GLU B C 1
ATOM 2791 O O . GLU B 1 59 ? 9.539 19.297 7.691 1 87.12 59 GLU B O 1
ATOM 2796 N N . ASN B 1 60 ? 11 20.047 9.242 1 85.88 60 ASN B N 1
ATOM 2797 C CA . ASN B 1 60 ? 11.906 20.688 8.289 1 85.88 60 ASN B CA 1
ATOM 2798 C C . ASN B 1 60 ? 11.164 21.656 7.383 1 85.88 60 ASN B C 1
ATOM 2800 O O . ASN B 1 60 ? 11.414 21.703 6.176 1 85.88 60 ASN B O 1
ATOM 2804 N N . PHE B 1 61 ? 10.273 22.312 8.016 1 87.75 61 PHE B N 1
ATOM 2805 C CA . PHE B 1 61 ? 9.43 23.234 7.266 1 87.75 61 PHE B CA 1
ATOM 2806 C C . PHE B 1 61 ? 9.883 24.672 7.477 1 87.75 61 PHE B C 1
ATOM 2808 O O . PHE B 1 61 ? 9.547 25.562 6.684 1 87.75 61 PHE B O 1
ATOM 2815 N N . ILE B 1 62 ? 10.68 24.891 8.492 1 88.12 62 ILE B N 1
ATOM 2816 C CA . ILE B 1 62 ? 11.125 26.234 8.852 1 88.12 62 ILE B CA 1
ATOM 2817 C C . ILE B 1 62 ? 12.633 26.359 8.617 1 88.12 62 ILE B C 1
ATOM 2819 O O . ILE B 1 62 ? 13.391 25.453 8.961 1 88.12 62 ILE B O 1
ATOM 2823 N N . LYS B 1 63 ? 12.977 27.406 7.996 1 93.31 63 LYS B N 1
ATOM 2824 C CA . LYS B 1 63 ? 14.391 27.719 7.793 1 93.31 63 LYS B CA 1
ATOM 2825 C C . LYS B 1 63 ? 14.766 29.031 8.492 1 93.31 63 LYS B C 1
ATOM 2827 O O . LYS B 1 63 ? 13.891 29.812 8.875 1 93.31 63 LYS B O 1
ATOM 2832 N N . LYS B 1 64 ? 16.078 29.109 8.727 1 95.62 64 LYS B N 1
ATOM 2833 C CA . LYS B 1 64 ? 16.625 30.312 9.344 1 95.62 64 LYS B CA 1
ATOM 2834 C C . LYS B 1 64 ? 17.688 30.969 8.453 1 95.62 64 LYS B C 1
ATOM 2836 O O . LYS B 1 64 ? 18.547 30.266 7.91 1 95.62 64 LYS B O 1
ATOM 2841 N N . LEU B 1 65 ? 17.531 32.219 8.227 1 97 65 LEU B N 1
ATOM 2842 C CA . LEU B 1 65 ? 18.516 33.031 7.52 1 97 65 LEU B CA 1
ATOM 2843 C C . LEU B 1 65 ? 19.312 33.906 8.492 1 97 65 LEU B C 1
ATOM 2845 O O . LEU B 1 65 ? 18.75 34.531 9.375 1 97 65 LEU B O 1
ATOM 2849 N N . ILE B 1 66 ? 20.672 33.781 8.336 1 97 66 ILE B N 1
ATOM 2850 C CA . ILE B 1 66 ? 21.578 34.688 9.031 1 97 66 ILE B CA 1
ATOM 2851 C C . ILE B 1 66 ? 22.359 35.5 8.016 1 97 66 ILE B C 1
ATOM 2853 O O . ILE B 1 66 ? 22.875 34.969 7.031 1 97 66 ILE B O 1
ATOM 2857 N N . THR B 1 67 ? 22.406 36.812 8.234 1 96.94 67 THR B N 1
ATOM 2858 C CA . THR B 1 67 ? 23.203 37.656 7.383 1 96.94 67 THR B CA 1
ATOM 2859 C C . THR B 1 67 ? 23.781 38.844 8.188 1 96.94 67 THR B C 1
ATOM 2861 O O . THR B 1 67 ? 23.484 38.969 9.375 1 96.94 67 THR B O 1
ATOM 2864 N N . TYR B 1 68 ? 24.734 39.562 7.527 1 95.44 68 TYR B N 1
ATOM 2865 C CA . TYR B 1 68 ? 25.469 40.625 8.18 1 95.44 68 TYR B CA 1
ATOM 2866 C C . TYR B 1 68 ? 25.469 41.906 7.324 1 95.44 68 TYR B C 1
ATOM 2868 O O . TYR B 1 68 ? 25.656 41.844 6.105 1 95.44 68 TYR B O 1
ATOM 2876 N N . THR B 1 69 ? 25.25 43 7.961 1 95 69 THR B N 1
ATOM 2877 C CA . THR B 1 69 ? 25.281 44.25 7.242 1 95 69 THR B CA 1
ATOM 2878 C C . THR B 1 69 ? 25.75 45.406 8.156 1 95 69 THR B C 1
ATOM 2880 O O . THR B 1 69 ? 26.094 45.156 9.312 1 95 69 THR B O 1
ATOM 2883 N N . VAL B 1 70 ? 25.844 46.625 7.594 1 93.19 70 VAL B N 1
ATOM 2884 C CA . VAL B 1 70 ? 26.234 47.781 8.383 1 93.19 70 VAL B CA 1
ATOM 2885 C C . VAL B 1 70 ? 25.016 48.375 9.086 1 93.19 70 VAL B C 1
ATOM 2887 O O . VAL B 1 70 ? 23.875 48.219 8.617 1 93.19 70 VAL B O 1
ATOM 2890 N N . PRO B 1 71 ? 25.219 49.031 10.211 1 94.88 71 PRO B N 1
ATOM 2891 C CA . PRO B 1 71 ? 24.109 49.594 10.984 1 94.88 71 PRO B CA 1
ATOM 2892 C C . PRO B 1 71 ? 23.188 50.469 10.141 1 94.88 71 PRO B C 1
ATOM 2894 O O . PRO B 1 71 ? 21.969 50.438 10.312 1 94.88 71 PRO B O 1
ATOM 2897 N N . GLU B 1 72 ? 23.703 51.219 9.164 1 93.75 72 GLU B N 1
ATOM 2898 C CA . GLU B 1 72 ? 22.922 52.125 8.344 1 93.75 72 GLU B CA 1
ATOM 2899 C C . GLU B 1 72 ? 21.969 51.375 7.422 1 93.75 72 GLU B C 1
ATOM 2901 O O . GLU B 1 72 ? 20.953 51.938 6.996 1 93.75 72 GLU B O 1
ATOM 2906 N N . ASN B 1 73 ? 22.266 50.156 7.191 1 94.88 73 ASN B N 1
ATOM 2907 C CA . ASN B 1 73 ? 21.484 49.344 6.238 1 94.88 73 ASN B CA 1
ATOM 2908 C C . ASN B 1 73 ? 20.609 48.344 6.941 1 94.88 73 ASN B C 1
ATOM 2910 O O . ASN B 1 73 ? 19.75 47.719 6.312 1 94.88 73 ASN B O 1
ATOM 2914 N N . ALA B 1 74 ? 20.719 48.156 8.141 1 96.19 74 ALA B N 1
ATOM 2915 C CA . ALA B 1 74 ? 20.109 47.062 8.883 1 96.19 74 ALA B CA 1
ATOM 2916 C C . ALA B 1 74 ? 18.594 47.156 8.836 1 96.19 74 ALA B C 1
ATOM 2918 O O . ALA B 1 74 ? 17.922 46.156 8.523 1 96.19 74 ALA B O 1
ATOM 2919 N N . SER B 1 75 ? 18.062 48.312 9.078 1 96.62 75 SER B N 1
ATOM 2920 C CA . SER B 1 75 ? 16.609 48.5 9.117 1 96.62 75 SER B CA 1
ATOM 2921 C C . SER B 1 75 ? 15.992 48.25 7.738 1 96.62 75 SER B C 1
ATOM 2923 O O . SER B 1 75 ? 14.984 47.562 7.613 1 96.62 75 SER B O 1
ATOM 2925 N N . THR B 1 76 ? 16.594 48.812 6.758 1 96.62 76 THR B N 1
ATOM 2926 C CA . THR B 1 76 ? 16.125 48.656 5.387 1 96.62 76 THR B CA 1
ATOM 2927 C C . THR B 1 76 ? 16.141 47.188 4.965 1 96.62 76 THR B C 1
ATOM 2929 O O . THR B 1 76 ? 15.172 46.688 4.379 1 96.62 76 THR B O 1
ATOM 2932 N N . LEU B 1 77 ? 17.156 46.562 5.293 1 97 77 LEU B N 1
ATOM 2933 C CA . LEU B 1 77 ? 17.312 45.156 4.918 1 97 77 LEU B CA 1
ATOM 2934 C C . LEU B 1 77 ? 16.297 44.281 5.652 1 97 77 LEU B C 1
ATOM 2936 O O . LEU B 1 77 ? 15.641 43.438 5.039 1 97 77 LEU B O 1
ATOM 2940 N N . ARG B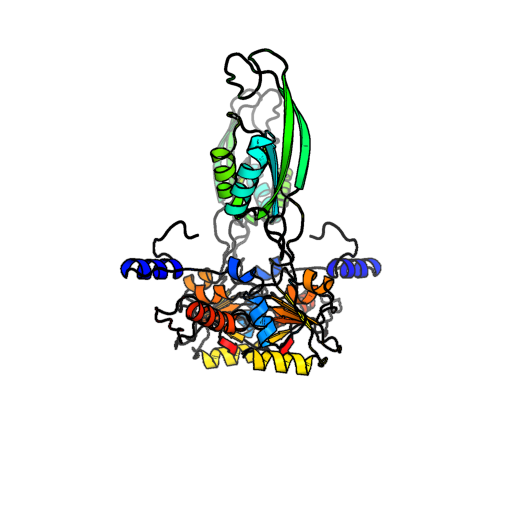 1 78 ? 16.203 44.469 6.902 1 96.69 78 ARG B N 1
ATOM 2941 C CA . ARG B 1 78 ? 15.25 43.719 7.711 1 96.69 78 ARG B CA 1
ATOM 2942 C C . ARG B 1 78 ? 13.828 43.875 7.184 1 96.69 78 ARG B C 1
ATOM 2944 O O . ARG B 1 78 ? 13.109 42.875 7.047 1 96.69 78 ARG B O 1
ATOM 2951 N N . ASN B 1 79 ? 13.453 45.094 6.902 1 96.88 79 ASN B N 1
ATOM 2952 C CA . ASN B 1 79 ? 12.109 45.344 6.406 1 96.88 79 ASN B CA 1
ATOM 2953 C C . ASN B 1 79 ? 11.867 44.688 5.051 1 96.88 79 ASN B C 1
ATOM 2955 O O . ASN B 1 79 ? 10.773 44.188 4.785 1 96.88 79 ASN B O 1
ATOM 2959 N N . ALA B 1 80 ? 12.836 44.719 4.297 1 97.19 80 ALA B N 1
ATOM 2960 C CA . ALA B 1 80 ? 12.727 44.062 2.992 1 97.19 80 ALA B CA 1
ATOM 2961 C C . ALA B 1 80 ? 12.508 42.562 3.145 1 97.19 80 ALA B C 1
ATOM 2963 O O . ALA B 1 80 ? 11.734 41.969 2.398 1 97.19 80 ALA B O 1
ATOM 2964 N N . LEU B 1 81 ? 13.18 41.969 4.078 1 97.44 81 LEU B N 1
ATOM 2965 C CA . LEU B 1 81 ? 13.023 40.562 4.34 1 97.44 81 LEU B CA 1
ATOM 2966 C C . LEU B 1 81 ? 11.633 40.25 4.867 1 97.44 81 LEU B C 1
ATOM 2968 O O . LEU B 1 81 ? 11.023 39.25 4.484 1 97.44 81 LEU B O 1
ATOM 2972 N N . PHE B 1 82 ? 11.117 41.125 5.703 1 96.75 82 PHE B N 1
ATOM 2973 C CA . PHE B 1 82 ? 9.766 40.969 6.223 1 96.75 82 PHE B CA 1
ATOM 2974 C C . PHE B 1 82 ? 8.742 41.031 5.098 1 96.75 82 PHE B C 1
ATOM 2976 O O . PHE B 1 82 ? 7.809 40.219 5.043 1 96.75 82 PHE B O 1
ATOM 2983 N N . GLU B 1 83 ? 8.977 41.906 4.211 1 95.69 83 GLU B N 1
ATOM 2984 C CA . GLU B 1 83 ? 8.07 42.094 3.082 1 95.69 83 GLU B CA 1
ATOM 2985 C C . GLU B 1 83 ? 8.078 40.844 2.176 1 95.69 83 GLU B C 1
ATOM 2987 O O . GLU B 1 83 ? 7.055 40.5 1.585 1 95.69 83 GLU B O 1
ATOM 2992 N N . ALA B 1 84 ? 9.18 40.281 2.23 1 95.69 84 ALA B N 1
ATOM 2993 C CA . ALA B 1 84 ? 9.328 39.094 1.41 1 95.69 84 ALA B CA 1
ATOM 2994 C C . ALA B 1 84 ? 8.703 37.875 2.094 1 95.69 84 ALA B C 1
ATOM 2996 O O . ALA B 1 84 ? 8.57 36.812 1.487 1 95.69 84 ALA B O 1
ATOM 2997 N N . GLY B 1 85 ? 8.336 38 3.332 1 94.62 85 GLY B N 1
ATOM 2998 C CA . GLY B 1 85 ? 7.609 36.938 3.998 1 94.62 85 GLY B CA 1
ATOM 2999 C C . GLY B 1 85 ? 8.352 36.375 5.188 1 94.62 85 GLY B C 1
ATOM 3000 O O . GLY B 1 85 ? 7.836 35.469 5.875 1 94.62 85 GLY B O 1
ATOM 3001 N N . ALA B 1 86 ? 9.516 36.812 5.473 1 95.62 86 ALA B N 1
ATOM 3002 C CA . ALA B 1 86 ? 10.273 36.312 6.617 1 95.62 86 ALA B CA 1
ATOM 3003 C C . ALA B 1 86 ? 9.742 36.906 7.922 1 95.62 86 ALA B C 1
ATOM 3005 O O . ALA B 1 86 ? 9.094 37.938 7.926 1 95.62 86 ALA B O 1
ATOM 3006 N N . GLY B 1 87 ? 10 36.156 8.945 1 93.88 87 GLY B N 1
ATOM 3007 C CA . GLY B 1 87 ? 9.734 36.688 10.273 1 93.88 87 GLY B CA 1
ATOM 3008 C C . GLY B 1 87 ? 8.336 36.344 10.781 1 93.88 87 GLY B C 1
ATOM 3009 O O . GLY B 1 87 ? 7.891 36.906 11.781 1 93.88 87 GLY B O 1
ATOM 3010 N N . LYS B 1 88 ? 7.648 35.531 10.039 1 85.88 88 LYS B N 1
ATOM 3011 C CA . LYS B 1 88 ? 6.34 35.094 10.523 1 85.88 88 LYS B CA 1
ATOM 3012 C C . LYS B 1 88 ? 6.457 33.844 11.359 1 85.88 88 LYS B C 1
ATOM 3014 O O . LYS B 1 88 ? 6.977 32.812 10.891 1 85.88 88 LYS B O 1
ATOM 3019 N N . ILE B 1 89 ? 6.078 33.875 12.641 1 76.31 89 ILE B N 1
ATOM 3020 C CA . ILE B 1 89 ? 6.086 32.719 13.555 1 76.31 89 ILE B CA 1
ATOM 3021 C C . ILE B 1 89 ? 4.746 32.656 14.281 1 76.31 89 ILE B C 1
ATOM 3023 O O . ILE B 1 89 ? 4.434 33.5 15.117 1 76.31 89 ILE B O 1
ATOM 3027 N N . GLY B 1 90 ? 3.957 31.594 13.969 1 71.31 90 GLY B N 1
ATOM 3028 C CA . GLY B 1 90 ? 2.648 31.5 14.594 1 71.31 90 GLY B CA 1
ATOM 3029 C C . GLY B 1 90 ? 1.776 32.719 14.344 1 71.31 90 GLY B C 1
ATOM 3030 O O . GLY B 1 90 ? 1.521 33.062 13.188 1 71.31 90 GLY B O 1
ATOM 3031 N N . ASN B 1 91 ? 1.501 33.438 15.492 1 73.62 91 ASN B N 1
ATOM 3032 C CA . ASN B 1 91 ? 0.614 34.594 15.414 1 73.62 91 ASN B CA 1
ATOM 3033 C C . ASN B 1 91 ? 1.398 35.906 15.367 1 73.62 91 ASN B C 1
ATOM 3035 O O . ASN B 1 91 ? 0.815 36.969 15.445 1 73.62 91 ASN B O 1
ATOM 3039 N N . TYR B 1 92 ? 2.67 35.719 15.211 1 81.94 92 TYR B N 1
ATOM 3040 C CA . TYR B 1 92 ? 3.508 36.906 15.242 1 81.94 92 TYR B CA 1
ATOM 3041 C C . TYR B 1 92 ? 4.148 37.156 13.883 1 81.94 92 TYR B C 1
ATOM 3043 O O . TYR B 1 92 ? 4.387 36.219 13.117 1 81.94 92 TYR B O 1
ATOM 3051 N N . GLU B 1 93 ? 4.285 38.438 13.641 1 90 93 GLU B N 1
ATOM 3052 C CA . GLU B 1 93 ? 4.949 38.844 12.398 1 90 93 GLU B CA 1
ATOM 3053 C C . GLU B 1 93 ? 6.141 39.75 12.688 1 90 93 GLU B C 1
ATOM 3055 O O . GLU B 1 93 ? 6.316 40.219 13.812 1 90 93 GLU B O 1
ATOM 3060 N N . GLU B 1 94 ? 6.953 39.875 11.711 1 93.44 94 GLU B N 1
ATOM 3061 C CA . GLU B 1 94 ? 8.133 40.719 11.75 1 93.44 94 GLU B CA 1
ATOM 3062 C C . GLU B 1 94 ? 9.047 40.375 12.914 1 93.44 94 GLU B C 1
ATOM 3064 O O . GLU B 1 94 ? 9.508 41.25 13.648 1 93.44 94 GLU B O 1
ATOM 3069 N N . CYS B 1 95 ? 9.195 39.156 13.094 1 92.44 95 CYS B N 1
ATOM 3070 C CA . CYS B 1 95 ? 10.094 38.625 14.117 1 92.44 95 CYS B CA 1
ATOM 3071 C C . CYS B 1 95 ? 11.508 38.469 13.586 1 92.44 95 CYS B C 1
ATOM 3073 O O . CYS B 1 95 ? 11.719 37.875 12.539 1 92.44 95 CYS B O 1
ATOM 3075 N N . SER B 1 96 ? 12.453 39.125 14.227 1 95.62 96 SER B N 1
ATOM 3076 C CA . SER B 1 96 ? 13.875 38.969 13.922 1 95.62 96 SER B CA 1
ATOM 3077 C C . SER B 1 96 ? 14.727 39.156 15.172 1 95.62 96 SER B C 1
ATOM 3079 O O . SER B 1 96 ? 14.258 39.719 16.172 1 95.62 96 SER B O 1
ATOM 3081 N N . PHE B 1 97 ? 15.898 38.562 15.125 1 96.06 97 PHE B N 1
ATOM 3082 C CA . PHE B 1 97 ? 16.906 38.812 16.156 1 96.06 97 PHE B CA 1
ATOM 3083 C C . PHE B 1 97 ? 18.094 39.562 15.562 1 96.06 97 PHE B C 1
ATOM 3085 O O . PHE B 1 97 ? 18.625 39.156 14.523 1 96.06 97 PHE B O 1
ATOM 3092 N N . ASN B 1 98 ? 18.422 40.656 16.219 1 96.06 98 ASN B N 1
ATOM 3093 C CA . ASN B 1 98 ? 19.516 41.5 15.75 1 96.06 98 ASN B CA 1
ATOM 3094 C C . ASN B 1 98 ? 20.594 41.656 16.812 1 96.06 98 ASN B C 1
ATOM 3096 O O . ASN B 1 98 ? 20.297 41.938 17.984 1 96.06 98 ASN B O 1
ATOM 3100 N N . SER B 1 99 ? 21.812 41.438 16.438 1 96.56 99 SER B N 1
ATOM 3101 C CA . SER B 1 99 ? 22.922 41.625 17.359 1 96.56 99 SER B CA 1
ATOM 3102 C C . SER B 1 99 ? 24.016 42.5 16.719 1 96.56 99 SER B C 1
ATOM 3104 O O . SER B 1 99 ? 24.281 42.375 15.516 1 96.56 99 SER B O 1
ATOM 3106 N N . ASN B 1 100 ? 24.594 43.375 17.641 1 96.06 100 ASN B N 1
ATOM 3107 C CA . ASN B 1 100 ? 25.719 44.188 17.172 1 96.06 100 ASN B CA 1
ATOM 3108 C C . ASN B 1 100 ? 27.047 43.438 17.297 1 96.06 100 ASN B C 1
ATOM 3110 O O . ASN B 1 100 ? 27.234 42.656 18.234 1 96.06 100 ASN B O 1
ATOM 3114 N N . GLY B 1 101 ? 27.859 43.594 16.266 1 94.44 101 GLY B N 1
ATOM 3115 C CA . GLY B 1 101 ? 29.188 43.031 16.281 1 94.44 101 GLY B CA 1
ATOM 3116 C C . GLY B 1 101 ? 30.172 43.719 15.359 1 94.44 101 GLY B C 1
ATOM 3117 O O . GLY B 1 101 ? 29.891 44.812 14.867 1 94.44 101 GLY B O 1
ATOM 3118 N N . ILE B 1 102 ? 31.422 43.188 15.383 1 93.12 102 ILE B N 1
ATOM 3119 C CA . ILE B 1 102 ? 32.5 43.719 14.531 1 93.12 102 ILE B CA 1
ATOM 3120 C C . ILE B 1 102 ? 32.844 42.688 13.469 1 93.12 102 ILE B C 1
ATOM 3122 O O . ILE B 1 102 ? 33.156 41.531 13.789 1 93.12 102 ILE B O 1
ATOM 3126 N N . GLY B 1 103 ? 32.656 43 12.25 1 89.69 103 GLY B N 1
ATOM 3127 C CA . GLY B 1 103 ? 33.094 42.156 11.141 1 89.69 103 GLY B CA 1
ATOM 3128 C C . GLY B 1 103 ? 34.5 42.531 10.664 1 89.69 103 GLY B C 1
ATOM 3129 O O . GLY B 1 103 ? 34.938 43.688 10.781 1 89.69 103 GLY B O 1
ATOM 3130 N N . THR B 1 104 ? 35.25 41.531 10.211 1 86.88 104 THR B N 1
ATOM 3131 C CA . THR B 1 104 ? 36.562 41.75 9.648 1 86.88 104 THR B CA 1
ATOM 3132 C C . THR B 1 104 ? 36.656 41.188 8.234 1 86.88 104 THR B C 1
ATOM 3134 O O . THR B 1 104 ? 36.062 40.156 7.93 1 86.88 104 THR B O 1
ATOM 3137 N N . TYR B 1 105 ? 37.281 41.938 7.48 1 82.69 105 TYR B N 1
ATOM 3138 C CA . TYR B 1 105 ? 37.562 41.406 6.148 1 82.69 105 TYR B CA 1
ATOM 3139 C C . TYR B 1 105 ? 38.844 42.031 5.574 1 82.69 105 TYR B C 1
ATOM 3141 O O . TYR B 1 105 ? 39.312 43.062 6.055 1 82.69 105 TYR B O 1
ATOM 3149 N N . LYS B 1 106 ? 39.438 41.281 4.676 1 82.94 106 LYS B N 1
ATOM 3150 C CA . LYS B 1 106 ? 40.531 41.75 3.859 1 82.94 106 LYS B CA 1
ATOM 3151 C C . LYS B 1 106 ? 40.281 41.531 2.375 1 82.94 106 LYS B C 1
ATOM 3153 O O . LYS B 1 106 ? 40.219 40.406 1.91 1 82.94 106 LYS B O 1
ATOM 3158 N N . GLY B 1 107 ? 40 42.625 1.688 1 76.12 107 GLY B N 1
ATOM 3159 C CA . GLY B 1 107 ? 39.719 42.531 0.264 1 76.12 107 GLY B CA 1
ATOM 3160 C C . GLY B 1 107 ? 40.969 42.188 -0.565 1 76.12 107 GLY B C 1
ATOM 3161 O O . GLY B 1 107 ? 42.094 42.406 -0.128 1 76.12 107 GLY B O 1
ATOM 3162 N N . ASN B 1 108 ? 40.656 41.531 -1.6 1 82.06 108 ASN B N 1
ATOM 3163 C CA . ASN B 1 108 ? 41.75 41.281 -2.543 1 82.06 108 ASN B CA 1
ATOM 3164 C C . ASN B 1 108 ? 41.656 42.188 -3.752 1 82.06 108 ASN B C 1
ATOM 3166 O O . ASN B 1 108 ? 41.031 43.25 -3.701 1 82.06 108 ASN B O 1
ATOM 3170 N N . GLU B 1 109 ? 42.469 41.906 -4.844 1 80.69 109 GLU B N 1
ATOM 3171 C CA . GLU B 1 109 ? 42.562 42.75 -6.023 1 80.69 109 GLU B CA 1
ATOM 3172 C C . GLU B 1 109 ? 41.219 42.906 -6.707 1 80.69 109 GLU B C 1
ATOM 3174 O O . GLU B 1 109 ? 40.969 43.938 -7.336 1 80.69 109 GLU B O 1
ATOM 3179 N N . ASP B 1 110 ? 40.312 42 -6.531 1 81.75 110 ASP B N 1
ATOM 3180 C CA . ASP B 1 110 ? 39.031 42 -7.246 1 81.75 110 ASP B CA 1
ATOM 3181 C C . ASP B 1 110 ? 37.906 42.562 -6.371 1 81.75 110 ASP B C 1
ATOM 3183 O O . ASP B 1 110 ? 36.75 42.656 -6.812 1 81.75 110 ASP B O 1
ATOM 3187 N N . SER B 1 111 ? 38.438 42.906 -5.188 1 75.88 111 SER B N 1
ATOM 3188 C CA . SER B 1 111 ? 37.406 43.344 -4.25 1 75.88 111 SER B CA 1
ATOM 3189 C C . SER B 1 111 ? 37.062 44.812 -4.418 1 75.88 111 SER B C 1
ATOM 3191 O O . SER B 1 111 ? 37.938 45.625 -4.797 1 75.88 111 SER B O 1
ATOM 3193 N N . ASN B 1 112 ? 35.875 45.25 -4.324 1 77.31 112 ASN B N 1
ATOM 3194 C CA . ASN B 1 112 ? 35.406 46.625 -4.223 1 77.31 112 ASN B CA 1
ATOM 3195 C C . ASN B 1 112 ? 34.625 46.875 -2.939 1 77.31 112 ASN B C 1
ATOM 3197 O O . ASN B 1 112 ? 33.406 46.969 -2.977 1 77.31 112 ASN B O 1
ATOM 3201 N N . PRO B 1 113 ? 35.406 46.938 -1.854 1 75.75 113 PRO B N 1
ATOM 3202 C CA . PRO B 1 113 ? 34.719 46.969 -0.555 1 75.75 113 PRO B CA 1
ATOM 3203 C C . PRO B 1 113 ? 33.906 48.25 -0.359 1 75.75 113 PRO B C 1
ATOM 3205 O O . PRO B 1 113 ? 34.344 49.344 -0.775 1 75.75 113 PRO B O 1
ATOM 3208 N N . THR B 1 114 ? 32.75 48.188 0.156 1 73.12 114 THR B N 1
ATOM 3209 C CA . THR B 1 114 ? 31.906 49.312 0.499 1 73.12 114 THR B CA 1
ATOM 3210 C C . THR B 1 114 ? 32.5 50.094 1.654 1 73.12 114 THR B C 1
ATOM 3212 O O . THR B 1 114 ? 32.406 51.344 1.685 1 73.12 114 THR B O 1
ATOM 3215 N N . VAL B 1 115 ? 33.031 49.406 2.588 1 72.69 115 VAL B N 1
ATOM 3216 C CA . VAL B 1 115 ? 33.719 50 3.732 1 72.69 115 VAL B CA 1
ATOM 3217 C C . VAL B 1 115 ? 35.156 49.5 3.783 1 72.69 115 VAL B C 1
ATOM 3219 O O . VAL B 1 115 ? 35.438 48.312 3.658 1 72.69 115 VAL B O 1
ATOM 3222 N N . GLY B 1 116 ? 36.094 50.406 3.883 1 72.94 116 GLY B N 1
ATOM 3223 C CA . GLY B 1 116 ? 37.5 50.062 3.984 1 72.94 116 GLY B CA 1
ATOM 3224 C C . GLY B 1 116 ? 38.219 50.125 2.652 1 72.94 116 GLY B C 1
ATOM 3225 O O . GLY B 1 116 ? 37.719 50.688 1.681 1 72.94 116 GLY B O 1
ATOM 3226 N N . THR B 1 117 ? 39.531 49.75 2.715 1 77.31 117 THR B N 1
ATOM 3227 C CA . THR B 1 117 ? 40.406 49.812 1.537 1 77.31 117 THR B CA 1
ATOM 3228 C C . THR B 1 117 ? 40.906 48.438 1.126 1 77.31 117 THR B C 1
ATOM 3230 O O . THR B 1 117 ? 41.094 47.562 1.975 1 77.31 117 THR B O 1
ATOM 3233 N N . LYS B 1 118 ? 41.125 48.281 -0.185 1 77.75 118 LYS B N 1
ATOM 3234 C CA . LYS B 1 118 ? 41.688 47.031 -0.701 1 77.75 118 LYS B CA 1
ATOM 3235 C C . LYS B 1 118 ? 43 46.688 -0.008 1 77.75 118 LYS B C 1
ATOM 3237 O O . LYS B 1 118 ? 43.781 47.562 0.28 1 77.75 118 LYS B O 1
ATOM 3242 N N . PHE B 1 119 ? 43.125 45.312 0.253 1 79.88 119 PHE B N 1
ATOM 3243 C CA . PHE B 1 119 ? 44.344 44.688 0.748 1 79.88 119 PHE B CA 1
ATOM 3244 C C . PHE B 1 119 ? 44.625 45.094 2.197 1 79.88 119 PHE B C 1
ATOM 3246 O O . PHE B 1 119 ? 45.719 44.875 2.721 1 79.88 119 PHE B O 1
ATOM 3253 N N . GLU B 1 120 ? 43.75 45.75 2.873 1 81.88 120 GLU B N 1
ATOM 3254 C CA . GLU B 1 120 ? 43.875 46.094 4.285 1 81.88 120 GLU B CA 1
ATOM 3255 C C . GLU B 1 120 ? 42.812 45.406 5.129 1 81.88 120 GLU B C 1
ATOM 3257 O O . GLU B 1 120 ? 41.656 45.312 4.723 1 81.88 120 GLU B O 1
ATOM 3262 N N . LEU B 1 121 ? 43.344 44.906 6.277 1 86 121 LEU B N 1
ATOM 3263 C CA . LEU B 1 121 ? 42.375 44.375 7.223 1 86 121 LEU B CA 1
ATOM 3264 C C . LEU B 1 121 ? 41.469 45.438 7.777 1 86 121 LEU B C 1
ATOM 3266 O O . LEU B 1 121 ? 41.938 46.469 8.312 1 86 121 LEU B O 1
ATOM 3270 N N . THR B 1 122 ? 40.25 45.312 7.484 1 84.94 122 THR B N 1
ATOM 3271 C CA . THR B 1 122 ? 39.281 46.312 7.91 1 84.94 122 THR B CA 1
ATOM 3272 C C . THR B 1 122 ? 38.344 45.719 8.969 1 84.94 122 THR B C 1
ATOM 3274 O O . THR B 1 122 ? 37.875 44.594 8.844 1 84.94 122 THR B O 1
ATOM 3277 N N . GLU B 1 123 ? 38.25 46.5 10.078 1 89.62 123 GLU B N 1
ATOM 3278 C CA . GLU B 1 123 ? 37.219 46.219 11.078 1 89.62 123 GLU B CA 1
ATOM 3279 C C . GLU B 1 123 ? 36.031 47.156 10.938 1 89.62 123 GLU B C 1
ATOM 3281 O O . GLU B 1 123 ? 36.219 48.375 10.781 1 89.62 123 GLU B O 1
ATOM 3286 N N . THR B 1 124 ? 34.906 46.562 10.844 1 88.19 124 THR B N 1
ATOM 3287 C CA . THR B 1 124 ? 33.719 47.406 10.672 1 88.19 124 THR B CA 1
ATOM 3288 C C . THR B 1 124 ? 32.594 46.938 11.617 1 88.19 124 THR B C 1
ATOM 3290 O O . THR B 1 124 ? 32.438 45.75 11.852 1 88.19 124 THR B O 1
ATOM 3293 N N . LYS B 1 125 ? 31.875 47.969 12.203 1 92.75 125 LYS B N 1
ATOM 3294 C CA . LYS B 1 125 ? 30.672 47.656 12.969 1 92.75 125 LYS B CA 1
ATOM 3295 C C . LYS B 1 125 ? 29.594 47.031 12.078 1 92.75 125 LYS B C 1
ATOM 3297 O O . LYS B 1 125 ? 29.281 47.562 11.016 1 92.75 125 LYS B O 1
ATOM 3302 N N . GLU B 1 126 ? 29.078 45.875 12.523 1 94.62 126 GLU B N 1
ATOM 3303 C CA . GLU B 1 126 ? 28.047 45.219 11.742 1 94.62 126 GLU B CA 1
ATOM 3304 C C . GLU B 1 126 ? 26.875 44.781 12.633 1 94.62 126 GLU B C 1
ATOM 3306 O O . GLU B 1 126 ? 27 44.75 13.852 1 94.62 126 GLU B O 1
ATOM 3311 N N . VAL B 1 127 ? 25.797 44.656 11.953 1 96.44 127 VAL B N 1
ATOM 3312 C CA . VAL B 1 127 ? 24.609 44.094 12.562 1 96.44 127 VAL B CA 1
ATOM 3313 C C . VAL B 1 127 ? 24.344 42.688 11.977 1 96.44 127 VAL B C 1
ATOM 3315 O O . VAL B 1 127 ? 24.297 42.531 10.758 1 96.44 127 VAL B O 1
ATOM 3318 N N . LYS B 1 128 ? 24.266 41.688 12.875 1 96.62 128 LYS B N 1
ATOM 3319 C CA . LYS B 1 128 ? 23.844 40.344 12.492 1 96.62 128 LYS B CA 1
ATOM 3320 C C . LYS B 1 128 ? 22.312 40.219 12.547 1 96.62 128 LYS B C 1
ATOM 3322 O O . LYS B 1 128 ? 21.719 40.438 13.602 1 96.62 128 LYS B O 1
ATOM 3327 N N . ILE B 1 129 ? 21.734 39.906 11.469 1 97.31 129 ILE B N 1
ATOM 3328 C CA . ILE B 1 129 ? 20.297 39.75 11.383 1 97.31 129 ILE B CA 1
ATOM 3329 C C . ILE B 1 129 ? 19.938 38.281 11.25 1 97.31 129 ILE B C 1
ATOM 3331 O O . ILE B 1 129 ? 20.484 37.594 10.391 1 97.31 129 ILE B O 1
ATOM 3335 N N . GLU B 1 130 ? 19.062 37.844 12.156 1 97.44 130 GLU B N 1
ATOM 3336 C CA . GLU B 1 130 ? 18.562 36.469 12.125 1 97.44 130 GLU B CA 1
ATOM 3337 C C . GLU B 1 130 ? 17.031 36.438 11.961 1 97.44 130 GLU B C 1
ATOM 3339 O O . GLU B 1 130 ? 16.312 37.062 12.742 1 97.44 130 GLU B O 1
ATOM 3344 N N . VAL B 1 131 ? 16.562 35.75 10.953 1 96.62 131 VAL B N 1
ATOM 3345 C CA . VAL B 1 131 ? 15.125 35.656 10.719 1 96.62 131 VAL B CA 1
ATOM 3346 C C . VAL B 1 131 ? 14.758 34.25 10.297 1 96.62 131 VAL B C 1
ATOM 3348 O O . VAL B 1 131 ? 15.578 33.531 9.711 1 96.62 131 VAL B O 1
ATOM 3351 N N . THR B 1 132 ? 13.477 33.844 10.641 1 94 132 THR B N 1
ATOM 3352 C CA . THR B 1 132 ? 12.969 32.562 10.219 1 94 132 THR B CA 1
ATOM 3353 C C . THR B 1 132 ? 11.898 32.719 9.148 1 94 132 THR B C 1
ATOM 3355 O O . THR B 1 132 ? 11.297 33.781 9.008 1 94 132 THR B O 1
ATOM 3358 N N . PHE B 1 133 ? 11.812 31.688 8.328 1 92.5 133 PHE B N 1
ATOM 3359 C CA . PHE B 1 133 ? 10.797 31.703 7.281 1 92.5 133 PHE B CA 1
ATOM 3360 C C . PHE B 1 133 ? 10.422 30.281 6.871 1 92.5 133 PHE B C 1
ATOM 3362 O O . PHE B 1 133 ? 11.125 29.328 7.199 1 92.5 133 PHE B O 1
ATOM 3369 N N . GLU B 1 134 ? 9.281 30.172 6.25 1 89.06 134 GLU B N 1
ATOM 3370 C CA . GLU B 1 134 ? 8.875 28.875 5.699 1 89.06 134 GLU B CA 1
ATOM 3371 C C . GLU B 1 134 ? 9.68 28.531 4.457 1 89.06 134 GLU B C 1
ATOM 3373 O O . GLU B 1 134 ? 9.961 29.391 3.625 1 89.06 134 GLU B O 1
ATOM 3378 N N . LYS B 1 135 ? 9.977 27.297 4.309 1 90.56 135 LYS B N 1
ATOM 3379 C CA . LYS B 1 135 ? 10.945 26.797 3.338 1 90.56 135 LYS B CA 1
ATOM 3380 C C . LYS B 1 135 ? 10.586 27.25 1.923 1 90.56 135 LYS B C 1
ATOM 3382 O O . LYS B 1 135 ? 11.461 27.594 1.133 1 90.56 135 LYS B O 1
ATOM 3387 N N . TYR B 1 136 ? 9.344 27.281 1.615 1 88.31 136 TYR B N 1
ATOM 3388 C CA . TYR B 1 136 ? 8.938 27.578 0.243 1 88.31 136 TYR B CA 1
ATOM 3389 C C . TYR B 1 136 ? 9.227 29.031 -0.117 1 88.31 136 TYR B C 1
ATOM 3391 O O . TYR B 1 136 ? 9.258 29.391 -1.297 1 88.31 136 TYR B O 1
ATOM 3399 N N . LEU B 1 137 ? 9.57 29.891 0.784 1 93.81 137 LEU B N 1
ATOM 3400 C CA . LEU B 1 137 ? 9.781 31.312 0.57 1 93.81 137 LEU B CA 1
ATOM 3401 C C . LEU B 1 137 ? 11.25 31.609 0.279 1 93.81 137 LEU B C 1
ATOM 3403 O O . LEU B 1 137 ? 11.602 32.75 -0.036 1 93.81 137 LEU B O 1
ATOM 3407 N N . GLU B 1 138 ? 12.07 30.625 0.338 1 94.5 138 GLU B N 1
ATOM 3408 C CA . GLU B 1 138 ? 13.516 30.828 0.296 1 94.5 138 GLU B CA 1
ATOM 3409 C C . GLU B 1 138 ? 13.93 31.594 -0.959 1 94.5 138 GLU B C 1
ATOM 3411 O O . GLU B 1 138 ? 14.672 32.562 -0.88 1 94.5 138 GLU B O 1
ATOM 3416 N N . PRO B 1 139 ? 13.453 31.234 -2.078 1 96 139 PRO B N 1
ATOM 3417 C CA . PRO B 1 139 ? 13.875 31.984 -3.264 1 96 139 PRO B CA 1
ATOM 3418 C C . PRO B 1 139 ? 13.5 33.469 -3.193 1 96 139 PRO B C 1
ATOM 3420 O O . PRO B 1 139 ? 14.305 34.312 -3.543 1 96 139 PRO B O 1
ATOM 3423 N N . LYS B 1 140 ? 12.297 33.688 -2.809 1 96.44 140 LYS B N 1
ATOM 3424 C CA . LYS B 1 140 ? 11.828 35.062 -2.693 1 96.44 140 LYS B CA 1
ATOM 3425 C C . LYS B 1 140 ? 12.633 35.844 -1.66 1 96.44 140 LYS B C 1
ATOM 3427 O O . LYS B 1 140 ? 12.977 3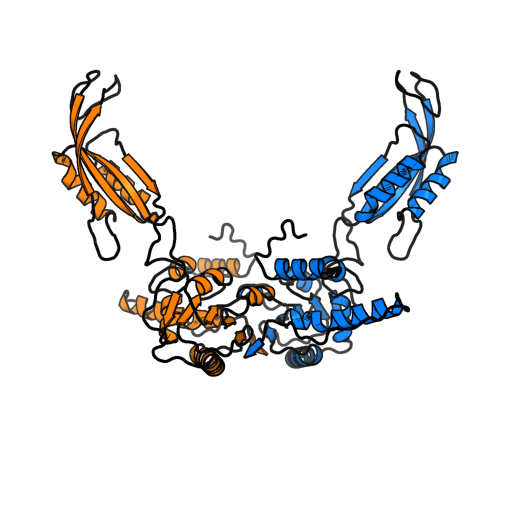7 -1.879 1 96.44 140 LYS B O 1
ATOM 3432 N N . ILE B 1 141 ? 12.938 35.219 -0.587 1 96.62 141 ILE B N 1
ATOM 3433 C CA . ILE B 1 141 ? 13.672 35.844 0.506 1 96.62 141 ILE B CA 1
ATOM 3434 C C . ILE B 1 141 ? 15.102 36.156 0.062 1 96.62 141 ILE B C 1
ATOM 3436 O O . ILE B 1 141 ? 15.625 37.25 0.315 1 96.62 141 ILE B O 1
ATOM 3440 N N . LEU B 1 142 ? 15.695 35.188 -0.625 1 96.88 142 LEU B N 1
ATOM 3441 C CA . LEU B 1 142 ? 17.062 35.406 -1.099 1 96.88 142 LEU B CA 1
ATOM 3442 C C . LEU B 1 142 ? 17.109 36.5 -2.148 1 96.88 142 LEU B C 1
ATOM 3444 O O . LEU B 1 142 ? 18.047 37.312 -2.156 1 96.88 142 LEU B O 1
ATOM 3448 N N . LYS B 1 143 ? 16.203 36.469 -3.01 1 97.19 143 LYS B N 1
ATOM 3449 C CA . LYS B 1 143 ? 16.125 37.562 -3.99 1 97.19 143 LYS B CA 1
ATOM 3450 C C . LYS B 1 143 ? 16.062 38.906 -3.303 1 97.19 143 LYS B C 1
ATOM 3452 O O . LYS B 1 143 ? 16.766 39.844 -3.695 1 97.19 143 LYS B O 1
ATOM 3457 N N . SER B 1 144 ? 15.211 39.062 -2.318 1 97.44 144 SER B N 1
ATOM 3458 C CA . SER B 1 144 ? 15.078 40.281 -1.559 1 97.44 144 SER B CA 1
ATOM 3459 C C . SER B 1 144 ? 16.375 40.656 -0.836 1 97.44 144 SER B C 1
ATOM 3461 O O . SER B 1 144 ? 16.766 41.812 -0.792 1 97.44 144 SER B O 1
ATOM 3463 N N . LEU B 1 145 ? 17.031 39.656 -0.292 1 97.12 145 LEU B N 1
ATOM 3464 C CA . LEU B 1 145 ? 18.312 39.844 0.401 1 97.12 145 LEU B CA 1
ATOM 3465 C C . LEU B 1 145 ? 19.344 40.469 -0.52 1 97.12 145 LEU B C 1
ATOM 3467 O O . LEU B 1 145 ? 19.938 41.5 -0.173 1 97.12 145 LEU B O 1
ATOM 3471 N N . PHE B 1 146 ? 19.453 39.938 -1.642 1 95.94 146 PHE B N 1
ATOM 3472 C CA . PHE B 1 146 ? 20.5 40.375 -2.557 1 95.94 146 PHE B CA 1
ATOM 3473 C C . PHE B 1 146 ? 20.188 41.719 -3.152 1 95.94 146 PHE B C 1
ATOM 3475 O O . PHE B 1 146 ? 21.094 42.531 -3.406 1 95.94 146 PHE B O 1
ATOM 3482 N N . LYS B 1 147 ? 19.016 41.938 -3.369 1 96.25 147 LYS B N 1
ATOM 3483 C CA . LYS B 1 147 ? 18.594 43.188 -3.955 1 96.25 147 LYS B CA 1
ATOM 3484 C C . LYS B 1 147 ? 18.797 44.344 -2.977 1 96.25 147 LYS B C 1
ATOM 3486 O O . LYS B 1 147 ? 19.109 45.469 -3.387 1 96.25 147 LYS B O 1
ATOM 3491 N N . ASN B 1 148 ? 18.656 44.125 -1.717 1 96 148 ASN B N 1
ATOM 3492 C CA . ASN B 1 148 ? 18.578 45.219 -0.754 1 96 148 ASN B CA 1
ATOM 3493 C C . ASN B 1 148 ? 19.828 45.281 0.126 1 96 148 ASN B C 1
ATOM 3495 O O . ASN B 1 148 ? 19.953 46.188 0.965 1 96 148 ASN B O 1
ATOM 3499 N N . HIS B 1 149 ? 20.688 44.312 -0.098 1 94.06 149 HIS B N 1
ATOM 3500 C CA . HIS B 1 149 ? 21.906 44.281 0.688 1 94.06 149 HIS B CA 1
ATOM 3501 C C . HIS B 1 149 ? 22.922 45.312 0.152 1 94.06 149 HIS B C 1
ATOM 3503 O O . HIS B 1 149 ? 23.078 45.438 -1.062 1 94.06 149 HIS B O 1
ATOM 3509 N N . ILE B 1 150 ? 23.719 45.906 0.978 1 89.81 150 ILE B N 1
ATOM 3510 C CA . ILE B 1 150 ? 24.609 47 0.578 1 89.81 150 ILE B CA 1
ATOM 3511 C C . ILE B 1 150 ? 25.938 46.406 0.073 1 89.81 150 ILE B C 1
ATOM 3513 O O . ILE B 1 150 ? 26.625 47.031 -0.723 1 89.81 150 ILE B O 1
ATOM 3517 N N . TYR B 1 151 ? 26.266 45.219 0.612 1 85.81 151 TYR B N 1
ATOM 3518 C CA . TYR B 1 151 ? 27.531 44.594 0.221 1 85.81 151 TYR B CA 1
ATOM 3519 C C . TYR B 1 151 ? 27.453 44.031 -1.187 1 85.81 151 TYR B C 1
ATOM 3521 O O . TYR B 1 151 ? 26.406 43.5 -1.59 1 85.81 151 TYR B O 1
ATOM 3529 N N . GLU B 1 152 ? 28.516 44.031 -1.845 1 81.69 152 GLU B N 1
ATOM 3530 C CA . GLU B 1 152 ? 28.641 43.375 -3.154 1 81.69 152 GLU B CA 1
ATOM 3531 C C . GLU B 1 152 ? 28.578 41.875 -3.037 1 81.69 152 GLU B C 1
ATOM 3533 O O . GLU B 1 152 ? 27.812 41.219 -3.75 1 81.69 152 GLU B O 1
ATOM 3538 N N . GLU B 1 153 ? 29.453 41.375 -2.273 1 84.44 153 GLU B N 1
ATOM 3539 C CA . GLU B 1 153 ? 29.422 39.938 -1.924 1 84.44 153 GLU B CA 1
ATOM 3540 C C . GLU B 1 153 ? 28.719 39.719 -0.582 1 84.44 153 GLU B C 1
ATOM 3542 O O . GLU B 1 153 ? 29.297 40.031 0.472 1 84.44 153 GLU B O 1
ATOM 3547 N N . VAL B 1 154 ? 27.594 39.188 -0.672 1 90 154 VAL B N 1
ATOM 3548 C CA . VAL B 1 154 ? 26.75 39.094 0.514 1 90 154 VAL B CA 1
ATOM 3549 C C . VAL B 1 154 ? 27.078 37.781 1.252 1 90 154 VAL B C 1
ATOM 3551 O O . VAL B 1 154 ? 27 36.688 0.676 1 90 154 VAL B O 1
ATOM 3554 N N . ALA B 1 155 ? 27.516 37.969 2.457 1 90.44 155 ALA B N 1
ATOM 3555 C CA . ALA B 1 155 ? 27.656 36.812 3.332 1 90.44 155 ALA B CA 1
ATOM 3556 C C . ALA B 1 155 ? 26.328 36.438 3.977 1 90.44 155 ALA B C 1
ATOM 3558 O O . ALA B 1 155 ? 25.672 37.281 4.594 1 90.44 155 ALA B O 1
ATOM 3559 N N . TYR B 1 156 ? 25.891 35.188 3.814 1 95.44 156 TYR B N 1
ATOM 3560 C CA . TYR B 1 156 ? 24.656 34.719 4.445 1 95.44 156 TYR B CA 1
ATOM 3561 C C . TYR B 1 156 ? 24.703 33.219 4.68 1 95.44 156 TYR B C 1
ATOM 3563 O O . TYR B 1 156 ? 25.531 32.531 4.082 1 95.44 156 TYR B O 1
ATOM 3571 N N . GLU B 1 157 ? 23.922 32.781 5.645 1 95.62 157 GLU B N 1
ATOM 3572 C CA . GLU B 1 157 ? 23.766 31.391 6.023 1 95.62 157 GLU B CA 1
ATOM 3573 C C . GLU B 1 157 ? 22.297 30.969 6.062 1 95.62 157 GLU B C 1
ATOM 3575 O O . GLU B 1 157 ? 21.453 31.719 6.57 1 95.62 157 GLU B O 1
ATOM 3580 N N . ILE B 1 158 ? 22.047 29.844 5.461 1 95.62 158 ILE B N 1
ATOM 3581 C CA . ILE B 1 158 ? 20.703 29.266 5.551 1 95.62 158 ILE B CA 1
ATOM 3582 C C . ILE B 1 158 ? 20.766 27.953 6.32 1 95.62 158 ILE B C 1
ATOM 3584 O O . ILE B 1 158 ? 21.516 27.047 5.953 1 95.62 158 ILE B O 1
ATOM 3588 N N . TYR B 1 159 ? 19.969 27.938 7.406 1 93.56 159 TYR B N 1
ATOM 3589 C CA . TYR B 1 159 ? 19.875 26.719 8.219 1 93.56 159 TYR B CA 1
ATOM 3590 C C . TYR B 1 159 ? 18.5 26.078 8.07 1 93.56 159 TYR B C 1
ATOM 3592 O O . TYR B 1 159 ? 17.484 26.781 8.07 1 93.56 159 TYR B O 1
ATOM 3600 N N . SER B 1 160 ? 18.453 24.828 7.898 1 91.38 160 SER B N 1
ATOM 3601 C CA . SER B 1 160 ? 17.203 24.078 8.07 1 91.38 160 SER B CA 1
ATOM 3602 C C . SER B 1 160 ? 16.969 23.734 9.531 1 91.38 160 SER B C 1
ATOM 3604 O O . SER B 1 160 ? 17.797 23.062 10.156 1 91.38 160 SER B O 1
ATOM 3606 N N . LEU B 1 161 ? 15.844 24.219 10.039 1 88.94 161 LEU B N 1
ATOM 3607 C CA . LEU B 1 161 ? 15.547 23.938 11.438 1 88.94 161 LEU B CA 1
ATOM 3608 C C . LEU B 1 161 ? 14.789 22.625 11.578 1 88.94 161 LEU B C 1
ATOM 3610 O O . LEU B 1 161 ? 13.945 22.297 10.742 1 88.94 161 LEU B O 1
ATOM 3614 N N . ASN B 1 162 ? 15.055 21.891 12.617 1 81.56 162 ASN B N 1
ATOM 3615 C CA . ASN B 1 162 ? 14.422 20.609 12.875 1 81.56 162 ASN B CA 1
ATOM 3616 C C . ASN B 1 162 ? 13.148 20.766 13.703 1 81.56 162 ASN B C 1
ATOM 3618 O O . ASN B 1 162 ? 12.57 19.766 14.148 1 81.56 162 ASN B O 1
ATOM 3622 N N . ASN B 1 163 ? 12.766 22.016 13.82 1 81 163 ASN B N 1
ATOM 3623 C CA . ASN B 1 163 ? 11.555 22.266 14.602 1 81 163 ASN B CA 1
ATOM 3624 C C . ASN B 1 163 ? 10.32 21.688 13.922 1 81 163 ASN B C 1
ATOM 3626 O O . ASN B 1 163 ? 10.289 21.547 12.695 1 81 163 ASN B O 1
ATOM 3630 N N . LYS B 1 164 ? 9.375 21.281 14.797 1 81.5 164 LYS B N 1
ATOM 3631 C CA . LYS B 1 164 ? 8.062 20.875 14.297 1 81.5 164 LYS B CA 1
ATOM 3632 C C . LYS B 1 164 ? 7.145 22.078 14.141 1 81.5 164 LYS B C 1
ATOM 3634 O O . LYS B 1 164 ? 7.172 23 14.961 1 81.5 164 LYS B O 1
ATOM 3639 N N . HIS B 1 165 ? 6.52 22.094 12.977 1 80.38 165 HIS B N 1
ATOM 3640 C CA . HIS B 1 165 ? 5.539 23.141 12.766 1 80.38 165 HIS B CA 1
ATOM 3641 C C . HIS B 1 165 ? 4.199 22.797 13.398 1 80.38 165 HIS B C 1
ATOM 3643 O O . HIS B 1 165 ? 3.576 21.797 13.023 1 80.38 165 HIS B O 1
ATOM 3649 N N . GLN B 1 166 ? 3.66 23.547 14.266 1 79.56 166 GLN B N 1
ATOM 3650 C CA . GLN B 1 166 ? 2.482 23.203 15.055 1 79.56 166 GLN B CA 1
ATOM 3651 C C . GLN B 1 166 ? 1.207 23.344 14.234 1 79.56 166 GLN B C 1
ATOM 3653 O O . GLN B 1 166 ? 0.182 22.75 14.555 1 79.56 166 GLN B O 1
ATOM 3658 N N . ASN B 1 167 ? 1.284 24.109 13.227 1 84.75 167 ASN B N 1
ATOM 3659 C CA . ASN B 1 167 ? 0.055 24.422 12.5 1 84.75 167 ASN B CA 1
ATOM 3660 C C . ASN B 1 167 ? 0.036 23.781 11.117 1 84.75 167 ASN B C 1
ATOM 3662 O O . ASN B 1 167 ? -0.902 23.984 10.352 1 84.75 167 ASN B O 1
ATOM 3666 N N . ILE B 1 168 ? 0.989 23.062 10.852 1 88.69 168 ILE B N 1
ATOM 3667 C CA . ILE B 1 168 ? 1.079 22.391 9.555 1 88.69 168 ILE B CA 1
ATOM 3668 C C . ILE B 1 168 ? 1.44 20.922 9.758 1 88.69 168 ILE B C 1
ATOM 3670 O O . ILE B 1 168 ? 2.373 20.609 10.5 1 88.69 168 ILE B O 1
ATOM 3674 N N . GLY B 1 169 ? 0.678 20.094 9.195 1 93.69 169 GLY B N 1
ATOM 3675 C CA . GLY B 1 169 ? 0.964 18.672 9.312 1 93.69 169 GLY B CA 1
ATOM 3676 C C . GLY B 1 169 ? -0.207 17.797 8.922 1 93.69 169 GLY B C 1
ATOM 3677 O O . GLY B 1 169 ? -1.205 18.281 8.391 1 93.69 169 GLY B O 1
ATOM 3678 N N . LEU B 1 170 ? -0.034 16.547 9.203 1 95.88 170 LEU B N 1
ATOM 3679 C CA . LEU B 1 170 ? -1.017 15.57 8.75 1 95.88 170 LEU B CA 1
ATOM 3680 C C . LEU B 1 170 ? -1.872 15.078 9.906 1 95.88 170 LEU B C 1
ATOM 3682 O O . LEU B 1 170 ? -1.387 14.969 11.039 1 95.88 170 LEU B O 1
ATOM 3686 N N . GLY B 1 171 ? -3.117 14.797 9.531 1 97.62 171 GLY B N 1
ATOM 3687 C CA . GLY B 1 171 ? -4.02 14.281 10.547 1 97.62 171 GLY B CA 1
ATOM 3688 C C . GLY B 1 171 ? -4.336 15.289 11.633 1 97.62 171 GLY B C 1
ATOM 3689 O O . GLY B 1 171 ? -3.799 16.391 11.633 1 97.62 171 GLY B O 1
ATOM 3690 N N . MET B 1 172 ? -5.238 14.898 12.477 1 98.25 172 MET B N 1
ATOM 3691 C CA . MET B 1 172 ? -5.66 15.734 13.594 1 98.25 172 MET B CA 1
ATOM 3692 C C . MET B 1 172 ? -6.227 14.891 14.727 1 98.25 172 MET B C 1
ATOM 3694 O O . MET B 1 172 ? -6.656 13.758 14.508 1 98.25 172 MET B O 1
ATOM 3698 N N . ILE B 1 173 ? -6.117 15.398 15.875 1 98.56 173 ILE B N 1
ATOM 3699 C CA . ILE B 1 173 ? -6.699 14.742 17.047 1 98.56 173 ILE B CA 1
ATOM 3700 C C . ILE B 1 173 ? -7.555 15.742 17.812 1 98.56 173 ILE B C 1
ATOM 3702 O O . ILE B 1 173 ? -7.219 16.922 17.906 1 98.56 173 ILE B O 1
ATOM 3706 N N . GLY B 1 174 ? -8.648 15.312 18.281 1 98.62 174 GLY B N 1
ATOM 3707 C CA . GLY B 1 174 ? -9.57 16.094 19.094 1 98.62 174 GLY B CA 1
ATOM 3708 C C . GLY B 1 174 ? -10.336 15.258 20.109 1 98.62 174 GLY B C 1
ATOM 3709 O O . GLY B 1 174 ? -10.086 14.062 20.25 1 98.62 174 GLY B O 1
ATOM 3710 N N . GLU B 1 175 ? -11.219 16 20.812 1 98.62 175 GLU B N 1
ATOM 3711 C CA . GLU B 1 175 ? -11.945 15.281 21.859 1 98.62 175 GLU B CA 1
ATOM 3712 C C . GLU B 1 175 ? -13.43 15.617 21.828 1 98.62 175 GLU B C 1
ATOM 3714 O O . GLU B 1 175 ? -13.812 16.75 21.516 1 98.62 175 GLU B O 1
ATOM 3719 N N . PHE B 1 176 ? -14.203 14.594 22.172 1 98.31 176 PHE B N 1
ATOM 3720 C CA . PHE B 1 176 ? -15.617 14.82 22.422 1 98.31 176 PHE B CA 1
ATOM 3721 C C . PHE B 1 176 ? -15.82 15.469 23.781 1 98.31 176 PHE B C 1
ATOM 3723 O O . PHE B 1 176 ? -15.039 15.234 24.719 1 98.31 176 PHE B O 1
ATOM 3730 N N . GLU B 1 177 ? -16.891 16.219 23.844 1 97 177 GLU B N 1
ATOM 3731 C CA . GLU B 1 177 ? -17.25 16.781 25.156 1 97 177 GLU B CA 1
ATOM 3732 C C . GLU B 1 177 ? -17.609 15.672 26.141 1 97 177 GLU B C 1
ATOM 3734 O O . GLU B 1 177 ? -17.188 15.703 27.297 1 97 177 GLU B O 1
ATOM 3739 N N . THR B 1 178 ? -18.422 14.742 25.703 1 97.44 178 THR B N 1
ATOM 3740 C CA . THR B 1 178 ? -18.828 13.586 26.484 1 97.44 178 THR B CA 1
ATOM 3741 C C . THR B 1 178 ? -18.406 12.289 25.797 1 97.44 178 THR B C 1
ATOM 3743 O O . THR B 1 178 ? -18.672 12.086 24.609 1 97.44 178 THR B O 1
ATOM 3746 N N . PRO B 1 179 ? -17.812 11.461 26.578 1 97.81 179 PRO B N 1
ATOM 3747 C CA . PRO B 1 179 ? -17.391 10.18 26 1 97.81 179 PRO B CA 1
ATOM 3748 C C . PRO B 1 179 ? -18.562 9.328 25.547 1 97.81 179 PRO B C 1
ATOM 3750 O O . PRO B 1 179 ? -19.688 9.492 26.031 1 97.81 179 PRO B O 1
ATOM 3753 N N . MET B 1 180 ? -18.266 8.438 24.562 1 97.06 180 MET B N 1
ATOM 3754 C CA . MET B 1 180 ? -19.219 7.457 24.047 1 97.06 180 MET B CA 1
ATOM 3755 C C . MET B 1 180 ? -18.641 6.047 24.125 1 97.06 180 MET B C 1
ATOM 3757 O O . MET B 1 180 ? -17.422 5.871 24.094 1 97.06 180 MET B O 1
ATOM 3761 N N . ASN B 1 181 ? -19.547 5.102 24.266 1 97.31 181 ASN B N 1
ATOM 3762 C CA . ASN B 1 181 ? -19.031 3.748 24.109 1 97.31 181 ASN B CA 1
ATOM 3763 C C . ASN B 1 181 ? -18.688 3.447 22.641 1 97.31 181 ASN B C 1
ATOM 3765 O O . ASN B 1 181 ? -19.141 4.152 21.734 1 97.31 181 ASN B O 1
ATOM 3769 N N . GLU B 1 182 ? -17.984 2.404 22.375 1 97.75 182 GLU B N 1
ATOM 3770 C CA . GLU B 1 182 ? -17.391 2.135 21.078 1 97.75 182 GLU B CA 1
ATOM 3771 C C . GLU B 1 182 ? -18.469 1.868 20.031 1 97.75 182 GLU B C 1
ATOM 3773 O O . GLU B 1 182 ? -18.359 2.332 18.891 1 97.75 182 GLU B O 1
ATOM 3778 N N . THR B 1 183 ? -19.516 1.13 20.391 1 97.69 183 THR B N 1
ATOM 3779 C CA . THR B 1 183 ? -20.578 0.805 19.453 1 97.69 183 THR B CA 1
ATOM 3780 C C . THR B 1 183 ? -21.359 2.059 19.062 1 97.69 183 THR B C 1
ATOM 3782 O O . THR B 1 183 ? -21.641 2.279 17.875 1 97.69 183 THR B O 1
ATOM 3785 N N . GLU B 1 184 ? -21.656 2.82 20.062 1 97.81 184 GLU B N 1
ATOM 3786 C CA . GLU B 1 184 ? -22.328 4.094 19.812 1 97.81 184 GLU B CA 1
ATOM 3787 C C . GLU B 1 184 ? -21.453 5.012 18.953 1 97.81 184 GLU B C 1
ATOM 3789 O O . GLU B 1 184 ? -21.953 5.699 18.062 1 97.81 184 GLU B O 1
ATOM 3794 N N . PHE B 1 185 ? -20.234 5.008 19.266 1 98.31 185 PHE B N 1
ATOM 3795 C CA . PHE B 1 185 ? -19.281 5.824 18.531 1 98.31 185 PHE B CA 1
ATOM 3796 C C . PHE B 1 185 ? -19.25 5.426 17.062 1 98.31 185 PHE B C 1
ATOM 3798 O O . PHE B 1 185 ? -19.328 6.281 16.172 1 98.31 185 PHE B O 1
ATOM 3805 N N . LEU B 1 186 ? -19.094 4.152 16.781 1 98.5 186 LEU B N 1
ATOM 3806 C CA . LEU B 1 186 ? -19.047 3.67 15.414 1 98.5 186 LEU B CA 1
ATOM 3807 C C . LEU B 1 186 ? -20.344 3.994 14.68 1 98.5 186 LEU B C 1
ATOM 3809 O O . LEU B 1 186 ? -20.328 4.363 13.508 1 98.5 186 LEU B O 1
ATOM 3813 N N . ALA B 1 187 ? -21.484 3.854 15.375 1 98.38 187 ALA B N 1
ATOM 3814 C CA . ALA B 1 187 ? -22.766 4.211 14.789 1 98.38 187 ALA B CA 1
ATOM 3815 C C . ALA B 1 187 ? -22.828 5.703 14.461 1 98.38 187 ALA B C 1
ATOM 3817 O O . ALA B 1 187 ? -23.312 6.094 13.398 1 98.38 187 ALA B O 1
ATOM 3818 N N . PHE B 1 188 ? -22.406 6.477 15.414 1 98.38 188 PHE B N 1
ATOM 3819 C CA . PHE B 1 188 ? -22.359 7.926 15.242 1 98.38 188 PHE B CA 1
ATOM 3820 C C . PHE B 1 188 ? -21.531 8.305 14.031 1 98.38 188 PHE B C 1
ATOM 3822 O O . PHE B 1 188 ? -21.969 9.094 13.188 1 98.38 188 PHE B O 1
ATOM 3829 N N . VAL B 1 189 ? -20.297 7.742 13.891 1 98.56 189 VAL B N 1
ATOM 3830 C CA . VAL B 1 189 ? -19.391 8.023 12.789 1 98.56 189 VAL B CA 1
ATOM 3831 C C . VAL B 1 189 ? -20.016 7.59 11.469 1 98.56 189 VAL B C 1
ATOM 3833 O O . VAL B 1 189 ? -19.969 8.328 10.477 1 98.56 189 VAL B O 1
ATOM 3836 N N . LYS B 1 190 ? -20.562 6.414 11.461 1 98.25 190 LYS B N 1
ATOM 3837 C CA . LYS B 1 190 ? -21.188 5.883 10.258 1 98.25 190 LYS B CA 1
ATOM 3838 C C . LYS B 1 190 ? -22.281 6.82 9.742 1 98.25 190 LYS B C 1
ATOM 3840 O O . LYS B 1 190 ? -22.359 7.098 8.547 1 98.25 190 LYS B O 1
ATOM 3845 N N . ASN B 1 191 ? -23.078 7.301 10.625 1 98.06 191 ASN B N 1
ATOM 3846 C CA . ASN B 1 191 ? -24.172 8.188 10.266 1 98.06 191 ASN B CA 1
ATOM 3847 C C . ASN B 1 191 ? -23.672 9.555 9.82 1 98.06 191 ASN B C 1
ATOM 3849 O O . ASN B 1 191 ? -24.047 10.039 8.75 1 98.06 191 ASN B O 1
ATOM 3853 N N . LYS B 1 192 ? -22.844 10.156 10.578 1 98 192 LYS B N 1
ATOM 3854 C CA . LYS B 1 192 ? -22.359 11.508 10.32 1 98 192 LYS B CA 1
ATOM 3855 C C . LYS B 1 192 ? -21.562 11.57 9.016 1 98 192 LYS B C 1
ATOM 3857 O O . LYS B 1 192 ? -21.688 12.531 8.258 1 98 192 LYS B O 1
ATOM 3862 N N . MET B 1 193 ? -20.75 10.5 8.82 1 97.56 193 MET B N 1
ATOM 3863 C CA . MET B 1 193 ? -19.891 10.5 7.648 1 97.56 193 MET B CA 1
ATOM 3864 C C . MET B 1 193 ? -20.516 9.734 6.496 1 97.56 193 MET B C 1
ATOM 3866 O O . MET B 1 193 ? -19.922 9.609 5.426 1 97.56 193 MET B O 1
ATOM 3870 N N . GLN B 1 194 ? -21.703 9.203 6.73 1 95.88 194 GLN B N 1
ATOM 3871 C CA . GLN B 1 194 ? -22.469 8.492 5.719 1 95.88 194 GLN B CA 1
ATOM 3872 C C . GLN B 1 194 ? -21.672 7.348 5.105 1 95.88 194 GLN B C 1
ATOM 3874 O O . GLN B 1 194 ? -21.547 7.246 3.883 1 95.88 194 GLN B O 1
ATOM 3879 N N . CYS B 1 195 ? -21.172 6.551 5.945 1 95.88 195 CYS B N 1
ATOM 3880 C CA . CYS B 1 195 ? -20.359 5.41 5.523 1 95.88 195 CYS B CA 1
ATOM 3881 C C . CYS B 1 195 ? -21.25 4.258 5.062 1 95.88 195 CYS B C 1
ATOM 3883 O O . CYS B 1 195 ? -22.266 3.959 5.695 1 95.88 195 CYS B O 1
ATOM 3885 N N . GLY B 1 196 ? -20.906 3.635 3.941 1 92.25 196 GLY B N 1
ATOM 3886 C CA . GLY B 1 196 ? -21.578 2.414 3.531 1 92.25 196 GLY B CA 1
ATOM 3887 C C . GLY B 1 196 ? -21.25 1.225 4.414 1 92.25 196 GLY B C 1
ATOM 3888 O O . GLY B 1 196 ? -22.047 0.281 4.508 1 92.25 196 GLY B O 1
ATOM 3889 N N . GLY B 1 197 ? -20.188 1.236 5.039 1 94.19 197 GLY B N 1
ATOM 3890 C CA . GLY B 1 197 ? -19.656 0.241 5.953 1 94.19 197 GLY B CA 1
ATOM 3891 C C . GLY B 1 197 ? -18.359 0.68 6.625 1 94.19 197 GLY B C 1
ATOM 3892 O O . GLY B 1 197 ? -17.625 1.506 6.086 1 94.19 197 GLY B O 1
ATOM 3893 N N . ILE B 1 198 ? -18.156 0.179 7.84 1 97.56 198 ILE B N 1
ATOM 3894 C CA . ILE B 1 198 ? -16.922 0.475 8.57 1 97.56 198 ILE B CA 1
ATOM 3895 C C . ILE B 1 198 ? -16.203 -0.825 8.906 1 97.56 198 ILE B C 1
ATOM 3897 O O . ILE B 1 198 ? -16.812 -1.778 9.398 1 97.56 198 ILE B O 1
ATOM 3901 N N . ARG B 1 199 ? -14.984 -0.932 8.523 1 97.81 199 ARG B N 1
ATOM 3902 C CA . ARG B 1 199 ? -14.109 -1.968 9.062 1 97.81 199 ARG B CA 1
ATOM 3903 C C . ARG B 1 199 ? -13.367 -1.47 10.305 1 97.81 199 ARG B C 1
ATOM 3905 O O . ARG B 1 199 ? -12.836 -0.357 10.305 1 97.81 199 ARG B O 1
ATOM 3912 N N . HIS B 1 200 ? -13.359 -2.232 11.328 1 98.12 200 HIS B N 1
ATOM 3913 C CA . HIS B 1 200 ? -12.695 -1.768 12.539 1 98.12 200 HIS B CA 1
ATOM 3914 C C . HIS B 1 200 ? -12 -2.916 13.258 1 98.12 200 HIS B C 1
ATOM 3916 O O . HIS B 1 200 ? -12.297 -4.086 13.008 1 98.12 200 HIS B O 1
ATOM 3922 N N . SER B 1 201 ? -10.992 -2.564 14.055 1 97.56 201 SER B N 1
ATOM 3923 C CA . SER B 1 201 ? -10.32 -3.555 14.891 1 97.56 201 SER B CA 1
ATOM 3924 C C . SER B 1 201 ? -11.219 -4.023 16.031 1 97.56 201 SER B C 1
ATOM 3926 O O . SER B 1 201 ? -12.352 -3.553 16.172 1 97.56 201 SER B O 1
ATOM 3928 N N . ALA B 1 202 ? -10.719 -4.969 16.781 1 95.56 202 ALA B N 1
ATOM 3929 C CA . ALA B 1 202 ? -11.492 -5.504 17.906 1 95.56 202 ALA B CA 1
ATOM 3930 C C . ALA B 1 202 ? -11.891 -4.398 18.875 1 95.56 202 ALA B C 1
ATOM 3932 O O . ALA B 1 202 ? -11.102 -3.49 19.141 1 95.56 202 ALA B O 1
ATOM 3933 N N . LEU B 1 203 ? -13.148 -4.52 19.359 1 96.44 203 LEU B N 1
ATOM 3934 C CA . LEU B 1 203 ? -13.594 -3.586 20.391 1 96.44 203 LEU B CA 1
ATOM 3935 C C . LEU B 1 203 ? -12.797 -3.779 21.688 1 96.44 203 LEU B C 1
ATOM 3937 O O . LEU B 1 203 ? -12.43 -4.902 22.031 1 96.44 203 LEU B O 1
ATOM 3941 N N . LEU B 1 204 ? -12.594 -2.699 22.328 1 96.31 204 LEU B N 1
ATOM 3942 C CA . LEU B 1 204 ? -11.734 -2.715 23.5 1 96.31 204 LEU B CA 1
ATOM 3943 C C . LEU B 1 204 ? -12.562 -2.59 24.781 1 96.31 204 LEU B C 1
ATOM 3945 O O . LEU B 1 204 ? -12.039 -2.734 25.891 1 96.31 204 LEU B O 1
ATOM 3949 N N . ASN B 1 205 ? -13.789 -2.393 24.641 1 95.25 205 ASN B N 1
ATOM 3950 C CA . ASN B 1 205 ? -14.688 -2.184 25.766 1 95.25 205 ASN B CA 1
ATOM 3951 C C . ASN B 1 205 ? -14.281 -0.966 26.594 1 95.25 205 ASN B C 1
ATOM 3953 O O . ASN B 1 205 ? -14.25 -1.029 27.828 1 95.25 205 ASN B O 1
ATOM 3957 N N . LYS B 1 206 ? -13.805 0.083 25.984 1 94.88 206 LYS B N 1
ATOM 3958 C CA . LYS B 1 206 ? -13.453 1.371 26.578 1 94.88 206 LYS B CA 1
ATOM 3959 C C . LYS B 1 206 ? -14.258 2.504 25.953 1 94.88 206 LYS B C 1
ATOM 3961 O O . LYS B 1 206 ? -14.727 2.385 24.812 1 94.88 206 LYS B O 1
ATOM 3966 N N . ASN B 1 207 ? -14.344 3.518 26.75 1 97.19 207 ASN B N 1
ATOM 3967 C CA . ASN B 1 207 ? -15.016 4.695 26.219 1 97.19 207 ASN B CA 1
ATOM 3968 C C . ASN B 1 207 ? -14.125 5.461 25.234 1 97.19 207 ASN B C 1
ATOM 3970 O O . ASN B 1 207 ? -12.898 5.465 25.391 1 97.19 207 ASN B O 1
ATOM 3974 N N . ILE B 1 208 ? -14.766 6.117 24.297 1 98.5 208 ILE B N 1
ATOM 3975 C CA . ILE B 1 208 ? -14.078 6.922 23.297 1 98.5 208 ILE B CA 1
ATOM 3976 C C . ILE B 1 208 ? -14.258 8.406 23.609 1 98.5 208 ILE B C 1
ATOM 3978 O O . ILE B 1 208 ? -15.383 8.906 23.641 1 98.5 208 ILE B O 1
ATOM 3982 N N . LYS B 1 209 ? -13.219 9.055 23.875 1 98.56 209 LYS B N 1
ATOM 3983 C CA . LYS B 1 209 ? -13.25 10.492 24.094 1 98.56 209 LYS B CA 1
ATOM 3984 C C . LYS B 1 209 ? -12.281 11.211 23.141 1 98.56 209 LYS B C 1
ATOM 3986 O O . LYS B 1 209 ? -12.672 12.148 22.453 1 98.56 209 LYS B O 1
ATOM 3991 N N . LYS B 1 210 ? -11.078 10.773 23.141 1 98.56 210 LYS B N 1
ATOM 3992 C CA . LYS B 1 210 ? -10.047 11.328 22.266 1 98.56 210 LYS B CA 1
ATOM 3993 C C . LYS B 1 210 ? -9.984 10.578 20.938 1 98.56 210 LYS B C 1
ATOM 3995 O O . LYS B 1 210 ? -9.773 9.367 20.922 1 98.56 210 LYS B O 1
ATOM 4000 N N . VAL B 1 211 ? -10.133 11.328 19.859 1 98.88 211 VAL B N 1
ATOM 4001 C CA . VAL B 1 211 ? -10.211 10.68 18.547 1 98.88 211 VAL B CA 1
ATOM 4002 C C . VAL B 1 211 ? -9.211 11.32 17.594 1 98.88 211 VAL B C 1
ATOM 4004 O O . VAL B 1 211 ? -9.188 12.547 17.438 1 98.88 211 VAL B O 1
ATOM 4007 N N . ALA B 1 212 ? -8.359 10.492 17.016 1 98.88 212 ALA B N 1
ATOM 4008 C CA . ALA B 1 212 ? -7.488 10.93 15.922 1 98.88 212 ALA B CA 1
ATOM 4009 C C . ALA B 1 212 ? -8.117 10.625 14.562 1 98.88 212 ALA B C 1
ATOM 4011 O O . ALA B 1 212 ? -8.805 9.617 14.398 1 98.88 212 ALA B O 1
ATOM 4012 N N . VAL B 1 213 ? -7.887 11.547 13.641 1 98.81 213 VAL B N 1
ATOM 4013 C CA . VAL B 1 213 ? -8.438 11.352 12.297 1 98.81 213 VAL B CA 1
ATOM 4014 C C . VAL B 1 213 ? -7.363 11.648 11.25 1 98.81 213 VAL B C 1
ATOM 4016 O O . VAL B 1 213 ? -6.477 12.477 11.477 1 98.81 213 VAL B O 1
ATOM 4019 N N . LEU B 1 214 ? -7.363 10.992 10.188 1 98.5 214 LEU B N 1
ATOM 4020 C CA . LEU B 1 214 ? -6.605 11.289 8.977 1 98.5 214 LEU B CA 1
ATOM 4021 C C . LEU B 1 214 ? -7.387 10.891 7.734 1 98.5 214 LEU B C 1
ATOM 4023 O O . LEU B 1 214 ? -7.566 9.703 7.457 1 98.5 214 LEU B O 1
ATOM 4027 N N . GLY B 1 215 ? -7.867 11.922 7.023 1 97.31 215 GLY B N 1
ATOM 4028 C CA . GLY B 1 215 ? -8.617 11.672 5.801 1 97.31 215 GLY B CA 1
ATOM 4029 C C . GLY B 1 215 ? -7.793 10.984 4.727 1 97.31 215 GLY B C 1
ATOM 4030 O O . GLY B 1 215 ? -6.645 11.352 4.484 1 97.31 215 GLY B O 1
ATOM 4031 N N . GLY B 1 216 ? -8.43 10 4.047 1 95.94 216 GLY B N 1
ATOM 4032 C CA . GLY B 1 216 ? -7.723 9.234 3.029 1 95.94 216 GLY B CA 1
ATOM 4033 C C . GLY B 1 216 ? -6.891 8.102 3.604 1 95.94 216 GLY B C 1
ATOM 4034 O O . GLY B 1 216 ? -7.27 7.5 4.609 1 95.94 216 GLY B O 1
ATOM 4035 N N . SER B 1 217 ? -5.848 7.746 2.924 1 96.56 217 SER B N 1
ATOM 4036 C CA . SER B 1 217 ? -4.992 6.633 3.324 1 96.56 217 SER B CA 1
ATOM 4037 C C . SER B 1 217 ? -4.051 7.035 4.457 1 96.56 217 SER B C 1
ATOM 4039 O O . SER B 1 217 ? -3.002 7.637 4.211 1 96.56 217 SER B O 1
ATOM 4041 N N . GLY B 1 218 ? -4.379 6.609 5.648 1 97.06 218 GLY B N 1
ATOM 4042 C CA . GLY B 1 218 ? -3.623 7.133 6.777 1 97.06 218 GLY B CA 1
ATOM 4043 C C . GLY B 1 218 ? -3.016 6.043 7.645 1 97.06 218 GLY B C 1
ATOM 4044 O O . GLY B 1 218 ? -2.762 6.262 8.828 1 97.06 218 GLY B O 1
ATOM 4045 N N . SER B 1 219 ? -2.703 4.871 7.082 1 97.19 219 SER B N 1
ATOM 4046 C CA . SER B 1 219 ? -2.213 3.76 7.891 1 97.19 219 SER B CA 1
ATOM 4047 C C . SER B 1 219 ? -0.895 4.113 8.57 1 97.19 219 SER B C 1
ATOM 4049 O O . SER B 1 219 ? -0.602 3.619 9.664 1 97.19 219 SER B O 1
ATOM 4051 N N . TYR B 1 220 ? -0.104 4.938 7.992 1 95.62 220 TYR B N 1
ATOM 4052 C CA . TYR B 1 220 ? 1.213 5.285 8.508 1 95.62 220 TYR B CA 1
ATOM 4053 C C . TYR B 1 220 ? 1.096 6.098 9.797 1 95.62 220 TYR B C 1
ATOM 4055 O O . TYR B 1 220 ? 2.08 6.273 10.516 1 95.62 220 TYR B O 1
ATOM 4063 N N . ALA B 1 221 ? -0.088 6.609 10.133 1 97.81 221 ALA B N 1
ATOM 4064 C CA . ALA B 1 221 ? -0.273 7.488 11.281 1 97.81 221 ALA B CA 1
ATOM 4065 C C . ALA B 1 221 ? -0.772 6.707 12.492 1 97.81 221 ALA B C 1
ATOM 4067 O O . ALA B 1 221 ? -1.092 7.297 13.531 1 97.81 221 ALA B O 1
ATOM 4068 N N . ILE B 1 222 ? -0.836 5.422 12.445 1 98.06 222 ILE B N 1
ATOM 4069 C CA . ILE B 1 222 ? -1.347 4.602 13.539 1 98.06 222 ILE B CA 1
ATOM 4070 C C . ILE B 1 222 ? -0.488 4.812 14.781 1 98.06 222 ILE B C 1
ATOM 4072 O O . ILE B 1 222 ? -1.013 5.047 15.875 1 98.06 222 ILE B O 1
ATOM 4076 N N . LYS B 1 223 ? 0.783 4.762 14.578 1 96.62 223 LYS B N 1
ATOM 4077 C CA . LYS B 1 223 ? 1.69 4.953 15.711 1 96.62 223 LYS B CA 1
ATOM 4078 C C . LYS B 1 223 ? 1.53 6.344 16.312 1 96.62 223 LYS B C 1
ATOM 4080 O O . LYS B 1 223 ? 1.575 6.504 17.531 1 96.62 223 LYS B O 1
ATOM 4085 N N . ASN B 1 224 ? 1.396 7.332 15.469 1 97.56 224 ASN B N 1
ATOM 4086 C CA . ASN B 1 224 ? 1.199 8.703 15.938 1 97.56 224 ASN B CA 1
ATOM 4087 C C . ASN B 1 224 ? -0.078 8.836 16.766 1 97.56 224 ASN B C 1
ATOM 4089 O O . ASN B 1 224 ? -0.093 9.516 17.781 1 97.56 224 ASN B O 1
ATOM 4093 N N . ALA B 1 225 ? -1.137 8.18 16.312 1 98.5 225 ALA B N 1
ATOM 4094 C CA . ALA B 1 225 ? -2.398 8.188 17.047 1 98.5 225 ALA B CA 1
ATOM 4095 C C . ALA B 1 225 ? -2.234 7.559 18.422 1 98.5 225 ALA B C 1
ATOM 4097 O O . ALA B 1 225 ? -2.738 8.086 19.422 1 98.5 225 ALA B O 1
ATOM 4098 N N . LEU B 1 226 ? -1.512 6.488 18.453 1 97.38 226 LEU B N 1
ATOM 4099 C CA . LEU B 1 226 ? -1.232 5.805 19.719 1 97.38 226 LEU B CA 1
ATOM 4100 C C . LEU B 1 226 ? -0.45 6.707 20.656 1 97.38 226 LEU B C 1
ATOM 4102 O O . LEU B 1 226 ? -0.812 6.852 21.828 1 97.38 226 LEU B O 1
ATOM 4106 N N . GLN B 1 227 ? 0.569 7.254 20.156 1 96.94 227 GLN B N 1
ATOM 4107 C CA . GLN B 1 227 ? 1.447 8.109 20.953 1 96.94 227 GLN B CA 1
ATOM 4108 C C . GLN B 1 227 ? 0.701 9.328 21.469 1 96.94 227 GLN B C 1
ATOM 4110 O O . GLN B 1 227 ? 1.006 9.836 22.547 1 96.94 227 GLN B O 1
ATOM 4115 N N . ALA B 1 228 ? -0.256 9.789 20.766 1 97.25 228 ALA B N 1
ATOM 4116 C CA . ALA B 1 228 ? -1.025 10.977 21.141 1 97.25 228 ALA B CA 1
ATOM 4117 C C . ALA B 1 228 ? -2.104 10.625 22.156 1 97.25 228 ALA B C 1
ATOM 4119 O O . ALA B 1 228 ? -2.811 11.508 22.656 1 97.25 228 ALA B O 1
ATOM 4120 N N . GLY B 1 229 ? -2.26 9.359 22.438 1 97.31 229 GLY B N 1
ATOM 4121 C CA . GLY B 1 229 ? -3.197 8.922 23.453 1 97.31 229 GLY B CA 1
ATOM 4122 C C . GLY B 1 229 ? -4.629 8.836 22.953 1 97.31 229 GLY B C 1
ATOM 4123 O O . GLY B 1 229 ? -5.57 8.969 23.734 1 97.31 229 GLY B O 1
ATOM 4124 N N . ALA B 1 230 ? -4.816 8.648 21.688 1 98.5 230 ALA B N 1
ATOM 4125 C CA . ALA B 1 230 ? -6.16 8.547 21.125 1 98.5 230 ALA B CA 1
ATOM 4126 C C . ALA B 1 230 ? -6.844 7.258 21.578 1 98.5 230 ALA B C 1
ATOM 4128 O O . ALA B 1 230 ? -6.184 6.234 21.781 1 98.5 230 ALA B O 1
ATOM 4129 N N . ASP B 1 231 ? -8.18 7.336 21.703 1 98.69 231 ASP B N 1
ATOM 4130 C CA . ASP B 1 231 ? -9 6.156 21.969 1 98.69 231 ASP B CA 1
ATOM 4131 C C . ASP B 1 231 ? -9.383 5.457 20.656 1 98.69 231 ASP B C 1
ATOM 4133 O O . ASP B 1 231 ? -9.594 4.242 20.641 1 98.69 231 ASP B O 1
ATOM 4137 N N . ALA B 1 232 ? -9.492 6.207 19.656 1 98.75 232 ALA B N 1
ATOM 4138 C CA . ALA B 1 232 ? -9.836 5.699 18.328 1 98.75 232 ALA B CA 1
ATOM 4139 C C . ALA B 1 232 ? -9.109 6.473 17.234 1 98.75 232 ALA B C 1
ATOM 4141 O O . ALA B 1 232 ? -8.773 7.645 17.422 1 98.75 232 ALA B O 1
ATOM 4142 N N . PHE B 1 233 ? -8.852 5.781 16.172 1 98.88 233 PHE B N 1
ATOM 4143 C CA . PHE B 1 233 ? -8.258 6.379 14.977 1 98.88 233 PHE B CA 1
ATOM 4144 C C . PHE B 1 233 ? -9.109 6.094 13.75 1 98.88 233 PHE B C 1
ATOM 4146 O O . PHE B 1 233 ? -9.312 4.934 13.391 1 98.88 233 PHE B O 1
ATOM 4153 N N . LEU B 1 234 ? -9.633 7.207 13.148 1 98.88 234 LEU B N 1
ATOM 4154 C CA . LEU B 1 234 ? -10.453 7.105 11.945 1 98.88 234 LEU B CA 1
ATOM 4155 C C . LEU B 1 234 ? -9.633 7.426 10.695 1 98.88 234 LEU B C 1
ATOM 4157 O O . LEU B 1 234 ? -9.023 8.5 10.609 1 98.88 234 LEU B O 1
ATOM 4161 N N . THR B 1 235 ? -9.594 6.578 9.734 1 98.69 235 THR B N 1
ATOM 4162 C CA . THR B 1 235 ? -8.898 6.758 8.461 1 98.69 235 THR B CA 1
ATOM 4163 C C . THR B 1 235 ? -9.461 5.816 7.402 1 98.69 235 THR B C 1
ATOM 4165 O O . THR B 1 235 ? -10.617 5.406 7.477 1 98.69 235 THR B O 1
ATOM 4168 N N . ALA B 1 236 ? -8.75 5.66 6.301 1 98.06 236 ALA B N 1
ATOM 4169 C CA . ALA B 1 236 ? -9.195 4.762 5.238 1 98.06 236 ALA B CA 1
ATOM 4170 C C . ALA B 1 236 ? -8.023 3.994 4.641 1 98.06 236 ALA B C 1
ATOM 4172 O O . ALA B 1 236 ? -6.863 4.258 4.977 1 98.06 236 ALA B O 1
ATOM 4173 N N . ASP B 1 237 ? -8.344 3.006 3.836 1 97.75 237 ASP B N 1
ATOM 4174 C CA . ASP B 1 237 ? -7.402 2.217 3.055 1 97.75 237 ASP B CA 1
ATOM 4175 C C . ASP B 1 237 ? -6.488 1.395 3.963 1 97.75 237 ASP B C 1
ATOM 4177 O O . ASP B 1 237 ? -5.301 1.236 3.68 1 97.75 237 ASP B O 1
ATOM 4181 N N . LEU B 1 238 ? -6.996 0.965 5.059 1 97.75 238 LEU B N 1
ATOM 4182 C CA . LEU B 1 238 ? -6.23 0.062 5.91 1 97.75 238 LEU B CA 1
ATOM 4183 C C . LEU B 1 238 ? -6.156 -1.332 5.297 1 97.75 238 LEU B C 1
ATOM 4185 O O . LEU B 1 238 ? -7.172 -1.878 4.859 1 97.75 238 LEU B O 1
ATOM 4189 N N . LYS B 1 239 ? -4.973 -1.789 5.266 1 96.56 239 LYS B N 1
ATOM 4190 C CA . LYS B 1 239 ? -4.801 -3.18 4.859 1 96.56 239 LYS B CA 1
ATOM 4191 C C . LYS B 1 239 ? -4.98 -4.125 6.043 1 96.56 239 LYS B C 1
ATOM 4193 O O . LYS B 1 239 ? -4.941 -3.697 7.195 1 96.56 239 LYS B O 1
ATOM 4198 N N . TYR B 1 240 ? -5.109 -5.375 5.684 1 95.44 240 TYR B N 1
ATOM 4199 C CA . TYR B 1 240 ? -5.434 -6.43 6.637 1 95.44 240 TYR B CA 1
ATOM 4200 C C . TYR B 1 240 ? -4.473 -6.41 7.82 1 95.44 240 TYR B C 1
ATOM 4202 O O . TYR B 1 240 ? -4.902 -6.34 8.977 1 95.44 240 TYR B O 1
ATOM 4210 N N . HIS B 1 241 ? -3.193 -6.445 7.637 1 92.56 241 HIS B N 1
ATOM 4211 C CA . HIS B 1 241 ? -2.189 -6.574 8.688 1 92.56 241 HIS B CA 1
ATOM 4212 C C . HIS B 1 241 ? -2.113 -5.312 9.539 1 92.56 241 HIS B C 1
ATOM 4214 O O . HIS B 1 241 ? -1.694 -5.363 10.695 1 92.56 241 HIS B O 1
ATOM 4220 N N . GLN B 1 242 ? -2.535 -4.258 9.008 1 95.62 242 GLN B N 1
ATOM 4221 C CA . GLN B 1 242 ? -2.445 -2.984 9.711 1 95.62 242 GLN B CA 1
ATOM 4222 C C . GLN B 1 242 ? -3.432 -2.93 10.875 1 95.62 242 GLN B C 1
ATOM 4224 O O . GLN B 1 242 ? -3.232 -2.172 11.828 1 95.62 242 GLN B O 1
ATOM 4229 N N . PHE B 1 243 ? -4.422 -3.744 10.852 1 96.25 243 PHE B N 1
ATOM 4230 C CA . PHE B 1 243 ? -5.402 -3.793 11.938 1 96.25 243 PHE B CA 1
ATOM 4231 C C . PHE B 1 243 ? -4.793 -4.41 13.188 1 96.25 243 PHE B C 1
ATOM 4233 O O . PHE B 1 243 ? -5.359 -4.293 14.281 1 96.25 243 PHE B O 1
ATOM 4240 N N . TYR B 1 244 ? -3.58 -5.043 13.062 1 92.94 244 TYR B N 1
ATOM 4241 C CA . TYR B 1 244 ? -2.883 -5.625 14.211 1 92.94 244 TYR B CA 1
ATOM 4242 C C . TYR B 1 244 ? -1.946 -4.609 14.852 1 92.94 244 TYR B C 1
ATOM 4244 O O . TYR B 1 244 ? -1.491 -4.801 15.977 1 92.94 244 TYR B O 1
ATOM 4252 N N . GLU B 1 245 ? -1.731 -3.588 14.227 1 92.75 245 GLU B N 1
ATOM 4253 C CA . GLU B 1 245 ? -0.607 -2.73 14.586 1 92.75 245 GLU B CA 1
ATOM 4254 C C . GLU B 1 245 ? -0.861 -2.018 15.914 1 92.75 245 GLU B C 1
ATOM 4256 O O . GLU B 1 245 ? 0.079 -1.712 16.656 1 92.75 245 GLU B O 1
ATOM 4261 N N . ALA B 1 246 ? -2.111 -1.77 16.172 1 93.56 246 ALA B N 1
ATOM 4262 C CA . ALA B 1 246 ? -2.418 -1.029 17.391 1 93.56 246 ALA B CA 1
ATOM 4263 C C . ALA B 1 246 ? -2.33 -1.934 18.625 1 93.56 246 ALA B C 1
ATOM 4265 O O . ALA B 1 246 ? -2.312 -1.45 19.75 1 93.56 246 ALA B O 1
ATOM 4266 N N . GLU B 1 247 ? -2.324 -3.215 18.406 1 92.19 247 GLU B N 1
ATOM 4267 C CA . GLU B 1 247 ? -2.182 -4.195 19.484 1 92.19 247 GLU B CA 1
ATOM 4268 C C . GLU B 1 247 ? -3.189 -3.939 20.594 1 92.19 247 GLU B C 1
ATOM 4270 O O . GLU B 1 247 ? -2.822 -3.891 21.781 1 92.19 247 GLU B O 1
ATOM 4275 N N . ASN B 1 248 ? -4.395 -3.688 20.219 1 92.38 248 ASN B N 1
ATOM 4276 C CA . ASN B 1 248 ? -5.531 -3.537 21.109 1 92.38 248 ASN B CA 1
ATOM 4277 C C . ASN B 1 248 ? -5.355 -2.346 22.047 1 92.38 248 ASN B C 1
ATOM 4279 O O . ASN B 1 248 ? -5.766 -2.395 23.203 1 92.38 248 ASN B O 1
ATOM 4283 N N . ARG B 1 249 ? -4.691 -1.316 21.703 1 95.94 249 ARG B N 1
ATOM 4284 C CA . ARG B 1 249 ? -4.504 -0.108 22.5 1 95.94 249 ARG B CA 1
ATOM 4285 C C . ARG B 1 249 ? -5.293 1.059 21.922 1 95.94 249 ARG B C 1
ATOM 4287 O O . ARG B 1 249 ? -5.457 2.092 22.562 1 95.94 249 ARG B O 1
ATOM 4294 N N . LEU B 1 250 ? -5.766 0.879 20.766 1 95.5 250 LEU B N 1
ATOM 4295 C CA . LEU B 1 250 ? -6.445 1.893 19.969 1 95.5 250 LEU B CA 1
ATOM 4296 C C . LEU B 1 250 ? -7.496 1.257 19.062 1 95.5 250 LEU B C 1
ATOM 4298 O O . LEU B 1 250 ? -7.25 0.218 18.453 1 95.5 250 LEU B O 1
ATOM 4302 N N . LEU B 1 251 ? -8.711 1.777 19.109 1 98.38 251 LEU B N 1
ATOM 4303 C CA . LEU B 1 251 ? -9.695 1.317 18.141 1 98.38 251 LEU B CA 1
ATOM 4304 C C . LEU B 1 251 ? -9.375 1.863 16.75 1 98.38 251 LEU B C 1
ATOM 4306 O O . LEU B 1 251 ? -9.414 3.076 16.531 1 98.38 251 LEU B O 1
ATOM 4310 N N . LEU B 1 252 ? -9.023 1.009 15.852 1 98.62 252 LEU B N 1
ATOM 4311 C CA . LEU B 1 252 ? -8.805 1.396 14.469 1 98.62 252 LEU B CA 1
ATOM 4312 C C . LEU B 1 252 ? -10.086 1.26 13.656 1 98.62 252 LEU B C 1
ATOM 4314 O O . LEU B 1 252 ? -10.789 0.251 13.758 1 98.62 252 LEU B O 1
ATOM 4318 N N . ALA B 1 253 ? -10.406 2.254 12.852 1 98.75 253 ALA B N 1
ATOM 4319 C CA . ALA B 1 253 ? -11.602 2.188 12.016 1 98.75 253 ALA B CA 1
ATOM 4320 C C . ALA B 1 253 ? -11.32 2.738 10.617 1 98.75 253 ALA B C 1
ATOM 4322 O O . ALA B 1 253 ? -10.891 3.885 10.469 1 98.75 253 ALA B O 1
ATOM 4323 N N . ASP B 1 254 ? -11.508 1.925 9.617 1 98.62 254 ASP B N 1
ATOM 4324 C CA . ASP B 1 254 ? -11.523 2.314 8.211 1 98.62 254 ASP B CA 1
ATOM 4325 C C . ASP B 1 254 ? -12.93 2.703 7.766 1 98.62 254 ASP B C 1
ATOM 4327 O O . ASP B 1 254 ? -13.797 1.84 7.594 1 98.62 254 ASP B O 1
ATOM 4331 N N . ILE B 1 255 ? -13.148 3.979 7.559 1 98.19 255 ILE B N 1
ATOM 4332 C CA . ILE B 1 255 ? -14.516 4.434 7.336 1 98.19 255 ILE B CA 1
ATOM 4333 C C . ILE B 1 255 ? -14.727 4.738 5.855 1 98.19 255 ILE B C 1
ATOM 4335 O O . ILE B 1 255 ? -15.781 5.238 5.461 1 98.19 255 ILE B O 1
ATOM 4339 N N . GLY B 1 256 ? -13.695 4.477 5.039 1 97.38 256 GLY B N 1
ATOM 4340 C CA . GLY B 1 256 ? -13.766 4.773 3.615 1 97.38 256 GLY B CA 1
ATOM 4341 C C . GLY B 1 256 ? -13.031 6.047 3.234 1 97.38 256 GLY B C 1
ATOM 4342 O O . GLY B 1 256 ? -13.102 7.047 3.953 1 97.38 256 GLY B O 1
ATOM 4343 N N . HIS B 1 257 ? -12.344 5.949 2.119 1 97.44 257 HIS B N 1
ATOM 4344 C CA . HIS B 1 257 ? -11.539 7.066 1.634 1 97.44 257 HIS B CA 1
ATOM 4345 C C . HIS B 1 257 ? -12.422 8.242 1.227 1 97.44 257 HIS B C 1
ATOM 4347 O O . HIS B 1 257 ? -12.234 9.359 1.712 1 97.44 257 HIS B O 1
ATOM 4353 N N . PHE B 1 258 ? -13.32 8.023 0.385 1 95.81 258 PHE B N 1
ATOM 4354 C CA . PHE B 1 258 ? -14.258 9.039 -0.063 1 95.81 258 PHE B CA 1
ATOM 4355 C C . PHE B 1 258 ? -15.031 9.617 1.117 1 95.81 258 PHE B C 1
ATOM 4357 O O . PHE B 1 258 ? -15.133 10.844 1.253 1 95.81 258 PHE B O 1
ATOM 4364 N N . GLU B 1 259 ? -15.516 8.797 2.008 1 96.5 259 GLU B N 1
ATOM 4365 C CA . GLU B 1 259 ? -16.328 9.188 3.156 1 96.5 259 GLU B CA 1
ATOM 4366 C C . GLU B 1 259 ? -15.539 10.086 4.105 1 96.5 259 GLU B C 1
ATOM 4368 O O . GLU B 1 259 ? -16.078 11.055 4.645 1 96.5 259 GLU B O 1
ATOM 4373 N N . SER B 1 260 ? -14.273 9.797 4.273 1 97.06 260 SER B N 1
ATOM 4374 C CA . SER B 1 260 ? -13.438 10.547 5.207 1 97.06 260 SER B CA 1
ATOM 4375 C C . SER B 1 260 ? -13.18 11.961 4.707 1 97.06 260 SER B C 1
ATOM 4377 O O . SER B 1 260 ? -12.773 12.836 5.48 1 97.06 260 SER B O 1
ATOM 4379 N N . GLU B 1 261 ? -13.391 12.164 3.375 1 94.75 261 GLU B N 1
ATOM 4380 C CA . GLU B 1 261 ? -13.086 13.469 2.789 1 94.75 261 GLU B CA 1
ATOM 4381 C C . GLU B 1 261 ? -14.336 14.109 2.197 1 94.75 261 GLU B C 1
ATOM 4383 O O . GLU B 1 261 ? -14.242 15.086 1.447 1 94.75 261 GLU B O 1
ATOM 4388 N N . ARG B 1 262 ? -15.477 13.617 2.512 1 92.81 262 ARG B N 1
ATOM 4389 C CA . ARG B 1 262 ? -16.703 13.945 1.792 1 92.81 262 ARG B CA 1
ATOM 4390 C C . ARG B 1 262 ? -17.078 15.414 1.985 1 92.81 262 ARG B C 1
ATOM 4392 O O . ARG B 1 262 ? -17.672 16.031 1.103 1 92.81 262 ARG B O 1
ATOM 4399 N N . TYR B 1 263 ? -16.719 16.047 3.086 1 93.81 263 TYR B N 1
ATOM 4400 C CA . TYR B 1 263 ? -17.188 17.406 3.361 1 93.81 263 TYR B CA 1
ATOM 4401 C C . TYR B 1 263 ? -16.156 18.438 2.926 1 93.81 263 TYR B C 1
ATOM 4403 O O . TYR B 1 263 ? -16.391 19.641 3.018 1 93.81 263 TYR B O 1
ATOM 4411 N N . THR B 1 264 ? -14.953 17.969 2.457 1 93 264 THR B N 1
ATOM 4412 C CA . THR B 1 264 ? -13.891 18.859 2.021 1 93 264 THR B CA 1
ATOM 4413 C C . THR B 1 264 ? -14.375 19.766 0.886 1 93 264 THR B C 1
ATOM 4415 O O . THR B 1 264 ? -14.094 20.969 0.873 1 93 264 THR B O 1
ATOM 4418 N N . LYS B 1 265 ? -15.148 19.219 -0.001 1 90.81 265 LYS B N 1
ATOM 4419 C CA . LYS B 1 265 ? -15.609 19.984 -1.156 1 90.81 265 LYS B CA 1
ATOM 4420 C C . LYS B 1 265 ? -16.516 21.125 -0.728 1 90.81 265 LYS B C 1
ATOM 4422 O O . LYS B 1 265 ? -16.453 22.219 -1.303 1 90.81 265 LYS B O 1
ATOM 4427 N N . ASN B 1 266 ? -17.375 20.891 0.213 1 91 266 ASN B N 1
ATOM 4428 C CA . ASN B 1 266 ? -18.266 21.938 0.703 1 91 266 ASN B CA 1
ATOM 4429 C C . ASN B 1 266 ? -17.484 23.109 1.29 1 91 266 ASN B C 1
ATOM 4431 O O . ASN B 1 266 ? -17.828 24.266 1.044 1 91 266 ASN B O 1
ATOM 4435 N N . TYR B 1 267 ? -16.438 22.812 1.954 1 89.44 267 TYR B N 1
ATOM 4436 C CA . TYR B 1 267 ? -15.633 23.844 2.594 1 89.44 267 TYR B CA 1
ATOM 4437 C C . TYR B 1 267 ? -14.859 24.641 1.559 1 89.44 267 TYR B C 1
ATOM 4439 O O . TYR B 1 267 ? -14.695 25.859 1.705 1 89.44 267 TYR B O 1
ATOM 4447 N N . ILE B 1 268 ? -14.414 23.938 0.565 1 90.12 268 ILE B N 1
ATOM 4448 C CA . ILE B 1 268 ? -13.695 24.625 -0.502 1 90.12 268 ILE B CA 1
ATOM 4449 C C . ILE B 1 268 ? -14.633 25.641 -1.177 1 90.12 268 ILE B C 1
ATOM 4451 O O . ILE B 1 268 ? -14.25 26.781 -1.404 1 90.12 268 ILE B O 1
ATOM 4455 N N . VAL B 1 269 ? -15.82 25.219 -1.452 1 92.25 269 VAL B N 1
ATOM 4456 C CA . VAL B 1 269 ? -16.797 26.078 -2.104 1 92.25 269 VAL B CA 1
ATOM 4457 C C . VAL B 1 269 ? -17.078 27.297 -1.224 1 92.25 269 VAL B C 1
ATOM 4459 O O . VAL B 1 269 ? -17.062 28.438 -1.703 1 92.25 269 VAL B O 1
ATOM 4462 N N . ASP B 1 270 ? -17.297 27.047 0.026 1 91.12 270 ASP B N 1
ATOM 4463 C CA . ASP B 1 270 ? -17.578 28.141 0.957 1 91.12 270 ASP B CA 1
ATOM 4464 C C . ASP B 1 270 ? -16.422 29.125 1.021 1 91.12 270 ASP B C 1
ATOM 4466 O O . ASP B 1 270 ? -16.625 30.344 1.018 1 91.12 270 ASP B O 1
ATOM 4470 N N . TYR B 1 271 ? -15.266 28.609 1.057 1 89.62 271 TYR B N 1
ATOM 4471 C CA . TYR B 1 271 ? -14.07 29.438 1.111 1 89.62 271 TYR B CA 1
ATOM 4472 C C . TYR B 1 271 ? -13.945 30.297 -0.139 1 89.62 271 TYR B C 1
ATOM 4474 O O . TYR B 1 271 ? -13.688 31.5 -0.049 1 89.62 271 TYR B O 1
ATOM 4482 N N . LEU B 1 272 ? -14.125 29.719 -1.26 1 91 272 LEU B N 1
ATOM 4483 C CA . LEU B 1 272 ? -14 30.422 -2.529 1 91 272 LEU B CA 1
ATOM 4484 C C . LEU B 1 272 ? -15.086 31.484 -2.676 1 91 272 LEU B C 1
ATOM 4486 O O . LEU B 1 272 ? -14.828 32.594 -3.164 1 91 272 LEU B O 1
ATOM 4490 N N . LYS B 1 273 ? -16.266 31.125 -2.262 1 91.81 273 LYS B N 1
ATOM 4491 C CA . LYS B 1 273 ? -17.375 32.062 -2.334 1 91.81 273 LYS B CA 1
ATOM 4492 C C . LYS B 1 273 ? -17.094 33.312 -1.471 1 91.81 273 LYS B C 1
ATOM 4494 O O . LYS B 1 273 ? -17.484 34.406 -1.828 1 91.81 273 LYS B O 1
ATOM 4499 N N . GLU B 1 274 ? -16.469 33.031 -0.391 1 91.5 274 GLU B N 1
ATOM 4500 C CA . GLU B 1 274 ? -16.125 34.125 0.516 1 91.5 274 GLU B CA 1
ATOM 4501 C C . GLU B 1 274 ? -15.008 35 -0.06 1 91.5 274 GLU B C 1
ATOM 4503 O O . GLU B 1 274 ? -15.031 36.219 0.069 1 91.5 274 GLU B O 1
ATOM 4508 N N . LYS B 1 275 ? -14.102 34.375 -0.704 1 90.75 275 LYS B N 1
ATOM 4509 C CA . LYS B 1 275 ? -12.914 35.094 -1.158 1 90.75 275 LYS B CA 1
ATOM 4510 C C . LYS B 1 275 ? -13.133 35.688 -2.537 1 90.75 275 LYS B C 1
ATOM 4512 O O . LYS B 1 275 ? -12.555 36.75 -2.854 1 90.75 275 LYS B O 1
ATOM 4517 N N . ILE B 1 276 ? -13.906 34.969 -3.33 1 91.38 276 ILE B N 1
ATOM 4518 C CA . ILE B 1 276 ? -14.156 35.438 -4.688 1 91.38 276 ILE B CA 1
ATOM 4519 C C . ILE B 1 276 ? -15.648 35.719 -4.867 1 91.38 276 ILE B C 1
ATOM 4521 O O . ILE B 1 276 ? -16.406 34.812 -5.281 1 91.38 276 ILE B O 1
ATOM 4525 N N . THR B 1 277 ? -16.062 36.906 -4.789 1 89.19 277 THR B N 1
ATOM 4526 C CA . THR B 1 277 ? -17.469 37.219 -4.707 1 89.19 277 THR B CA 1
ATOM 4527 C C . THR B 1 277 ? -18.047 37.5 -6.098 1 89.19 277 THR B C 1
ATOM 4529 O O . THR B 1 277 ? -19.266 37.5 -6.289 1 89.19 277 THR B O 1
ATOM 4532 N N . ASN B 1 278 ? -17.25 37.688 -7.105 1 90.56 278 ASN B N 1
ATOM 4533 C CA . ASN B 1 278 ? -17.734 38.094 -8.422 1 90.56 278 ASN B CA 1
ATOM 4534 C C . ASN B 1 278 ? -17.781 36.938 -9.391 1 90.56 278 ASN B C 1
ATOM 4536 O O . ASN B 1 278 ? -17.906 37.125 -10.602 1 90.56 278 ASN B O 1
ATOM 4540 N N . PHE B 1 279 ? -17.562 35.812 -8.82 1 87.81 279 PHE B N 1
ATOM 4541 C CA . PHE B 1 279 ? -17.531 34.625 -9.68 1 87.81 279 PHE B CA 1
ATOM 4542 C C . PHE B 1 279 ? -18.516 33.562 -9.195 1 87.81 279 PHE B C 1
ATOM 4544 O O . PHE B 1 279 ? -18.703 33.406 -7.988 1 87.81 279 PHE B O 1
ATOM 4551 N N . ALA B 1 280 ? -19.172 32.969 -10.156 1 89.88 280 ALA B N 1
ATOM 4552 C CA . ALA B 1 280 ? -20.078 31.891 -9.812 1 89.88 280 ALA B CA 1
ATOM 4553 C C . ALA B 1 280 ? -19.312 30.625 -9.484 1 89.88 280 ALA B C 1
ATOM 4555 O O . ALA B 1 280 ? -18.516 30.141 -10.297 1 89.88 280 ALA B O 1
ATOM 4556 N N . VAL B 1 281 ? -19.422 30.141 -8.289 1 92.06 281 VAL B N 1
ATOM 4557 C CA . VAL B 1 281 ? -18.844 28.875 -7.867 1 92.06 281 VAL B CA 1
ATOM 4558 C C . VAL B 1 281 ? -19.922 27.797 -7.801 1 92.06 281 VAL B C 1
ATOM 4560 O O . VAL B 1 281 ? -20.953 28 -7.16 1 92.06 281 VAL B O 1
ATOM 4563 N N . VAL B 1 282 ? -19.734 26.656 -8.531 1 90.5 282 VAL B N 1
ATOM 4564 C CA . VAL B 1 282 ? -20.719 25.578 -8.578 1 90.5 282 VAL B CA 1
ATOM 4565 C C . VAL B 1 282 ? -20.125 24.297 -8.031 1 90.5 282 VAL B C 1
ATOM 4567 O O . VAL B 1 282 ? -19 23.922 -8.391 1 90.5 282 VAL B O 1
ATOM 4570 N N . LEU B 1 283 ? -20.812 23.75 -7.133 1 90.69 283 LEU B N 1
ATOM 4571 C CA . LEU B 1 283 ? -20.438 22.438 -6.594 1 90.69 283 LEU B CA 1
ATOM 4572 C C . LEU B 1 283 ? -21.016 21.312 -7.445 1 90.69 283 LEU B C 1
ATOM 4574 O O . LEU B 1 283 ? -22.219 21.266 -7.672 1 90.69 283 LEU B O 1
ATOM 4578 N N . SER B 1 284 ? -20.094 20.469 -7.969 1 88.44 284 SER B N 1
ATOM 4579 C CA . SER B 1 284 ? -20.578 19.328 -8.758 1 88.44 284 SER B CA 1
ATOM 4580 C C . SER B 1 284 ? -21.406 18.391 -7.906 1 88.44 284 SER B C 1
ATOM 4582 O O . SER B 1 284 ? -21.078 18.109 -6.754 1 88.44 284 SER B O 1
ATOM 4584 N N . GLU B 1 285 ? -22.469 17.812 -8.453 1 86.94 285 GLU B N 1
ATOM 4585 C CA . GLU B 1 285 ? -23.328 16.875 -7.766 1 86.94 285 GLU B CA 1
ATOM 4586 C C . GLU B 1 285 ? -23.047 15.438 -8.211 1 86.94 285 GLU B C 1
ATOM 4588 O O . GLU B 1 285 ? -23.688 14.5 -7.719 1 86.94 285 GLU B O 1
ATOM 4593 N N . GLU B 1 286 ? -22.109 15.383 -8.984 1 84.19 286 GLU B N 1
ATOM 4594 C CA . GLU B 1 286 ? -21.781 14.055 -9.5 1 84.19 286 GLU B CA 1
ATOM 4595 C C . GLU B 1 286 ? -21.047 13.227 -8.453 1 84.19 286 GLU B C 1
ATOM 4597 O O . GLU B 1 286 ? -20.109 13.711 -7.812 1 84.19 286 GLU B O 1
ATOM 4602 N N . ASN B 1 287 ? -21.578 12.023 -8.203 1 83.56 287 ASN B N 1
ATOM 4603 C CA . ASN B 1 287 ? -20.875 11.102 -7.312 1 83.56 287 ASN B CA 1
ATOM 4604 C C . ASN B 1 287 ? -19.797 10.312 -8.055 1 83.56 287 ASN B C 1
ATOM 4606 O O . ASN B 1 287 ? -20.094 9.508 -8.93 1 83.56 287 ASN B O 1
ATOM 4610 N N . THR B 1 288 ? -18.609 10.539 -7.684 1 83.06 288 THR B N 1
ATOM 4611 C CA . THR B 1 288 ? -17.5 9.906 -8.375 1 83.06 288 THR B CA 1
ATOM 4612 C C . THR B 1 288 ? -16.859 8.82 -7.504 1 83.06 288 THR B C 1
ATOM 4614 O O . THR B 1 288 ? -15.773 8.336 -7.801 1 83.06 288 THR B O 1
ATOM 4617 N N . ASN B 1 289 ? -17.562 8.484 -6.355 1 91.12 289 ASN B N 1
ATOM 4618 C CA . ASN B 1 289 ? -17.031 7.41 -5.52 1 91.12 289 ASN B CA 1
ATOM 4619 C C . ASN B 1 289 ? -17.016 6.078 -6.266 1 91.12 289 ASN B C 1
ATOM 4621 O O . ASN B 1 289 ? -18.078 5.539 -6.602 1 91.12 289 ASN B O 1
ATOM 4625 N N . PRO B 1 290 ? -15.859 5.586 -6.539 1 92.81 290 PRO B N 1
ATOM 4626 C CA . PRO B 1 290 ? -15.781 4.324 -7.273 1 92.81 290 PRO B CA 1
ATOM 4627 C C . PRO B 1 290 ? -16.078 3.111 -6.395 1 92.81 290 PRO B C 1
ATOM 4629 O O . PRO B 1 290 ? -16.219 1.994 -6.902 1 92.81 290 PRO B O 1
ATOM 4632 N N . VAL B 1 291 ? -16.156 3.273 -5.148 1 95.69 291 VAL B N 1
ATOM 4633 C CA . VAL B 1 291 ? -16.344 2.166 -4.215 1 95.69 291 VAL B CA 1
ATOM 4634 C C . VAL B 1 291 ? -17.812 2.049 -3.828 1 95.69 291 VAL B C 1
ATOM 4636 O O . VAL B 1 291 ? -18.406 3.002 -3.312 1 95.69 291 VAL B O 1
ATOM 4639 N N . GLN B 1 292 ? -18.375 0.981 -4.125 1 95.06 292 GLN B N 1
ATOM 4640 C CA . GLN B 1 292 ? -19.719 0.618 -3.697 1 95.06 292 GLN B CA 1
ATOM 4641 C C . GLN B 1 292 ? -19.688 -0.497 -2.656 1 95.06 292 GLN B C 1
ATOM 4643 O O . GLN B 1 292 ? -18.656 -1.164 -2.488 1 95.06 292 GLN B O 1
ATOM 4648 N N . TYR B 1 293 ? -20.797 -0.593 -1.937 1 94.12 293 TYR B N 1
ATOM 4649 C CA . TYR B 1 293 ? -20.844 -1.542 -0.83 1 94.12 293 TYR B CA 1
ATOM 4650 C C . TYR B 1 293 ? -21.953 -2.555 -1.021 1 94.12 293 TYR B C 1
ATOM 4652 O O . TYR B 1 293 ? -23.047 -2.207 -1.488 1 94.12 293 TYR B O 1
ATOM 4660 N N . PHE B 1 294 ? -21.594 -3.787 -0.739 1 93.5 294 PHE B N 1
ATOM 4661 C CA . PHE B 1 294 ? -22.562 -4.871 -0.824 1 93.5 294 PHE B CA 1
ATOM 4662 C C . PHE B 1 294 ? -22.594 -5.672 0.472 1 93.5 294 PHE B C 1
ATOM 4664 O O . PHE B 1 294 ? -21.547 -6.051 1 1 93.5 294 PHE B O 1
#

Nearest PDB structures (foldseek):
  2gx8-assembly1_C-2  TM=8.002E-01  e=5.198E-30  Bacillus cereus ATCC 14579
  2gx8-assembly1_B  TM=7.539E-01  e=3.140E-29  Bacillus cereus ATCC 14579
  3lnl-assembly1_B  TM=7.696E-01  e=3.248E-23  Staphylococcus aureus subsp. aureus N315
  2nyd-assembly1_B-3  TM=7.309E-01  e=1.157E-20  Staphylococcus aureus subsp. aureus N315
  3lnl-assembly1_A  TM=7.742E-01  e=2.345E-17  Staphylococcus aureus subsp. aureus N315

Solvent-accessible surface area (backbone atoms only — not comparable to full-atom values): 32391 Å² total; per-residue (Å²): 135,85,90,72,77,82,46,86,43,74,66,34,38,50,50,50,53,28,56,74,64,74,46,88,82,86,87,72,58,72,65,34,40,24,35,64,79,21,41,26,42,51,42,36,54,72,71,55,41,39,87,66,44,54,54,41,49,34,63,62,44,39,27,35,42,39,37,65,40,41,69,91,46,42,65,62,35,53,50,44,32,35,72,46,54,31,11,54,54,93,96,40,65,73,44,69,49,77,45,82,46,75,44,74,49,62,37,48,95,86,47,78,64,88,73,69,54,71,70,34,83,32,80,40,67,24,31,38,43,36,36,36,27,52,55,89,40,47,67,54,32,49,52,42,46,64,72,56,44,85,57,86,77,74,61,69,46,80,42,80,36,82,52,68,36,76,64,35,19,39,33,23,30,24,26,42,94,65,67,34,48,55,69,59,42,53,50,50,50,34,59,74,43,62,34,86,48,32,41,24,30,66,84,77,91,50,67,36,35,33,38,23,38,22,57,27,75,33,62,87,44,52,63,49,35,54,74,70,61,24,38,28,38,42,25,6,60,61,42,72,74,59,48,56,70,50,68,84,66,38,36,40,32,30,41,35,36,64,38,39,46,58,64,44,60,58,51,51,50,53,50,44,51,70,74,40,76,90,54,92,82,80,81,80,83,74,82,78,72,46,70,39,73,88,133,85,89,72,78,83,46,86,43,73,66,34,38,51,50,51,53,29,56,76,66,74,46,87,83,84,86,73,56,72,66,36,39,23,35,64,80,22,43,27,40,49,44,36,54,72,71,57,42,38,85,67,43,54,54,41,49,34,62,62,43,40,28,34,42,39,37,66,41,41,68,91,45,44,64,62,36,52,50,42,32,35,73,46,55,31,11,55,52,94,94,40,66,72,43,69,48,76,44,82,46,76,45,73,48,63,38,49,95,87,46,78,64,88,72,68,54,72,72,34,83,32,79,40,69,25,32,39,42,36,36,36,27,51,54,88,41,47,67,54,34,50,52,40,47,63,71,56,44,85,57,86,79,75,61,69,45,80,43,79,36,81,52,69,37,76,62,33,20,38,32,22,30,25,27,44,93,65,66,34,49,54,68,59,42,53,52,50,49,33,61,74,44,62,36,86,48,30,41,24,29,67,84,76,90,50,67,38,36,33,39,23,37,22,57,27,77,33,64,87,46,52,65,49,34,53,74,70,62,23,38,29,37,43,24,5,61,60,42,73,71,59,48,55,70,50,70,83,66,38,37,40,34,30,41,35,37,63,37,41,46,59,64,45,60,59,51,50,51,52,52,45,50,70,75,39,75,90,53,93,80,80,81,82,83,74,82,77,71,46,71,40,71,88

InterPro domains:
  IPR002678 DUF34/NIF3 [PF01784] (2-290)
  IPR002678 DUF34/NIF3 [PTHR13799] (1-293)
  IPR015867 Nitrogen regulatory protein PII/ATP phosphoribosyltransferase, C-terminal [G3DSA:3.30.70.120] (59-167)
  IPR036069 DUF34/NIF3 superfamily [SSF102705] (1-293)

Secondary structure (DSSP, 8-state):
--S--SS-SHHHHHHHHHHHTT------SHHHHHBTTSHHHHHHHHHT-EEEEEEEEEES-EEEEEEEE-HHHHHHHHHHHHHTTTT-BTTB-S--EEEEEEEEEE--TT---SSS-TTSEEEEEEEEEEEEEEGGGHHHHHHHHHHH-SSSS--EEEEE--PEEEEEEEEEEEEEEEEE-HHHHHHHHHHHTT-S--EE----S--EEEEEEEEEE-GGGHHHHHHTT-SEEEEE---GGGGGTTTTSSEEEE--HHHHTTTHHHHHHHHHHHH-TTS------------EE-/--S--SS-SHHHHHHHHHHHTT------SHHHHHBTTSHHHHHHHHHT-EEEEEEEEEES-EEEEEEEE-HHHHHHHHHHHHHTTTT-BTTB-S--EEEEEEEEEE--TT---SSS-TTSEEEEEEEEEEEEEEGGGHHHHHHHHHHH-SSSS--EEEEE--PEEEEEEEEEEEEEEEEE-HHHHHHHHHHHHT-S--EE----S--EEEEEEEEEE-GGGHHHHHHTT-SEEEEE---GGGGGTTTTSSEEEE--HHHHTTTHHHHHHHHHHHH-TTS------------EE-

pLDDT: mean 92.58, std 6.28, range [67.44, 98.88]

Organism: Nematostella vectensis (NCBI:txid45351)